Protein 7OC3 (pdb70)

Foldseek 3Di:
DQKAFWDWQADDALFKTWIAHPVCVVVLVVVQVVQQVQQVVLVPDQDDPDDFQFFWFQAADDPRPHTTIADWGFHAWAAADPVGRAIATWIQGQQRGDIDGRGHSSRGGDDDDVVVPHRRIAIAHEPFFDAPDDDNDPVLRVVLCVCVVADTKIWGFDQADPRYTYTFIKGWHWADDDDVDHIDIDIDGSSVVSVCPGPGDPVGD/DKAFWDWQADDALFKTWIARPVCVVVLVVLQVVQQVQFVVLVVDQDDPDDAQFFWFQQQDDPRPHTGIADWTFHAWAAADPVGNDIATWIAGQQRGDIDPGGDSSRGHHDDDVSVPHGRIAIAHEPFFDAPDPHDDPVLRVLLCVCVVADTKIWDFPQDDPRYTYTFIKGKHWADDDPVDHIDIDIDGSSVVSVCPGDGPPD

Nearest PDB structures (foldseek):
  4b9w-assembly1_A  TM=8.235E-01  e=5.968E-11  Mus musculus
  5m9n-assembly1_A  TM=8.073E-01  e=9.274E-11  Homo sapiens
  4b9w-assembly1_B  TM=8.414E-01  e=2.950E-10  Mus musculus
  5ygb-assembly1_A  TM=6.540E-01  e=1.169E-09  Drosophila melanogaster
  5vy1-assembly1_A  TM=6.982E-01  e=1.059E-08  Bombyx mori

B-factor: mean 68.7, std 16.42, range [37.29, 168.8]

InterPro domains:
  IPR000315 B-box-type zinc finger [PS50119] (136-178)
  IPR000315 B-box-type zinc finger [SM00336] (136-183)
  IPR000315 B-box-type zinc finger [SM00336] (204-244)
  IPR001841 Zinc finger, RING-type [PS50089] (29-75)
  IPR001841 Zinc finger, RING-type [SM00184] (29-74)
  IPR002999 Tudor domain [PF00567] (536-648)
  IPR002999 Tudor domain [PF00567] (744-858)
  IPR002999 Tudor domain [PF00567] (977-1107)
  IPR002999 Tudor domain [PF00567] (1284-1403)
  IPR002999 Tudor domain [PF00567] (1690-1781)
  IPR002999 Tudor domain [PS50304] (1333-1393)
  IPR002999 Tudor domain [PS50304] (1706-1770)
  IPR002999 Tudor domain [SM00333] (577-636)
  IPR002999 Tudor domain [SM00333] (793-847)
  IPR002999 Tudor domain [SM00333] (1025-1094)
  IPR002999 Tudor domain [SM00333] (1332-1391)
  IPR002999 Tudor domain [SM00333] (1705-1768)
  IPR013083 Zinc finger, RING/FYVE/PHD-type [G3DSA:3.30.40.10] (19-82)
  IPR017907 Zinc finger, RING-type, conserved site [PS00518] (53-62)
  IPR035437 SNase-like, OB-fold superfamily [G3DSA:2.40.50.90] (536-704)

CATH classification: 2.30.30.140

Sequence (407 aa):
NKRTTVNILYVRKPDEFYVTLPHFQKAINNLQKSVQKAAAAYQNLPRTDWQVGDCYARVQANCDSQALWYRGVVTGVIPPGITCPIVRYQVHLRDLGELIDDVHSSSLANIDEADRISSSAKRCHLHGIRPIGDEWSKDAIDFFDQLKAYNEIHVTGRGRTENSLSVILWGSLSILTGPFSPATIKYVNINKALLAGAEKDHNSDKRTTVNILYVRKPDEFYVTLPHFQKAINNLQKSVQKAAAAYQNLPRTDWQVGDCYARVQANCDSQALWYRGVVTGVIPPGITCPIVRYQVHLRDLGELIDDVHSSSLANIDEADRISSSAKRCHLHGIRPIGDEWSKDAIDFFDQLKAYNEIHVTGRGRTENSLSVILWGSLSILTGPFSPATIKYVNINKALLAGAEKDHN

Radius of gyration: 24.87 Å; Cα contacts (8 Å, |Δi|>4): 800; chains: 2; bounding box: 60×85×60 Å

GO terms:
  GO:0043186 P granule (C, IDA)
  GO:0005634 nucleus (C, IDA)
  GO:0140965 secondary piRNA processing (P, IMP)
  GO:0141009 transposable element silencing by piRNA-mediated mRNA destabilization (P, IMP)

Structure (mmCIF, N/CA/C/O backbone):
data_7OC3
#
_entry.id   7OC3
#
_cell.length_a   74.800
_cell.length_b   74.800
_cell.length_c   165.092
_cell.angle_alpha   90.000
_cell.angle_beta   90.000
_cell.angle_gamma   120.000
#
_symmetry.space_group_name_H-M   'P 31 2 1'
#
loop_
_entity.id
_entity.type
_entity.pdbx_description
1 polymer Qin
2 non-polymer 'PHOSPHATE ION'
3 water water
#
loop_
_atom_site.group_PDB
_atom_site.id
_atom_site.type_symbol
_atom_site.label_atom_id
_atom_site.label_alt_id
_atom_site.label_comp_id
_atom_site.label_asym_id
_atom_site.label_entity_id
_atom_site.label_seq_id
_atom_site.pdbx_PDB_ins_code
_atom_site.Cartn_x
_atom_site.Cartn_y
_atom_site.Cartn_z
_atom_site.occupancy
_atom_site.B_iso_or_equiv
_atom_site.auth_seq_id
_atom_site.auth_comp_id
_atom_site.auth_asym_id
_atom_site.auth_atom_id
_atom_site.pdbx_PDB_model_num
ATOM 1 N N . ASN A 1 1 ? 23.421 52.891 50.884 1.00 90.57 976 ASN A N 1
ATOM 2 C CA . ASN A 1 1 ? 24.049 52.856 49.568 1.00 85.71 976 ASN A CA 1
ATOM 3 C C . ASN A 1 1 ? 25.553 52.621 49.661 1.00 103.29 976 ASN A C 1
ATOM 4 O O . ASN A 1 1 ? 26.041 51.539 49.334 1.00 98.09 976 ASN A O 1
ATOM 6 N N . LYS A 1 2 ? 26.282 53.638 50.111 1.00 96.00 977 LYS A N 1
ATOM 7 C CA . LYS A 1 2 ? 27.735 53.554 50.219 1.00 80.99 977 LYS A CA 1
ATOM 8 C C . LYS A 1 2 ? 28.177 52.604 51.334 1.00 81.61 977 LYS A C 1
ATOM 9 O O . LYS A 1 2 ? 29.230 51.966 51.246 1.00 74.94 977 LYS A O 1
ATOM 11 N N . ARG A 1 3 ? 27.371 52.527 52.388 1.00 69.36 978 ARG A N 1
ATOM 12 C CA . ARG A 1 3 ? 27.683 51.706 53.555 1.00 69.09 978 ARG A CA 1
ATOM 13 C C . ARG A 1 3 ? 26.544 50.762 53.943 1.00 66.83 978 ARG A C 1
ATOM 14 O O . ARG A 1 3 ? 25.378 51.152 53.946 1.00 63.49 978 ARG A O 1
ATOM 22 N N . THR A 1 4 ? 26.893 49.523 54.274 1.00 60.12 979 THR A N 1
ATOM 23 C CA . THR A 1 4 ? 25.917 48.555 54.762 1.00 49.19 979 THR A CA 1
ATOM 24 C C . THR A 1 4 ? 26.260 48.144 56.185 1.00 58.60 979 THR A C 1
ATOM 25 O O . THR A 1 4 ? 27.381 47.713 56.460 1.00 55.30 979 THR A O 1
ATOM 29 N N . THR A 1 5 ? 25.294 48.279 57.087 1.00 49.28 980 THR A N 1
ATOM 30 C CA . THR A 1 5 ? 25.502 47.958 58.495 1.00 51.23 980 THR A CA 1
ATOM 31 C C . THR A 1 5 ? 25.618 46.451 58.701 1.00 50.12 980 THR A C 1
ATOM 32 O O . THR A 1 5 ? 24.937 45.676 58.042 1.00 49.79 980 THR A O 1
ATOM 36 N N . VAL A 1 6 ? 26.505 46.035 59.599 1.00 56.43 981 VAL A N 1
ATOM 37 C CA . VAL A 1 6 ? 26.673 44.614 59.878 1.00 49.77 981 VAL A CA 1
ATOM 38 C C . VAL A 1 6 ? 26.824 44.320 61.360 1.00 45.46 981 VAL A C 1
ATOM 39 O O . VAL A 1 6 ? 27.187 45.184 62.152 1.00 52.55 981 VAL A O 1
ATOM 43 N N . ASN A 1 7 ? 26.543 43.075 61.718 1.00 58.23 982 ASN A N 1
ATOM 44 C CA . ASN A 1 7 ? 26.808 42.578 63.052 1.00 58.60 982 ASN A CA 1
ATOM 45 C C . ASN A 1 7 ? 28.046 41.702 62.994 1.00 50.24 982 ASN A C 1
ATOM 46 O O . ASN A 1 7 ? 28.151 40.840 62.125 1.00 50.46 982 ASN A O 1
ATOM 51 N N . ILE A 1 8 ? 28.984 41.923 63.907 1.00 50.92 983 ILE A N 1
ATOM 52 C CA . ILE A 1 8 ? 30.193 41.107 63.956 1.00 54.86 983 ILE A CA 1
ATOM 53 C C . ILE A 1 8 ? 29.957 39.799 64.710 1.00 51.60 983 ILE A C 1
ATOM 54 O O . ILE A 1 8 ? 29.720 39.799 65.918 1.00 59.12 983 ILE A O 1
ATOM 59 N N . LEU A 1 9 ? 29.986 38.685 63.984 1.00 47.32 984 LEU A N 1
ATOM 60 C CA . LEU A 1 9 ? 29.793 37.376 64.604 1.00 48.16 984 LEU A CA 1
ATOM 61 C C . LEU A 1 9 ? 31.055 36.876 65.304 1.00 53.99 984 LEU A C 1
ATOM 62 O O . LEU A 1 9 ? 31.005 36.436 66.449 1.00 52.62 984 LEU A O 1
ATOM 67 N N . TYR A 1 10 ? 32.188 36.945 64.617 1.00 51.19 985 TYR A N 1
ATOM 68 C CA . TYR A 1 10 ? 33.423 36.421 65.185 1.00 50.37 985 TYR A CA 1
ATOM 69 C C . TYR A 1 10 ? 34.647 37.045 64.527 1.00 46.49 985 TYR A C 1
ATOM 70 O O . TYR A 1 10 ? 34.654 37.307 63.323 1.00 44.52 985 TYR A O 1
ATOM 79 N N . VAL A 1 11 ? 35.672 37.311 65.330 1.00 52.89 986 VAL A N 1
ATOM 80 C CA . VAL A 1 11 ? 36.911 37.884 64.813 1.00 50.43 986 VAL A CA 1
ATOM 81 C C . VAL A 1 11 ? 38.107 36.983 65.095 1.00 46.91 986 VAL A C 1
ATOM 82 O O . VAL A 1 11 ? 38.391 36.637 66.244 1.00 46.13 986 VAL A O 1
ATOM 86 N N . ARG A 1 12 ? 38.814 36.597 64.043 1.00 47.22 987 ARG A N 1
ATOM 87 C CA . ARG A 1 12 ? 40.041 35.844 64.231 1.00 48.55 987 ARG A CA 1
ATOM 88 C C . ARG A 1 12 ? 41.232 36.778 64.071 1.00 56.24 987 ARG A C 1
ATOM 89 O O . ARG A 1 12 ? 42.087 36.869 64.953 1.00 55.58 987 ARG A O 1
ATOM 97 N N . LYS A 1 13 ? 41.259 37.481 62.942 1.00 50.68 988 LYS A N 1
ATOM 98 C CA . LYS A 1 13 ? 42.340 38.395 62.572 1.00 43.43 988 LYS A CA 1
ATOM 99 C C . LYS A 1 13 ? 41.754 39.498 61.694 1.00 53.25 988 LYS A C 1
ATOM 100 O O . LYS A 1 13 ? 40.636 39.357 61.199 1.00 58.39 988 LYS A O 1
ATOM 106 N N . PRO A 1 14 ? 42.493 40.606 61.504 1.00 49.64 989 PRO A N 1
ATOM 107 C CA . PRO A 1 14 ? 42.020 41.630 60.567 1.00 42.73 989 PRO A CA 1
ATOM 108 C C . PRO A 1 14 ? 41.810 41.109 59.145 1.00 49.00 989 PRO A C 1
ATOM 109 O O . PRO A 1 14 ? 41.009 41.686 58.408 1.00 47.98 989 PRO A O 1
ATOM 113 N N . ASP A 1 15 ? 42.516 40.051 58.752 1.00 42.60 990 ASP A N 1
ATOM 114 C CA . ASP A 1 15 ? 42.281 39.476 57.432 1.00 42.85 990 ASP A CA 1
ATOM 115 C C . ASP A 1 15 ? 41.319 38.287 57.466 1.00 49.22 990 ASP A C 1
ATOM 116 O O . ASP A 1 15 ? 41.161 37.603 56.458 1.00 45.49 990 ASP A O 1
ATOM 121 N N . GLU A 1 16 ? 40.720 38.011 58.625 1.00 43.79 991 GLU A N 1
ATOM 122 C CA . GLU A 1 16 ? 39.673 36.992 58.707 1.00 42.73 991 GLU A CA 1
ATOM 123 C C . GLU A 1 16 ? 38.684 37.271 59.842 1.00 40.05 991 GLU A C 1
ATOM 124 O O . GLU A 1 16 ? 38.977 37.044 61.017 1.00 44.36 991 GLU A O 1
ATOM 130 N N . PHE A 1 17 ? 37.502 37.757 59.490 1.00 45.33 992 PHE A N 1
ATOM 131 C CA . PHE A 1 17 ? 36.447 37.926 60.478 1.00 46.11 992 PHE A CA 1
ATOM 132 C C . PHE A 1 17 ? 35.096 37.718 59.808 1.00 46.20 992 PHE A C 1
ATOM 133 O O . PHE A 1 17 ? 34.995 37.734 58.579 1.00 46.27 992 PHE A O 1
ATOM 141 N N . TYR A 1 18 ? 34.064 37.495 60.616 1.00 47.49 993 TYR A N 1
ATOM 142 C CA . TYR A 1 18 ? 32.783 37.041 60.086 1.00 44.48 993 TYR A CA 1
ATOM 143 C C . TYR A 1 18 ? 31.616 37.914 60.537 1.00 49.50 993 TYR A C 1
ATOM 144 O O . TYR A 1 18 ? 31.503 38.277 61.710 1.00 49.47 993 TYR A O 1
ATOM 153 N N . VAL A 1 19 ? 30.739 38.235 59.594 1.00 41.72 994 VAL A N 1
ATOM 154 C CA . VAL A 1 19 ? 29.635 39.149 59.857 1.00 44.79 994 VAL A CA 1
ATOM 155 C C . VAL A 1 19 ? 28.306 38.608 59.352 1.00 53.74 994 VAL A C 1
ATOM 156 O O . VAL A 1 19 ? 28.271 37.638 58.601 1.00 48.39 994 VAL A O 1
ATOM 160 N N . THR A 1 20 ? 27.217 39.250 59.768 1.00 52.30 995 THR A N 1
ATOM 161 C CA . THR A 1 20 ? 25.904 39.006 59.184 1.00 55.23 995 THR A CA 1
ATOM 162 C C . THR A 1 20 ? 25.093 40.298 59.069 1.00 55.07 995 THR A C 1
ATOM 163 O O . THR A 1 20 ? 25.312 41.256 59.811 1.00 50.83 995 THR A O 1
ATOM 167 N N . LEU A 1 21 ? 24.161 40.327 58.124 1.00 64.26 996 LEU A N 1
ATOM 168 C CA . LEU A 1 21 ? 23.229 41.442 58.030 1.00 60.81 996 LEU A CA 1
ATOM 169 C C . LEU A 1 21 ? 22.328 41.440 59.261 1.00 51.08 996 LEU A C 1
ATOM 170 O O . LEU A 1 21 ? 21.859 40.382 59.680 1.00 60.70 996 LEU A O 1
ATOM 175 N N . PRO A 1 22 ? 22.095 42.622 59.852 1.00 54.20 997 PRO A N 1
ATOM 176 C CA . PRO A 1 22 ? 21.357 42.720 61.118 1.00 58.19 997 PRO A CA 1
ATOM 177 C C . PRO A 1 22 ? 19.935 42.165 61.040 1.00 66.86 997 PRO A C 1
ATOM 178 O O . PRO A 1 22 ? 19.475 41.550 62.003 1.00 67.40 997 PRO A O 1
ATOM 182 N N . HIS A 1 23 ? 19.254 42.361 59.914 1.00 66.39 998 HIS A N 1
ATOM 183 C CA . HIS A 1 23 ? 17.879 41.880 59.782 1.00 77.97 998 HIS A CA 1
ATOM 184 C C . HIS A 1 23 ? 17.806 40.354 59.710 1.00 70.73 998 HIS A C 1
ATOM 185 O O . HIS A 1 23 ? 16.756 39.764 59.970 1.00 64.73 998 HIS A O 1
ATOM 192 N N . PHE A 1 24 ? 18.916 39.728 59.333 1.00 68.89 999 PHE A N 1
ATOM 193 C CA . PHE A 1 24 ? 19.003 38.270 59.253 1.00 70.13 999 PHE A CA 1
ATOM 194 C C . PHE A 1 24 ? 19.214 37.606 60.614 1.00 65.67 999 PHE A C 1
ATOM 195 O O . PHE A 1 24 ? 19.210 36.382 60.710 1.00 60.96 999 PHE A O 1
ATOM 203 N N . GLN A 1 25 ? 19.408 38.412 61.656 1.00 64.99 1000 GLN A N 1
ATOM 204 C CA . GLN A 1 25 ? 19.851 37.900 62.955 1.00 63.06 1000 GLN A CA 1
ATOM 205 C C . GLN A 1 25 ? 18.908 36.867 63.563 1.00 72.35 1000 GLN A C 1
ATOM 206 O O . GLN A 1 25 ? 19.357 35.878 64.142 1.00 73.98 1000 GLN A O 1
ATOM 212 N N . LYS A 1 26 ? 17.606 37.085 63.427 1.00 66.61 1001 LYS A N 1
ATOM 213 C CA . LYS A 1 26 ? 16.644 36.185 64.046 1.00 59.19 1001 LYS A CA 1
ATOM 214 C C . LYS A 1 26 ? 16.607 34.832 63.355 1.00 53.64 1001 LYS A C 1
ATOM 215 O O . LYS A 1 26 ? 16.528 33.788 64.006 1.00 70.75 1001 LYS A O 1
ATOM 221 N N . ALA A 1 27 ? 16.686 34.861 62.030 1.00 55.19 1002 ALA A N 1
ATOM 222 C CA . ALA A 1 27 ? 16.696 33.641 61.241 1.00 65.10 1002 ALA A CA 1
ATOM 223 C C . ALA A 1 27 ? 17.932 32.804 61.583 1.00 70.51 1002 ALA A C 1
ATOM 224 O O . ALA A 1 27 ? 17.872 31.573 61.572 1.00 71.26 1002 ALA A O 1
ATOM 226 N N . ILE A 1 28 ? 19.041 33.472 61.898 1.00 62.12 1003 ILE A N 1
ATOM 227 C CA . ILE A 1 28 ? 20.250 32.775 62.336 1.00 72.49 1003 ILE A CA 1
ATOM 228 C C . ILE A 1 28 ? 19.982 32.079 63.659 1.00 58.06 1003 ILE A C 1
ATOM 229 O O . ILE A 1 28 ? 20.417 30.947 63.873 1.00 67.29 1003 ILE A O 1
ATOM 234 N N . ASN A 1 29 ? 19.296 32.781 64.559 1.00 61.34 1004 ASN A N 1
ATOM 235 C CA . ASN A 1 29 ? 18.960 32.216 65.857 1.00 69.22 1004 ASN A CA 1
ATOM 236 C C . ASN A 1 29 ? 18.037 31.013 65.720 1.00 67.28 1004 ASN A C 1
ATOM 237 O O . ASN A 1 29 ? 18.225 29.998 66.392 1.00 63.27 1004 ASN A O 1
ATOM 242 N N . ASN A 1 30 ? 17.061 31.125 64.824 1.00 65.48 1005 ASN A N 1
ATOM 243 C CA . ASN A 1 30 ? 16.125 30.039 64.566 1.00 65.11 1005 ASN A CA 1
ATOM 244 C C . ASN A 1 30 ? 16.847 28.829 64.012 1.00 65.55 1005 ASN A C 1
ATOM 245 O O . ASN A 1 30 ? 16.539 27.687 64.370 1.00 58.46 1005 ASN A O 1
ATOM 250 N N . LEU A 1 31 ? 17.803 29.087 63.128 1.00 64.69 1006 LEU A N 1
ATOM 251 C CA . LEU A 1 31 ? 18.601 28.021 62.537 1.00 70.91 1006 LEU A CA 1
ATOM 252 C C . LEU A 1 31 ? 19.424 27.285 63.592 1.00 61.10 1006 LEU A C 1
ATOM 253 O O . LEU A 1 31 ? 19.543 26.065 63.541 1.00 57.01 1006 LEU A O 1
ATOM 258 N N . GLN A 1 32 ? 19.983 28.031 64.544 1.00 60.11 1007 GLN A N 1
ATOM 259 C CA . GLN A 1 32 ? 20.799 27.445 65.613 1.00 62.53 1007 GLN A CA 1
ATOM 260 C C . GLN A 1 32 ? 20.017 26.513 66.545 1.00 65.20 1007 GLN A C 1
ATOM 261 O O . GLN A 1 32 ? 20.530 25.462 66.939 1.00 66.45 1007 GLN A O 1
ATOM 267 N N . LYS A 1 33 ? 18.782 26.874 66.889 1.00 72.31 1008 LYS A N 1
ATOM 268 C CA . LYS A 1 33 ? 18.001 26.039 67.802 1.00 81.77 1008 LYS A CA 1
ATOM 269 C C . LYS A 1 33 ? 17.314 24.922 67.044 1.00 61.33 1008 LYS A C 1
ATOM 270 O O . LYS A 1 33 ? 17.023 23.874 67.610 1.00 61.37 1008 LYS A O 1
ATOM 276 N N . SER A 1 34 ? 17.135 25.126 65.744 1.00 58.89 1009 SER A N 1
ATOM 277 C CA . SER A 1 34 ? 16.740 24.060 64.834 1.00 53.54 1009 SER A CA 1
ATOM 278 C C . SER A 1 34 ? 17.851 23.029 64.663 1.00 69.72 1009 SER A C 1
ATOM 279 O O . SER A 1 34 ? 17.591 21.838 64.496 1.00 62.77 1009 SER A O 1
ATOM 282 N N . VAL A 1 35 ? 19.091 23.505 64.689 1.00 58.99 1010 VAL A N 1
ATOM 283 C CA . VAL A 1 35 ? 20.254 22.642 64.542 1.00 54.61 1010 VAL A CA 1
ATOM 284 C C . VAL A 1 35 ? 20.420 21.716 65.747 1.00 51.60 1010 VAL A C 1
ATOM 285 O O . VAL A 1 35 ? 20.812 20.558 65.592 1.00 59.59 1010 VAL A O 1
ATOM 289 N N . GLN A 1 36 ? 20.100 22.215 66.939 1.00 56.76 1011 GLN A N 1
ATOM 290 C CA . GLN A 1 36 ? 20.197 21.405 68.155 1.00 57.57 1011 GLN A CA 1
ATOM 291 C C . GLN A 1 36 ? 19.338 20.149 68.084 1.00 74.34 1011 GLN A C 1
ATOM 292 O O . GLN A 1 36 ? 19.792 19.061 68.445 1.00 67.32 1011 GLN A O 1
ATOM 298 N N . LYS A 1 37 ? 18.101 20.303 67.622 1.00 56.05 1012 LYS A N 1
ATOM 299 C CA . LYS A 1 37 ? 17.193 19.170 67.512 1.00 56.20 1012 LYS A CA 1
ATOM 300 C C . LYS A 1 37 ? 17.723 18.139 66.519 1.00 60.18 1012 LYS A C 1
ATOM 301 O O . LYS A 1 37 ? 17.855 16.960 66.850 1.00 69.43 1012 LYS A O 1
ATOM 307 N N . ALA A 1 38 ? 18.045 18.591 65.310 1.00 61.96 1013 ALA A N 1
ATOM 308 C CA . ALA A 1 38 ? 18.490 17.693 64.247 1.00 68.23 1013 ALA A CA 1
ATOM 309 C C . ALA A 1 38 ? 19.779 16.947 64.620 1.00 77.15 1013 ALA A C 1
ATOM 310 O O . ALA A 1 38 ? 19.920 15.753 64.343 1.00 76.74 1013 ALA A O 1
ATOM 312 N N . ALA A 1 39 ? 20.719 17.657 65.237 1.00 64.40 1014 ALA A N 1
ATOM 313 C CA . ALA A 1 39 ? 22.001 17.067 65.618 1.00 67.46 1014 ALA A CA 1
ATOM 314 C C . ALA A 1 39 ? 21.845 16.046 66.740 1.00 65.14 1014 ALA A C 1
ATOM 315 O O . ALA A 1 39 ? 22.475 14.986 66.713 1.00 62.60 1014 ALA A O 1
ATOM 317 N N . ALA A 1 40 ? 21.034 16.380 67.741 1.00 48.13 1015 ALA A N 1
ATOM 318 C CA . ALA A 1 40 ? 20.833 15.485 68.880 1.00 74.95 1015 ALA A CA 1
ATOM 319 C C . ALA A 1 40 ? 20.220 14.150 68.457 1.00 68.41 1015 ALA A C 1
ATOM 320 O O . ALA A 1 40 ? 20.623 13.095 68.951 1.00 67.14 1015 ALA A O 1
ATOM 322 N N . ALA A 1 41 ? 19.250 14.201 67.547 1.00 73.98 1016 ALA A N 1
ATOM 323 C CA . ALA A 1 41 ? 18.642 12.986 67.008 1.00 80.96 1016 ALA A CA 1
ATOM 324 C C . ALA A 1 41 ? 19.685 12.169 66.263 1.00 75.73 1016 ALA A C 1
ATOM 325 O O . ALA A 1 41 ? 19.780 10.956 66.439 1.00 82.40 1016 ALA A O 1
ATOM 335 N N . TYR A 1 43 ? 22.940 12.115 66.635 1.00 68.48 1018 TYR A N 1
ATOM 336 C CA . TYR A 1 43 ? 23.975 11.555 67.495 1.00 75.33 1018 TYR A CA 1
ATOM 337 C C . TYR A 1 43 ? 23.611 10.177 68.051 1.00 86.05 1018 TYR A C 1
ATOM 338 O O . TYR A 1 43 ? 24.375 9.224 67.903 1.00 89.44 1018 TYR A O 1
ATOM 347 N N . GLN A 1 44 ? 22.448 10.070 68.685 1.00 82.05 1019 GLN A N 1
ATOM 348 C CA . GLN A 1 44 ? 22.055 8.813 69.314 1.00 98.94 1019 GLN A CA 1
ATOM 349 C C . GLN A 1 44 ? 21.559 7.761 68.320 1.00 99.47 1019 GLN A C 1
ATOM 350 O O . GLN A 1 44 ? 21.732 6.562 68.548 1.00 110.44 1019 GLN A O 1
ATOM 356 N N . ASN A 1 45 ? 20.954 8.201 67.220 1.00 97.72 1020 ASN A N 1
ATOM 357 C CA . ASN A 1 45 ? 20.497 7.276 66.179 1.00 94.69 1020 ASN A CA 1
ATOM 358 C C . ASN A 1 45 ? 21.599 6.680 65.301 1.00 93.96 1020 ASN A C 1
ATOM 359 O O . ASN A 1 45 ? 21.517 5.518 64.906 1.00 92.60 1020 ASN A O 1
ATOM 372 N N . LEU A 1 47 ? 25.139 5.168 63.691 1.00 75.57 1022 LEU A N 1
ATOM 373 C CA . LEU A 1 47 ? 26.162 4.203 64.065 1.00 99.98 1022 LEU A CA 1
ATOM 374 C C . LEU A 1 47 ? 27.420 4.975 64.435 1.00 105.06 1022 LEU A C 1
ATOM 375 O O . LEU A 1 47 ? 27.673 6.046 63.878 1.00 87.94 1022 LEU A O 1
ATOM 380 N N . PRO A 1 48 ? 28.214 4.441 65.378 1.00 108.74 1023 PRO A N 1
ATOM 381 C CA . PRO A 1 48 ? 29.480 5.092 65.736 1.00 93.80 1023 PRO A CA 1
ATOM 382 C C . PRO A 1 48 ? 30.357 5.292 64.499 1.00 92.99 1023 PRO A C 1
ATOM 383 O O . PRO A 1 48 ? 30.359 4.445 63.609 1.00 82.47 1023 PRO A O 1
ATOM 387 N N . ARG A 1 49 ? 31.074 6.407 64.429 1.00 98.47 1024 ARG A N 1
ATOM 388 C CA . ARG A 1 49 ? 31.921 6.667 63.272 1.00 86.13 1024 ARG A CA 1
ATOM 389 C C . ARG A 1 49 ? 33.268 7.249 63.684 1.00 79.25 1024 ARG A C 1
ATOM 390 O O . ARG A 1 49 ? 33.337 8.095 64.574 1.00 95.54 1024 ARG A O 1
ATOM 398 N N . THR A 1 50 ? 34.336 6.777 63.042 1.00 84.87 1025 THR A N 1
ATOM 399 C CA . THR A 1 50 ? 35.697 7.193 63.382 1.00 80.26 1025 THR A CA 1
ATOM 400 C C . THR A 1 50 ? 36.543 7.586 62.166 1.00 72.45 1025 THR A C 1
ATOM 401 O O . THR A 1 50 ? 37.721 7.920 62.303 1.00 79.88 1025 THR A O 1
ATOM 405 N N . ASP A 1 51 ? 35.940 7.561 60.983 1.00 72.30 1026 ASP A N 1
ATOM 406 C CA . ASP A 1 51 ? 36.689 7.712 59.737 1.00 76.30 1026 ASP A CA 1
ATOM 407 C C . ASP A 1 51 ? 36.810 9.153 59.249 1.00 85.42 1026 ASP A C 1
ATOM 408 O O . ASP A 1 51 ? 37.152 9.380 58.094 1.00 88.43 1026 ASP A O 1
ATOM 413 N N . TRP A 1 52 ? 36.485 10.113 60.109 1.00 71.20 1027 TRP A N 1
ATOM 414 C CA . TRP A 1 52 ? 36.435 11.528 59.731 1.00 67.95 1027 TRP A CA 1
ATOM 415 C C . TRP A 1 52 ? 37.721 12.050 59.071 1.00 82.77 1027 TRP A C 1
ATOM 416 O O . TRP A 1 52 ? 38.825 11.801 59.559 1.00 69.62 1027 TRP A O 1
ATOM 427 N N . GLN A 1 53 ? 37.570 12.763 57.955 1.00 72.52 1028 GLN A N 1
ATOM 428 C CA . GLN A 1 53 ? 38.713 13.305 57.211 1.00 68.40 1028 GLN A CA 1
ATOM 429 C C . GLN A 1 53 ? 38.473 14.769 56.840 1.00 61.63 1028 GLN A C 1
ATOM 430 O O . GLN A 1 53 ? 37.347 15.252 56.912 1.00 68.09 1028 GLN A O 1
ATOM 436 N N . VAL A 1 54 ? 39.538 15.470 56.457 1.00 65.39 1029 VAL A N 1
ATOM 437 C CA . VAL A 1 54 ? 39.436 16.866 56.038 1.00 62.83 1029 VAL A CA 1
ATOM 438 C C . VAL A 1 54 ? 38.419 17.033 54.910 1.00 70.35 1029 VAL A C 1
ATOM 439 O O . VAL A 1 54 ? 38.341 16.203 54.004 1.00 66.31 1029 VAL A O 1
ATOM 443 N N . GLY A 1 55 ? 37.635 18.107 54.993 1.00 66.50 1030 GLY A N 1
ATOM 444 C CA . GLY A 1 55 ? 36.595 18.415 54.025 1.00 54.41 1030 GLY A CA 1
ATOM 445 C C . GLY A 1 55 ? 35.256 17.745 54.287 1.00 70.02 1030 GLY A C 1
ATOM 446 O O . GLY A 1 55 ? 34.321 17.900 53.503 1.00 68.65 1030 GLY A O 1
ATOM 447 N N . ASP A 1 56 ? 35.155 17.022 55.401 1.00 63.43 1031 ASP A N 1
ATOM 448 C CA . ASP A 1 56 ? 33.924 16.324 55.766 1.00 66.76 1031 ASP A CA 1
ATOM 449 C C . ASP A 1 56 ? 32.969 17.271 56.482 1.00 67.11 1031 ASP A C 1
ATOM 450 O O . ASP A 1 56 ? 33.363 17.966 57.417 1.00 60.13 1031 ASP A O 1
ATOM 463 N N . CYS A 1 58 ? 29.616 18.035 58.903 1.00 45.95 1033 CYS A N 1
ATOM 464 C CA . CYS A 1 58 ? 29.283 17.407 60.176 1.00 51.79 1033 CYS A CA 1
ATOM 465 C C . CYS A 1 58 ? 28.549 18.321 61.145 1.00 45.80 1033 CYS A C 1
ATOM 466 O O . CYS A 1 58 ? 28.354 19.507 60.885 1.00 51.01 1033 CYS A O 1
ATOM 469 N N . TYR A 1 59 ? 28.153 17.740 62.271 1.00 52.90 1034 TYR A N 1
ATOM 470 C CA . TYR A 1 59 ? 27.704 18.497 63.430 1.00 53.59 1034 TYR A CA 1
ATOM 471 C C . TYR A 1 59 ? 28.793 18.317 64.477 1.00 57.44 1034 TYR A C 1
ATOM 472 O O . TYR A 1 59 ? 29.355 17.230 64.601 1.00 53.56 1034 TYR A O 1
ATOM 481 N N . ALA A 1 60 ? 29.112 19.368 65.220 1.00 50.90 1035 ALA A N 1
ATOM 482 C CA . ALA A 1 60 ? 30.066 19.230 66.310 1.00 52.89 1035 ALA A CA 1
ATOM 483 C C . ALA A 1 60 ? 29.486 19.759 67.619 1.00 54.87 1035 ALA A C 1
ATOM 484 O O . ALA A 1 60 ? 28.919 20.847 67.656 1.00 57.65 1035 ALA A O 1
ATOM 486 N N . ARG A 1 61 ? 29.614 18.977 68.687 1.00 64.28 1036 ARG A N 1
ATOM 487 C CA . ARG A 1 61 ? 29.220 19.434 70.014 1.00 62.05 1036 ARG A CA 1
ATOM 488 C C . ARG A 1 61 ? 30.423 20.063 70.691 1.00 68.99 1036 ARG A C 1
ATOM 489 O O . ARG A 1 61 ? 31.255 19.367 71.267 1.00 65.45 1036 ARG A O 1
ATOM 497 N N . VAL A 1 62 ? 30.504 21.389 70.626 1.00 72.21 1037 VAL A N 1
ATOM 498 C CA . VAL A 1 62 ? 31.677 22.117 71.102 1.00 66.11 1037 VAL A CA 1
ATOM 499 C C . VAL A 1 62 ? 31.287 23.397 71.832 1.00 70.44 1037 VAL A C 1
ATOM 500 O O . VAL A 1 62 ? 30.179 23.913 71.668 1.00 70.02 1037 VAL A O 1
ATOM 504 N N . GLN A 1 63 ? 32.205 23.891 72.653 1.00 57.99 1038 GLN A N 1
ATOM 505 C CA . GLN A 1 63 ? 32.030 25.160 73.337 1.00 61.45 1038 GLN A CA 1
ATOM 506 C C . GLN A 1 63 ? 32.677 26.298 72.548 1.00 66.05 1038 GLN A C 1
ATOM 507 O O . GLN A 1 63 ? 33.899 26.426 72.514 1.00 61.03 1038 GLN A O 1
ATOM 513 N N . ALA A 1 64 ? 31.853 27.132 71.922 1.00 66.12 1039 ALA A N 1
ATOM 514 C CA . ALA A 1 64 ? 32.369 28.235 71.123 1.00 64.10 1039 ALA A CA 1
ATOM 515 C C . ALA A 1 64 ? 32.756 29.404 72.005 1.00 58.89 1039 ALA A C 1
ATOM 516 O O . ALA A 1 64 ? 32.595 29.357 73.226 1.00 63.31 1039 ALA A O 1
ATOM 518 N N . ASN A 1 65 ? 33.250 30.454 71.360 1.00 61.40 1040 ASN A N 1
ATOM 519 C CA . ASN A 1 65 ? 33.847 31.605 72.027 1.00 79.79 1040 ASN A CA 1
ATOM 520 C C . ASN A 1 65 ? 33.009 32.152 73.190 1.00 72.32 1040 ASN A C 1
ATOM 521 O O . ASN A 1 65 ? 33.505 32.271 74.314 1.00 71.36 1040 ASN A O 1
ATOM 526 N N . CYS A 1 66 ? 31.738 32.453 72.938 1.00 65.97 1041 CYS A N 1
ATOM 527 C CA . CYS A 1 66 ? 30.905 33.062 73.972 1.00 62.55 1041 CYS A CA 1
ATOM 528 C C . CYS A 1 66 ? 29.902 32.077 74.587 1.00 70.05 1041 CYS A C 1
ATOM 529 O O . CYS A 1 66 ? 28.888 32.492 75.143 1.00 80.79 1041 CYS A O 1
ATOM 532 N N . ASP A 1 67 ? 30.192 30.780 74.487 1.00 66.70 1042 ASP A N 1
ATOM 533 C CA . ASP A 1 67 ? 29.344 29.727 75.069 1.00 76.78 1042 ASP A CA 1
ATOM 534 C C . ASP A 1 67 ? 29.812 29.313 76.475 1.00 75.57 1042 ASP A C 1
ATOM 535 O O . ASP A 1 67 ? 30.991 29.045 76.675 1.00 84.63 1042 ASP A O 1
ATOM 540 N N . SER A 1 68 ? 28.896 29.299 77.444 1.00 70.13 1043 SER A N 1
ATOM 541 C CA . SER A 1 68 ? 29.150 28.789 78.798 1.00 86.42 1043 SER A CA 1
ATOM 542 C C . SER A 1 68 ? 29.125 27.256 78.861 1.00 83.47 1043 SER A C 1
ATOM 543 O O . SER A 1 68 ? 29.895 26.639 79.633 1.00 95.17 1043 SER A O 1
ATOM 546 N N . GLN A 1 69 ? 28.236 26.684 78.030 1.00 75.10 1044 GLN A N 1
ATOM 547 C CA . GLN A 1 69 ? 27.976 25.241 77.875 1.00 92.00 1044 GLN A CA 1
ATOM 548 C C . GLN A 1 69 ? 28.350 24.805 76.463 1.00 93.76 1044 GLN A C 1
ATOM 549 O O . GLN A 1 69 ? 28.357 25.623 75.563 1.00 83.15 1044 GLN A O 1
ATOM 555 N N . ALA A 1 70 ? 28.695 23.535 76.261 1.00 84.09 1045 ALA A N 1
ATOM 556 C CA . ALA A 1 70 ? 28.885 23.015 74.894 1.00 64.94 1045 ALA A CA 1
ATOM 557 C C . ALA A 1 70 ? 27.541 22.885 74.128 1.00 74.04 1045 ALA A C 1
ATOM 558 O O . ALA A 1 70 ? 26.527 22.460 74.694 1.00 80.36 1045 ALA A O 1
ATOM 560 N N . LEU A 1 71 ? 27.540 23.224 72.838 1.00 68.47 1046 LEU A N 1
ATOM 561 C CA . LEU A 1 71 ? 26.326 23.165 72.011 1.00 55.55 1046 LEU A CA 1
ATOM 562 C C . LEU A 1 71 ? 26.625 22.599 70.6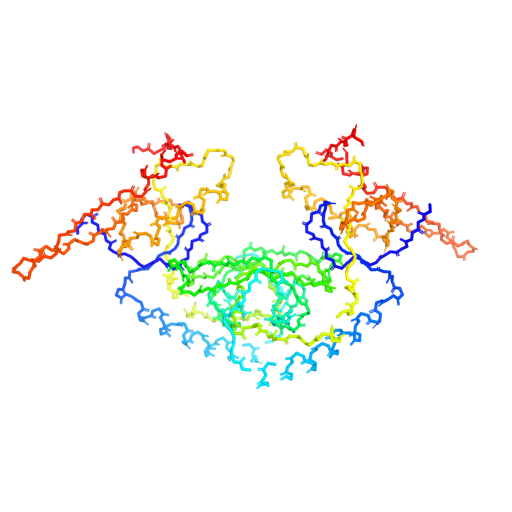24 1.00 60.48 1046 LEU A C 1
ATOM 563 O O . LEU A 1 71 ? 27.784 22.545 70.215 1.00 62.59 1046 LEU A O 1
ATOM 568 N N . TRP A 1 72 ? 25.591 22.184 69.896 1.00 56.31 1047 TRP A N 1
ATOM 569 C CA . TRP A 1 72 ? 25.797 21.650 68.549 1.00 54.25 1047 TRP A CA 1
ATOM 570 C C . TRP A 1 72 ? 25.940 22.761 67.511 1.00 60.70 1047 TRP A C 1
ATOM 571 O O . TRP A 1 72 ? 25.237 23.768 67.562 1.00 51.79 1047 TRP A O 1
ATOM 582 N N . TYR A 1 73 ? 26.847 22.554 66.561 1.00 61.28 1048 TYR A N 1
ATOM 583 C CA . TYR A 1 73 ? 27.098 23.508 65.485 1.00 49.89 1048 TYR A CA 1
ATOM 584 C C . TYR A 1 73 ? 27.291 22.780 64.162 1.00 54.11 1048 TYR A C 1
ATOM 585 O O . TYR A 1 73 ? 27.838 21.676 64.129 1.00 56.27 1048 TYR A O 1
ATOM 594 N N . ARG A 1 74 ? 26.862 23.399 63.070 1.00 45.27 1049 ARG A N 1
ATOM 595 C CA . ARG A 1 74 ? 27.191 22.873 61.754 1.00 48.91 1049 ARG A CA 1
ATOM 596 C C . ARG A 1 74 ? 28.679 23.110 61.515 1.00 59.80 1049 ARG A C 1
ATOM 597 O O . ARG A 1 74 ? 29.178 24.206 61.755 1.00 48.73 1049 ARG A O 1
ATOM 605 N N . GLY A 1 75 ? 29.393 22.096 61.043 1.00 52.67 1050 GLY A N 1
ATOM 606 C CA . GLY A 1 75 ? 30.828 22.238 60.896 1.00 52.12 1050 GLY A CA 1
ATOM 607 C C . GLY A 1 75 ? 31.440 21.552 59.693 1.00 54.24 1050 GLY A C 1
ATOM 608 O O . GLY A 1 75 ? 30.813 20.720 59.039 1.00 60.73 1050 GLY A O 1
ATOM 609 N N . VAL A 1 76 ? 32.678 21.931 59.394 1.00 57.55 1051 VAL A N 1
ATOM 610 C CA . VAL A 1 76 ? 33.476 21.244 58.390 1.00 55.33 1051 VAL A CA 1
ATOM 611 C C . VAL A 1 76 ? 34.818 20.878 58.997 1.00 64.23 1051 VAL A C 1
ATOM 612 O O . VAL A 1 76 ? 35.490 21.720 59.600 1.00 59.78 1051 VAL A O 1
ATOM 616 N N . VAL A 1 77 ? 35.212 19.622 58.821 1.00 56.63 1052 VAL A N 1
ATOM 617 C CA . VAL A 1 77 ? 36.481 19.134 59.341 1.00 60.39 1052 VAL A CA 1
ATOM 618 C C . VAL A 1 77 ? 37.641 19.751 58.570 1.00 50.86 1052 VAL A C 1
ATOM 619 O O . VAL A 1 77 ? 37.818 19.486 57.381 1.00 62.74 1052 VAL A O 1
ATOM 623 N N . THR A 1 78 ? 38.424 20.586 59.244 1.00 61.17 1053 THR A N 1
ATOM 624 C CA . THR A 1 78 ? 39.537 21.266 58.589 1.00 61.07 1053 THR A CA 1
ATOM 625 C C . THR A 1 78 ? 40.891 20.597 58.834 1.00 71.19 1053 THR A C 1
ATOM 626 O O . THR A 1 78 ? 41.807 20.729 58.021 1.00 70.35 1053 THR A O 1
ATOM 630 N N . GLY A 1 79 ? 41.021 19.883 59.949 1.00 55.55 1054 GLY A N 1
ATOM 631 C CA . GLY A 1 79 ? 42.271 19.207 60.249 1.00 67.84 1054 GLY A CA 1
ATOM 632 C C . GLY A 1 79 ? 42.132 17.933 61.057 1.00 53.05 1054 GLY A C 1
ATOM 633 O O . GLY A 1 79 ? 41.161 17.744 61.790 1.00 56.34 1054 GLY A O 1
ATOM 634 N N . VAL A 1 80 ? 43.120 17.058 60.921 1.00 74.08 1055 VAL A N 1
ATOM 635 C CA . VAL A 1 80 ? 43.163 15.817 61.682 1.00 57.63 1055 VAL A CA 1
ATOM 636 C C . VAL A 1 80 ? 44.375 15.839 62.601 1.00 57.51 1055 VAL A C 1
ATOM 637 O O . VAL A 1 80 ? 45.502 15.990 62.144 1.00 58.00 1055 VAL A O 1
ATOM 641 N N . ILE A 1 81 ? 44.145 15.686 63.898 1.00 62.18 1056 ILE A N 1
ATOM 642 C CA . ILE A 1 81 ? 45.230 15.767 64.865 1.00 54.70 1056 ILE A CA 1
ATOM 643 C C . ILE A 1 81 ? 45.585 14.374 65.378 1.00 73.43 1056 ILE A C 1
ATOM 644 O O . ILE A 1 81 ? 44.832 13.782 66.159 1.00 46.23 1056 ILE A O 1
ATOM 649 N N . PRO A 1 82 ? 46.758 13.861 64.968 1.00 57.88 1057 PRO A N 1
ATOM 650 C CA . PRO A 1 82 ? 47.154 12.488 65.297 1.00 48.35 1057 PRO A CA 1
ATOM 651 C C . PRO A 1 82 ? 47.351 12.317 66.791 1.00 52.59 1057 PRO A C 1
ATOM 652 O O . PRO A 1 82 ? 47.581 13.307 67.482 1.00 52.34 1057 PRO A O 1
ATOM 656 N N . PRO A 1 83 ? 47.244 11.077 67.290 1.00 54.50 1058 PRO A N 1
ATOM 657 C CA . PRO A 1 83 ? 47.456 10.835 68.718 1.00 60.94 1058 PRO A CA 1
ATOM 658 C C . PRO A 1 83 ? 48.825 11.336 69.159 1.00 67.08 1058 PRO A C 1
ATOM 659 O O . PRO A 1 83 ? 49.759 11.352 68.359 1.00 56.27 1058 PRO A O 1
ATOM 663 N N . GLY A 1 84 ? 48.921 11.778 70.407 1.00 57.75 1059 GLY A N 1
ATOM 664 C CA . GLY A 1 84 ? 50.166 12.286 70.943 1.00 59.08 1059 GLY A CA 1
ATOM 665 C C . GLY A 1 84 ? 50.424 11.707 72.315 1.00 61.79 1059 GLY A C 1
ATOM 666 O O . GLY A 1 84 ? 49.595 10.973 72.851 1.00 56.32 1059 GLY A O 1
ATOM 667 N N . ILE A 1 85 ? 51.566 12.059 72.892 1.00 48.44 1060 ILE A N 1
ATOM 668 C CA . ILE A 1 85 ? 51.970 11.530 74.189 1.00 62.59 1060 ILE A CA 1
ATOM 669 C C . ILE A 1 85 ? 51.004 11.936 75.302 1.00 69.19 1060 ILE A C 1
ATOM 670 O O . ILE A 1 85 ? 50.705 11.143 76.196 1.00 72.76 1060 ILE A O 1
ATOM 675 N N . THR A 1 86 ? 50.519 13.171 75.236 1.00 60.99 1061 THR A N 1
ATOM 676 C CA . THR A 1 86 ? 49.544 13.680 76.193 1.00 67.53 1061 THR A CA 1
ATOM 677 C C . THR A 1 86 ? 48.134 13.141 75.938 1.00 68.38 1061 THR A C 1
ATOM 678 O O . THR A 1 86 ? 47.362 12.943 76.875 1.00 72.02 1061 THR A O 1
ATOM 682 N N . CYS A 1 87 ? 47.783 12.950 74.669 1.00 60.93 1062 CYS A N 1
ATOM 683 C CA . CYS A 1 87 ? 46.446 12.480 74.310 1.00 58.21 1062 CYS A CA 1
ATOM 684 C C . CYS A 1 87 ? 46.489 11.397 73.234 1.00 55.94 1062 CYS A C 1
ATOM 685 O O . CYS A 1 87 ? 46.741 11.688 72.064 1.00 54.98 1062 CYS A O 1
ATOM 688 N N . PRO A 1 88 ? 46.210 10.144 73.625 1.00 54.30 1063 PRO A N 1
ATOM 689 C CA . PRO A 1 88 ? 46.407 8.971 72.766 1.00 68.37 1063 PRO A CA 1
ATOM 690 C C . PRO A 1 88 ? 45.255 8.686 71.797 1.00 74.49 1063 PRO A C 1
ATOM 691 O O . PRO A 1 88 ? 45.154 7.561 71.307 1.00 78.51 1063 PRO A O 1
ATOM 695 N N . ILE A 1 89 ? 44.410 9.679 71.531 1.00 71.29 1064 ILE A N 1
ATOM 696 C CA . ILE A 1 89 ? 43.299 9.518 70.594 1.00 70.71 1064 ILE A CA 1
ATOM 697 C C . ILE A 1 89 ? 43.451 10.483 69.422 1.00 74.61 1064 ILE A C 1
ATOM 698 O O . ILE A 1 89 ? 43.973 11.586 69.585 1.00 70.11 1064 ILE A O 1
ATOM 703 N N . VAL A 1 90 ? 42.980 10.080 68.246 1.00 67.63 1065 VAL A N 1
ATOM 704 C CA . VAL A 1 90 ? 42.876 11.010 67.131 1.00 67.53 1065 VAL A CA 1
ATOM 705 C C . VAL A 1 90 ? 41.843 12.075 67.478 1.00 64.47 1065 VAL A C 1
ATOM 706 O O . VAL A 1 90 ? 40.826 11.783 68.104 1.00 60.30 1065 VAL A O 1
ATOM 710 N N . ARG A 1 91 ? 42.124 13.315 67.097 1.00 54.80 1066 ARG A N 1
ATOM 711 C CA . ARG A 1 91 ? 41.202 14.419 67.328 1.00 46.03 1066 ARG A CA 1
ATOM 712 C C . ARG A 1 91 ? 41.081 15.228 66.051 1.00 52.44 1066 ARG A C 1
ATOM 713 O O . ARG A 1 91 ? 41.806 14.975 65.087 1.00 54.83 1066 ARG A O 1
ATOM 721 N N . TYR A 1 92 ? 40.148 16.174 66.023 1.00 57.64 1067 TYR A N 1
ATOM 722 C CA . TYR A 1 92 ? 39.935 16.964 64.816 1.00 52.00 1067 TYR A CA 1
ATOM 723 C C . TYR A 1 92 ? 39.792 18.461 65.081 1.00 50.09 1067 TYR A C 1
ATOM 724 O O . TYR A 1 92 ? 39.466 18.889 66.190 1.00 49.23 1067 TYR A O 1
ATOM 733 N N . GLN A 1 93 ? 40.060 19.251 64.048 1.00 49.23 1068 GLN A N 1
ATOM 734 C CA . GLN A 1 93 ? 39.825 20.687 64.091 1.00 57.58 1068 GLN A CA 1
ATOM 735 C C . GLN A 1 93 ? 38.601 21.002 63.240 1.00 51.31 1068 GLN A C 1
ATOM 736 O O . GLN A 1 93 ? 38.528 20.600 62.079 1.00 51.56 1068 GLN A O 1
ATOM 742 N N . VAL A 1 94 ? 37.640 21.722 63.807 1.00 63.68 1069 VAL A N 1
ATOM 743 C CA . VAL A 1 94 ? 36.391 21.965 63.093 1.00 57.50 1069 VAL A CA 1
ATOM 744 C C . VAL A 1 94 ? 36.117 23.444 62.881 1.00 51.40 1069 VAL A C 1
ATOM 745 O O . VAL A 1 94 ? 36.226 24.250 63.806 1.00 50.19 1069 VAL A O 1
ATOM 749 N N . HIS A 1 95 ? 35.720 23.784 61.661 1.00 53.61 1070 HIS A N 1
ATOM 750 C CA . HIS A 1 95 ? 35.308 25.138 61.343 1.00 59.51 1070 HIS A CA 1
ATOM 751 C C . HIS A 1 95 ? 33.789 25.243 61.495 1.00 56.46 1070 HIS A C 1
ATOM 752 O O . HIS A 1 95 ? 33.046 24.481 60.877 1.00 59.20 1070 HIS A O 1
ATOM 759 N N . LEU A 1 96 ? 33.328 26.173 62.326 1.00 47.90 1071 LEU A N 1
ATOM 760 C CA . LEU A 1 96 ? 31.895 26.343 62.552 1.00 55.32 1071 LEU A CA 1
ATOM 761 C C . LEU A 1 96 ? 31.289 27.285 61.524 1.00 52.91 1071 LEU A C 1
ATOM 762 O O . LEU A 1 96 ? 31.530 28.485 61.560 1.00 57.56 1071 LEU A O 1
ATOM 767 N N . ARG A 1 97 ? 30.498 26.724 60.612 1.00 56.97 1072 ARG A N 1
ATOM 768 C CA . ARG A 1 97 ? 29.960 27.458 59.468 1.00 56.39 1072 ARG A CA 1
ATOM 769 C C . ARG A 1 97 ? 29.049 28.635 59.825 1.00 49.42 1072 ARG A C 1
ATOM 770 O O . ARG A 1 97 ? 28.963 29.596 59.069 1.00 42.69 1072 ARG A O 1
ATOM 778 N N . ASP A 1 98 ? 28.334 28.534 60.940 1.00 47.65 1073 ASP A N 1
ATOM 779 C CA . ASP A 1 98 ? 27.415 29.592 61.362 1.00 57.55 1073 ASP A CA 1
ATOM 780 C C . ASP A 1 98 ? 28.046 30.660 62.260 1.00 56.75 1073 ASP A C 1
ATOM 781 O O . ASP A 1 98 ? 27.419 31.685 62.540 1.00 49.46 1073 ASP A O 1
ATOM 786 N N . LEU A 1 99 ? 29.258 30.403 62.744 1.00 50.63 1074 LEU A N 1
ATOM 787 C CA . LEU A 1 99 ? 29.965 31.356 63.599 1.00 44.47 1074 LEU A CA 1
ATOM 788 C C . LEU A 1 99 ? 31.257 31.850 62.945 1.00 56.93 1074 LEU A C 1
ATOM 789 O O . LEU A 1 99 ? 31.580 33.035 62.989 1.00 58.91 1074 LEU A O 1
ATOM 794 N N . GLY A 1 100 ? 31.994 30.922 62.348 1.00 54.50 1075 GLY A N 1
ATOM 795 C CA . GLY A 1 100 ? 33.243 31.227 61.682 1.00 46.38 1075 GLY A CA 1
ATOM 796 C C . GLY A 1 100 ? 34.496 30.891 62.475 1.00 58.22 1075 GLY A C 1
ATOM 797 O O . GLY A 1 100 ? 35.605 31.069 61.983 1.00 51.04 1075 GLY A O 1
ATOM 798 N N . GLU A 1 101 ? 34.329 30.357 63.678 1.00 57.80 1076 GLU A N 1
ATOM 799 C CA . GLU A 1 101 ? 35.469 30.101 64.549 1.00 50.68 1076 GLU A CA 1
ATOM 800 C C . GLU A 1 101 ? 36.009 28.682 64.347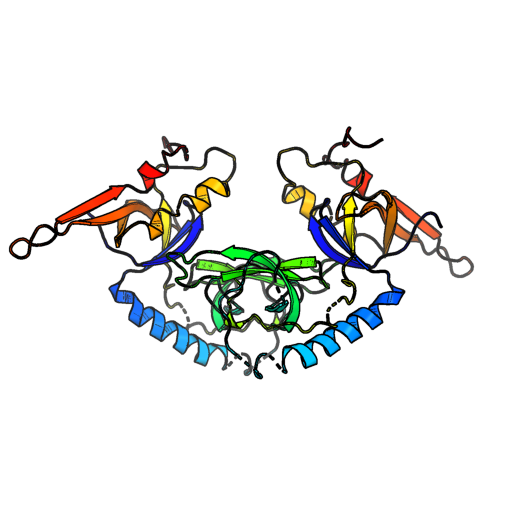 1.00 67.64 1076 GLU A C 1
ATOM 801 O O . GLU A 1 101 ? 35.245 27.739 64.112 1.00 53.88 1076 GLU A O 1
ATOM 807 N N . LEU A 1 102 ? 37.334 28.550 64.383 1.00 53.65 1077 LEU A N 1
ATOM 808 C CA . LEU A 1 102 ? 37.993 27.244 64.362 1.00 51.89 1077 LEU A CA 1
ATOM 809 C C . LEU A 1 102 ? 38.100 26.666 65.763 1.00 63.94 1077 LEU A C 1
ATOM 810 O O . LEU A 1 102 ? 38.549 27.345 66.688 1.00 54.56 1077 LEU A O 1
ATOM 815 N N . ILE A 1 103 ? 37.709 25.404 65.911 1.00 57.71 1078 ILE A N 1
ATOM 816 C CA . ILE A 1 103 ? 37.820 24.724 67.196 1.00 57.53 1078 ILE A CA 1
ATOM 817 C C . ILE A 1 103 ? 38.787 23.553 67.091 1.00 63.09 1078 ILE A C 1
ATOM 818 O O . ILE A 1 103 ? 38.689 22.748 66.166 1.00 58.45 1078 ILE A O 1
ATOM 823 N N . ASP A 1 104 ? 39.701 23.451 68.053 1.00 60.28 1079 ASP A N 1
ATOM 824 C CA . ASP A 1 104 ? 40.726 22.409 68.051 1.00 57.67 1079 ASP A CA 1
ATOM 825 C C . ASP A 1 104 ? 40.396 21.334 69.080 1.00 55.98 1079 ASP A C 1
ATOM 826 O O . ASP A 1 104 ? 39.558 21.543 69.956 1.00 54.73 1079 ASP A O 1
ATOM 831 N N . ASP A 1 105 ? 41.053 20.183 68.957 1.00 63.79 1080 ASP A N 1
ATOM 832 C CA . ASP A 1 105 ? 40.941 19.097 69.933 1.00 56.95 1080 ASP A CA 1
ATOM 833 C C . ASP A 1 105 ? 39.512 18.586 70.098 1.00 63.18 1080 ASP A C 1
ATOM 834 O O . ASP A 1 105 ? 39.037 18.365 71.216 1.00 58.11 1080 ASP A O 1
ATOM 839 N N . VAL A 1 106 ? 38.826 18.394 68.981 1.00 48.89 1081 VAL A N 1
ATOM 840 C CA . VAL A 1 106 ? 37.476 17.870 69.034 1.00 63.21 1081 VAL A CA 1
ATOM 841 C C . VAL A 1 106 ? 37.509 16.350 68.901 1.00 45.56 1081 VAL A C 1
ATOM 842 O O . VAL A 1 106 ? 37.996 15.824 67.901 1.00 60.53 1081 VAL A O 1
ATOM 846 N N . HIS A 1 107 ? 37.005 15.653 69.917 1.00 56.33 1082 HIS A N 1
ATOM 847 C CA . HIS A 1 107 ? 36.936 14.189 69.898 1.00 57.45 1082 HIS A CA 1
ATOM 848 C C . HIS A 1 107 ? 35.905 13.697 68.893 1.00 58.28 1082 HIS A C 1
ATOM 849 O O . HIS A 1 107 ? 34.948 14.402 68.560 1.00 61.56 1082 HIS A O 1
ATOM 856 N N . SER A 1 108 ? 36.095 12.470 68.430 1.00 56.16 1083 SER A N 1
ATOM 857 C CA . SER A 1 108 ? 35.162 11.845 67.508 1.00 47.15 1083 SER A CA 1
ATOM 858 C C . SER A 1 108 ? 33.785 11.683 68.151 1.00 50.25 1083 SER A C 1
ATOM 859 O O . SER A 1 108 ? 32.765 11.663 67.461 1.00 63.55 1083 SER A O 1
ATOM 862 N N . SER A 1 109 ? 33.769 11.556 69.474 1.00 56.00 1084 SER A N 1
ATOM 863 C CA . SER A 1 109 ? 32.525 11.410 70.226 1.00 56.21 1084 SER A CA 1
ATOM 864 C C . SER A 1 109 ? 31.657 12.667 70.151 1.00 62.78 1084 SER A C 1
ATOM 865 O O . SER A 1 109 ? 30.442 12.596 70.294 1.00 66.32 1084 SER A O 1
ATOM 868 N N . SER A 1 110 ? 32.288 13.821 69.963 1.00 60.14 1085 SER A N 1
ATOM 869 C CA . SER A 1 110 ? 31.557 15.080 69.809 1.00 56.71 1085 SER A CA 1
ATOM 870 C C . SER A 1 110 ? 31.052 15.330 68.386 1.00 55.83 1085 SER A C 1
ATOM 871 O O . SER A 1 110 ? 30.365 16.318 68.135 1.00 63.02 1085 SER A O 1
ATOM 874 N N . LEU A 1 111 ? 31.422 14.462 67.450 1.00 60.57 1086 LEU A N 1
ATOM 875 C CA . LEU A 1 111 ? 30.990 14.618 66.061 1.00 48.24 1086 LEU A CA 1
ATOM 876 C C . LEU A 1 111 ? 29.757 13.791 65.708 1.00 67.25 1086 LEU A C 1
ATOM 877 O O . LEU A 1 111 ? 29.567 12.680 66.210 1.00 63.66 1086 LEU A O 1
ATOM 882 N N . ALA A 1 112 ? 28.924 14.337 64.828 1.00 60.99 1087 ALA A N 1
ATOM 883 C CA . ALA A 1 112 ? 27.730 13.633 64.377 1.00 60.81 1087 ALA A CA 1
ATOM 884 C C . ALA A 1 112 ? 27.558 13.764 62.872 1.00 57.70 1087 ALA A C 1
ATOM 885 O O . ALA A 1 112 ? 28.011 14.736 62.262 1.00 54.02 1087 ALA A O 1
ATOM 887 N N . ASN A 1 113 ? 26.880 12.786 62.286 1.00 50.60 1088 ASN A N 1
ATOM 888 C CA . ASN A 1 113 ? 26.586 12.799 60.862 1.00 61.98 1088 ASN A CA 1
ATOM 889 C C . ASN A 1 113 ? 25.651 13.953 60.541 1.00 71.82 1088 ASN A C 1
ATOM 890 O O . ASN A 1 113 ? 24.845 14.357 61.376 1.00 48.36 1088 ASN A O 1
ATOM 895 N N . ILE A 1 114 ? 25.756 14.494 59.336 1.00 51.66 1089 ILE A N 1
ATOM 896 C CA . ILE A 1 114 ? 24.861 15.568 58.947 1.00 64.74 1089 ILE A CA 1
ATOM 897 C C . ILE A 1 114 ? 24.063 15.157 57.732 1.00 72.69 1089 ILE A C 1
ATOM 898 O O . ILE A 1 114 ? 24.592 14.593 56.772 1.00 65.47 1089 ILE A O 1
ATOM 903 N N . ASP A 1 115 ? 22.769 15.427 57.791 1.00 75.29 1090 ASP A N 1
ATOM 904 C CA . ASP A 1 115 ? 21.913 15.091 56.681 1.00 68.51 1090 ASP A CA 1
ATOM 905 C C . ASP A 1 115 ? 22.010 16.169 55.633 1.00 61.41 1090 ASP A C 1
ATOM 906 O O . ASP A 1 115 ? 22.669 17.207 55.811 1.00 71.84 1090 ASP A O 1
ATOM 911 N N . GLU A 1 116 ? 21.316 15.913 54.539 1.00 66.74 1091 GLU A N 1
ATOM 912 C CA . GLU A 1 116 ? 21.614 16.568 53.292 1.00 60.10 1091 GLU A CA 1
ATOM 913 C C . GLU A 1 116 ? 20.995 17.979 53.154 1.00 87.48 1091 GLU A C 1
ATOM 914 O O . GLU A 1 116 ? 21.486 18.803 52.373 1.00 77.43 1091 GLU A O 1
ATOM 920 N N . ALA A 1 117 ? 19.922 18.265 53.892 1.00 65.55 1092 ALA A N 1
ATOM 921 C CA . ALA A 1 117 ? 19.373 19.620 53.916 1.00 69.77 1092 ALA A CA 1
ATOM 922 C C . ALA A 1 117 ? 20.300 20.605 54.625 1.00 70.55 1092 ALA A C 1
ATOM 923 O O . ALA A 1 117 ? 20.570 21.688 54.108 1.00 63.36 1092 ALA A O 1
ATOM 925 N N . ASP A 1 118 ? 20.760 20.240 55.822 1.00 66.56 1093 ASP A N 1
ATOM 926 C CA . ASP A 1 118 ? 21.633 21.119 56.605 1.00 59.84 1093 ASP A CA 1
ATOM 927 C C . ASP A 1 118 ? 23.021 21.244 56.014 1.00 66.24 1093 ASP A C 1
ATOM 928 O O . ASP A 1 118 ? 23.821 22.060 56.470 1.00 73.46 1093 ASP A O 1
ATOM 941 N N . ARG A 1 120 ? 23.248 21.842 52.500 1.00 65.92 1095 ARG A N 1
ATOM 942 C CA . ARG A 1 120 ? 23.112 22.916 51.510 1.00 76.64 1095 ARG A CA 1
ATOM 943 C C . ARG A 1 120 ? 22.518 24.225 51.997 1.00 57.20 1095 ARG A C 1
ATOM 944 O O . ARG A 1 120 ? 22.488 25.191 51.237 1.00 63.25 1095 ARG A O 1
ATOM 952 N N . ILE A 1 121 ? 22.039 24.283 53.233 1.00 59.72 1096 ILE A N 1
ATOM 953 C CA . ILE A 1 121 ? 21.646 25.581 53.778 1.00 61.62 1096 ILE A CA 1
ATOM 954 C C . ILE A 1 121 ? 22.874 26.468 53.897 1.00 63.08 1096 ILE A C 1
ATOM 955 O O . ILE A 1 121 ? 23.872 26.059 54.484 1.00 58.80 1096 ILE A O 1
ATOM 960 N N . SER A 1 122 ? 22.793 27.680 53.349 1.00 60.07 1097 SER A N 1
ATOM 961 C CA . SER A 1 122 ? 23.932 28.595 53.304 1.00 61.41 1097 SER A CA 1
ATOM 962 C C . SER A 1 122 ? 24.459 28.941 54.688 1.00 63.82 1097 SER A C 1
ATOM 963 O O . SER A 1 122 ? 23.689 29.081 55.638 1.00 52.62 1097 SER A O 1
ATOM 966 N N . SER A 1 123 ? 25.779 29.047 54.803 1.00 57.63 1098 SER A N 1
ATOM 967 C CA . SER A 1 123 ? 26.396 29.376 56.079 1.00 56.21 1098 SER A CA 1
ATOM 968 C C . SER A 1 123 ? 25.973 30.776 56.520 1.00 50.07 1098 SER A C 1
ATOM 969 O O . SER A 1 123 ? 25.959 31.715 55.721 1.00 59.26 1098 SER A O 1
ATOM 972 N N . SER A 1 124 ? 25.604 30.899 57.790 1.00 50.94 1099 SER A N 1
ATOM 973 C CA . SER A 1 124 ? 25.210 32.179 58.371 1.00 49.03 1099 SER A CA 1
ATOM 974 C C . SER A 1 124 ? 26.370 33.182 58.434 1.00 47.55 1099 SER A C 1
ATOM 975 O O . SER A 1 124 ? 26.178 34.374 58.208 1.00 53.49 1099 SER A O 1
ATOM 978 N N . ALA A 1 125 ? 27.564 32.700 58.773 1.00 51.41 1100 ALA A N 1
ATOM 979 C CA . ALA A 1 125 ? 28.727 33.577 58.922 1.00 56.67 1100 ALA A CA 1
ATOM 980 C C . ALA A 1 125 ? 29.326 33.961 57.572 1.00 51.60 1100 ALA A C 1
ATOM 981 O O . ALA A 1 125 ? 29.688 33.099 56.776 1.00 53.22 1100 ALA A O 1
ATOM 983 N N . LYS A 1 126 ? 29.447 35.262 57.329 1.00 48.18 1101 LYS A N 1
ATOM 984 C CA . LYS A 1 126 ? 29.976 35.746 56.062 1.00 48.31 1101 LYS A CA 1
ATOM 985 C C . LYS A 1 126 ? 31.410 36.256 56.257 1.00 50.15 1101 LYS A C 1
ATOM 986 O O . LYS A 1 126 ? 31.650 37.189 57.026 1.00 51.41 1101 LYS A O 1
ATOM 992 N N . ARG A 1 127 ? 32.359 35.641 55.556 1.00 43.66 1102 ARG A N 1
ATOM 993 C CA . ARG A 1 127 ? 33.777 35.940 55.752 1.00 50.55 1102 ARG A CA 1
ATOM 994 C C . ARG A 1 127 ? 34.246 37.249 55.117 1.00 43.31 1102 ARG A C 1
ATOM 995 O O . ARG A 1 127 ? 33.946 37.528 53.957 1.00 49.89 1102 ARG A O 1
ATOM 1003 N N . CYS A 1 128 ? 35.018 38.027 55.878 1.00 42.00 1103 CYS A N 1
ATOM 1004 C CA . CYS A 1 128 ? 35.568 39.294 55.390 1.00 46.89 1103 CYS A CA 1
ATOM 1005 C C . CYS A 1 128 ? 37.041 39.458 55.754 1.00 57.77 1103 CYS A C 1
ATOM 1006 O O . CYS A 1 128 ? 37.536 38.829 56.687 1.00 47.84 1103 CYS A O 1
ATOM 1009 N N . HIS A 1 129 ? 37.740 40.306 55.008 1.00 51.28 1104 HIS A N 1
ATOM 1010 C CA . HIS A 1 129 ? 39.073 40.735 55.399 1.00 55.61 1104 HIS A CA 1
ATOM 1011 C C . HIS A 1 129 ? 39.214 42.221 55.099 1.00 51.32 1104 HIS A C 1
ATOM 1012 O O . HIS A 1 129 ? 38.588 42.729 54.165 1.00 48.77 1104 HIS A O 1
ATOM 1019 N N . LEU A 1 130 ? 40.002 42.922 55.908 1.00 48.55 1105 LEU A N 1
ATOM 1020 C CA . LEU A 1 130 ? 40.188 44.359 55.724 1.00 49.70 1105 LEU A CA 1
ATOM 1021 C C . LEU A 1 130 ? 40.946 44.660 54.441 1.00 44.49 1105 LEU A C 1
ATOM 1022 O O . LEU A 1 130 ? 42.064 44.187 54.240 1.00 53.98 1105 LEU A O 1
ATOM 1027 N N . HIS A 1 131 ? 40.359 45.496 53.593 1.00 48.36 1106 HIS A N 1
ATOM 1028 C CA . HIS A 1 131 ? 40.923 45.727 52.268 1.00 55.41 1106 HIS A CA 1
ATOM 1029 C C . HIS A 1 131 ? 42.134 46.661 52.291 1.00 48.75 1106 HIS A C 1
ATOM 1030 O O . HIS A 1 131 ? 42.177 47.628 53.052 1.00 56.07 1106 HIS A O 1
ATOM 1037 N N . GLY A 1 132 ? 43.125 46.339 51.464 1.00 53.50 1107 GLY A N 1
ATOM 1038 C CA . GLY A 1 132 ? 44.236 47.229 51.196 1.00 62.24 1107 GLY A CA 1
ATOM 1039 C C . GLY A 1 132 ? 45.342 47.271 52.232 1.00 61.19 1107 GLY A C 1
ATOM 1040 O O . GLY A 1 132 ? 46.251 48.093 52.132 1.00 66.37 1107 GLY A O 1
ATOM 1041 N N . ILE A 1 133 ? 45.283 46.391 53.224 1.00 51.71 1108 ILE A N 1
ATOM 1042 C CA . ILE A 1 133 ? 46.311 46.379 54.256 1.00 49.78 1108 ILE A CA 1
ATOM 1043 C C . ILE A 1 133 ? 46.853 44.973 54.495 1.00 57.11 1108 ILE A C 1
ATOM 1044 O O . ILE A 1 133 ? 46.228 43.975 54.127 1.00 56.74 1108 ILE A O 1
ATOM 1049 N N . ARG A 1 134 ? 48.027 44.910 55.113 1.00 52.64 1109 ARG A N 1
ATOM 1050 C CA . ARG A 1 134 ? 48.680 43.640 55.420 1.00 51.28 1109 ARG A CA 1
ATOM 1051 C C . ARG A 1 134 ? 49.477 43.757 56.719 1.00 45.92 1109 ARG A C 1
ATOM 1052 O O . ARG A 1 134 ? 49.774 44.867 57.167 1.00 53.77 1109 ARG A O 1
ATOM 1060 N N . PRO A 1 135 ? 49.790 42.619 57.356 1.00 43.85 1110 PRO A N 1
ATOM 1061 C CA . PRO A 1 135 ? 50.568 42.721 58.595 1.00 62.74 1110 PRO A CA 1
ATOM 1062 C C . PRO A 1 135 ? 51.999 43.206 58.355 1.00 59.96 1110 PRO A C 1
ATOM 1063 O O . PRO A 1 135 ? 52.529 43.050 57.255 1.00 58.67 1110 PRO A O 1
ATOM 1067 N N . ILE A 1 136 ? 52.600 43.826 59.364 1.00 61.54 1111 ILE A N 1
ATOM 1068 C CA . ILE A 1 136 ? 54.006 44.208 59.280 1.00 54.72 1111 ILE A CA 1
ATOM 1069 C C . ILE A 1 136 ? 54.838 43.003 59.727 1.00 56.96 1111 ILE A C 1
ATOM 1070 O O . ILE A 1 136 ? 55.311 42.940 60.862 1.00 67.24 1111 ILE A O 1
ATOM 1075 N N . GLY A 1 137 ? 54.978 42.029 58.833 1.00 55.84 1112 GLY A N 1
ATOM 1076 C CA . GLY A 1 137 ? 55.722 40.815 59.120 1.00 67.88 1112 GLY A CA 1
ATOM 1077 C C . GLY A 1 137 ? 55.050 39.582 58.533 1.00 61.02 1112 GLY A C 1
ATOM 1078 O O . GLY A 1 137 ? 54.194 39.691 57.660 1.00 59.92 1112 GLY A O 1
ATOM 1079 N N . ASP A 1 138 ? 55.445 38.404 59.003 1.00 69.42 1113 ASP A N 1
ATOM 1080 C CA . ASP A 1 138 ? 54.878 37.148 58.511 1.00 63.98 1113 ASP A CA 1
ATOM 1081 C C . ASP A 1 138 ? 53.407 36.975 58.879 1.00 60.76 1113 ASP A C 1
ATOM 1082 O O . ASP A 1 138 ? 52.612 36.494 58.068 1.00 61.98 1113 ASP A O 1
ATOM 1087 N N . GLU A 1 139 ? 53.057 37.352 60.106 1.00 54.73 1114 GLU A N 1
ATOM 1088 C CA . GLU A 1 139 ? 51.710 37.128 60.623 1.00 63.52 1114 GLU A CA 1
ATOM 1089 C C . GLU A 1 139 ? 51.166 38.343 61.366 1.00 58.59 1114 GLU A C 1
ATOM 1090 O O . GLU A 1 139 ? 51.924 39.205 61.810 1.00 57.22 1114 GLU A O 1
ATOM 1096 N N . TRP A 1 140 ? 49.846 38.398 61.509 1.00 55.42 1115 TRP A N 1
ATOM 1097 C CA . TRP A 1 140 ? 49.222 39.417 62.334 1.00 60.43 1115 TRP A CA 1
ATOM 1098 C C . TRP A 1 140 ? 49.669 39.205 63.773 1.00 52.42 1115 TRP A C 1
ATOM 1099 O O . TRP A 1 140 ? 49.509 38.117 64.319 1.00 50.94 1115 TRP A O 1
ATOM 1110 N N . SER A 1 141 ? 50.255 40.237 64.368 1.00 55.41 1116 SER A N 1
ATOM 1111 C CA . SER A 1 141 ? 50.703 40.172 65.751 1.00 56.78 1116 SER A CA 1
ATOM 1112 C C . SER A 1 141 ? 49.526 40.277 66.709 1.00 68.22 1116 SER A C 1
ATOM 1113 O O . SER A 1 141 ? 48.447 40.736 66.329 1.00 61.53 1116 SER A O 1
ATOM 1116 N N . LYS A 1 142 ? 49.744 39.862 67.953 1.00 61.82 1117 LYS A N 1
ATOM 1117 C CA . LYS A 1 142 ? 48.720 39.966 68.984 1.0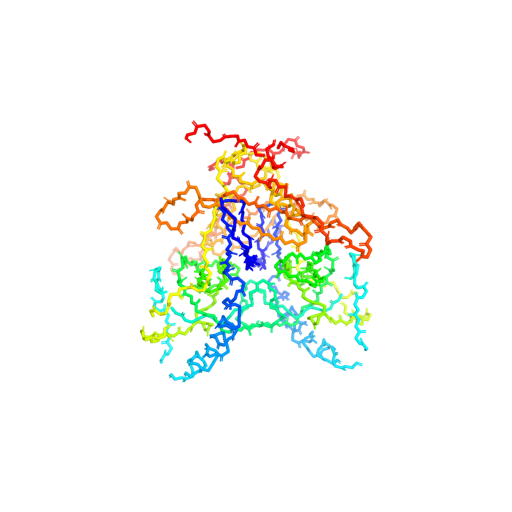0 69.18 1117 LYS A CA 1
ATOM 1118 C C . LYS A 1 142 ? 48.322 41.421 69.238 1.00 72.98 1117 LYS A C 1
ATOM 1119 O O . LYS A 1 142 ? 47.159 41.707 69.519 1.00 63.85 1117 LYS A O 1
ATOM 1125 N N . ASP A 1 143 ? 49.287 42.334 69.152 1.00 69.41 1118 ASP A N 1
ATOM 1126 C CA . ASP A 1 143 ? 49.008 43.759 69.345 1.00 60.49 1118 ASP A CA 1
ATOM 1127 C C . ASP A 1 143 ? 47.999 44.272 68.323 1.00 67.37 1118 ASP A C 1
ATOM 1128 O O . ASP A 1 143 ? 47.031 44.952 68.670 1.00 63.34 1118 ASP A O 1
ATOM 1133 N N . ALA A 1 144 ? 48.243 43.940 67.059 1.00 51.66 1119 ALA A N 1
ATOM 1134 C CA . ALA A 1 144 ? 47.408 44.390 65.959 1.00 59.09 1119 ALA A CA 1
ATOM 1135 C C . ALA A 1 144 ? 45.996 43.800 66.059 1.00 54.86 1119 ALA A C 1
ATOM 1136 O O . ALA A 1 144 ? 45.007 44.495 65.817 1.00 47.50 1119 ALA A O 1
ATOM 1138 N N . ILE A 1 145 ? 45.910 42.522 66.412 1.00 52.26 1120 ILE A N 1
ATOM 1139 C CA . ILE A 1 145 ? 44.616 41.870 66.581 1.00 53.08 1120 ILE A CA 1
ATOM 1140 C C . ILE A 1 145 ? 43.852 42.530 67.725 1.00 59.97 1120 ILE A C 1
ATOM 1141 O O . ILE A 1 145 ? 42.654 42.795 67.613 1.00 57.30 1120 ILE A O 1
ATOM 1146 N N . ASP A 1 146 ? 44.559 42.812 68.814 1.00 53.42 1121 ASP A N 1
ATOM 1147 C CA . ASP A 1 146 ? 43.962 43.474 69.969 1.00 54.89 1121 ASP A CA 1
ATOM 1148 C C . ASP A 1 146 ? 43.523 44.889 69.608 1.00 61.90 1121 ASP A C 1
ATOM 1149 O O . ASP A 1 146 ? 42.481 45.359 70.065 1.00 73.76 1121 ASP A O 1
ATOM 1154 N N . PHE A 1 147 ? 44.331 45.568 68.797 1.00 54.52 1122 PHE A N 1
ATOM 1155 C CA . PHE A 1 147 ? 44.006 46.917 68.349 1.00 58.49 1122 PHE A CA 1
ATOM 1156 C C . PHE A 1 147 ? 42.725 46.917 67.518 1.00 60.43 1122 PHE A C 1
ATOM 1157 O O . PHE A 1 147 ? 41.862 47.781 67.688 1.00 57.32 1122 PHE A O 1
ATOM 1165 N N . PHE A 1 148 ? 42.629 45.946 66.613 1.00 57.70 1123 PHE A N 1
ATOM 1166 C CA . PHE A 1 148 ? 41.454 45.757 65.773 1.00 51.93 1123 PHE A CA 1
ATOM 1167 C C . PHE A 1 148 ? 40.213 45.540 66.637 1.00 59.08 1123 PHE A C 1
ATOM 1168 O O . PHE A 1 148 ? 39.192 46.190 66.425 1.00 56.83 1123 PHE A O 1
ATOM 1184 N N . ASP A 1 150 ? 39.787 46.367 69.780 1.00 62.25 1125 ASP A N 1
ATOM 1185 C CA . ASP A 1 150 ? 39.533 47.590 70.534 1.00 57.72 1125 ASP A CA 1
ATOM 1186 C C . ASP A 1 150 ? 38.773 48.614 69.702 1.00 59.51 1125 ASP A C 1
ATOM 1187 O O . ASP A 1 150 ? 37.899 49.314 70.211 1.00 64.98 1125 ASP A O 1
ATOM 1192 N N . GLN A 1 151 ? 39.122 48.705 68.423 1.00 58.93 1126 GLN A N 1
ATOM 1193 C CA . GLN A 1 151 ? 38.435 49.606 67.508 1.00 60.42 1126 GLN A CA 1
ATOM 1194 C C . GLN A 1 151 ? 36.966 49.204 67.362 1.00 54.85 1126 GLN A C 1
ATOM 1195 O O . GLN A 1 151 ? 36.086 50.055 67.374 1.00 62.27 1126 GLN A O 1
ATOM 1201 N N . LEU A 1 152 ? 36.712 47.903 67.238 1.00 49.26 1127 LEU A N 1
ATOM 1202 C CA . LEU A 1 152 ? 35.363 47.391 67.006 1.00 53.76 1127 LEU A CA 1
ATOM 1203 C C . LEU A 1 152 ? 34.390 47.684 68.147 1.00 50.14 1127 LEU A C 1
ATOM 1204 O O . LEU A 1 152 ? 33.196 47.876 67.917 1.00 56.30 1127 LEU A O 1
ATOM 1209 N N . LYS A 1 153 ? 34.895 47.706 69.376 1.00 58.66 1128 LYS A N 1
ATOM 1210 C CA . LYS A 1 153 ? 34.041 47.948 70.533 1.00 59.91 1128 LYS A CA 1
ATOM 1211 C C . LYS A 1 153 ? 34.014 49.436 70.884 1.00 57.06 1128 LYS A C 1
ATOM 1212 O O . LYS A 1 153 ? 33.363 49.852 71.842 1.00 67.90 1128 LYS A O 1
ATOM 1218 N N . ALA A 1 154 ? 34.729 50.234 70.099 1.00 60.73 1129 ALA A N 1
ATOM 1219 C CA . ALA A 1 154 ? 34.831 51.663 70.356 1.00 53.30 1129 ALA A CA 1
ATOM 1220 C C . ALA A 1 154 ? 33.770 52.462 69.600 1.00 72.47 1129 ALA A C 1
ATOM 1221 O O . ALA A 1 154 ? 33.735 53.686 69.689 1.00 65.85 1129 ALA A O 1
ATOM 1223 N N . TYR A 1 155 ? 32.902 51.777 68.862 1.00 77.65 1130 TYR A N 1
ATOM 1224 C CA . TYR A 1 155 ? 31.902 52.478 68.060 1.00 61.53 1130 TYR A CA 1
ATOM 1225 C C . TYR A 1 155 ? 30.469 52.020 68.292 1.00 65.63 1130 TYR A C 1
ATOM 1226 O O . TYR A 1 155 ? 30.215 50.927 68.789 1.00 65.73 1130 TYR A O 1
ATOM 1235 N N . ASN A 1 156 ? 29.540 52.898 67.931 1.00 78.15 1131 ASN A N 1
ATOM 1236 C CA . ASN A 1 156 ? 28.117 52.643 68.056 1.00 61.57 1131 ASN A CA 1
ATOM 1237 C C . ASN A 1 156 ? 27.658 51.506 67.149 1.00 57.85 1131 ASN A C 1
ATOM 1238 O O . ASN A 1 156 ? 27.011 50.556 67.593 1.00 66.20 1131 ASN A O 1
ATOM 1243 N N . GLU A 1 157 ? 28.009 51.609 65.872 1.00 54.59 1132 GLU A N 1
ATOM 1244 C CA . GLU A 1 157 ? 27.657 50.589 64.889 1.00 59.13 1132 GLU A CA 1
ATOM 1245 C C . GLU A 1 157 ? 28.827 50.328 63.948 1.00 51.73 1132 GLU A C 1
ATOM 1246 O O . GLU A 1 157 ? 29.777 51.111 63.883 1.00 57.92 1132 GLU A O 1
ATOM 1252 N N . ILE A 1 158 ? 28.750 49.219 63.225 1.00 51.97 1133 ILE A N 1
ATOM 1253 C CA . ILE A 1 158 ? 29.790 48.837 62.281 1.00 57.69 1133 ILE A CA 1
ATOM 1254 C C . ILE A 1 158 ? 29.202 48.715 60.878 1.00 46.09 1133 ILE A C 1
ATOM 1255 O O . ILE A 1 158 ? 28.095 48.206 60.708 1.00 54.12 1133 ILE A O 1
ATOM 1260 N N . HIS A 1 159 ? 29.938 49.198 59.881 1.00 45.90 1134 HIS A N 1
ATOM 1261 C CA . HIS A 1 159 ? 29.481 49.170 58.497 1.00 47.77 1134 HIS A CA 1
ATOM 1262 C C . HIS A 1 159 ? 30.617 48.742 57.565 1.00 47.74 1134 HIS A C 1
ATOM 1263 O O . HIS A 1 159 ? 31.782 48.983 57.859 1.00 53.75 1134 HIS A O 1
ATOM 1270 N N . VAL A 1 160 ? 30.273 48.114 56.442 1.00 45.40 1135 VAL A N 1
ATOM 1271 C CA . VAL A 1 160 ? 31.267 47.699 55.462 1.00 55.60 1135 VAL A CA 1
ATOM 1272 C C . VAL A 1 160 ? 30.995 48.300 54.088 1.00 52.24 1135 VAL A C 1
ATOM 1273 O O . VAL A 1 160 ? 29.851 48.583 53.727 1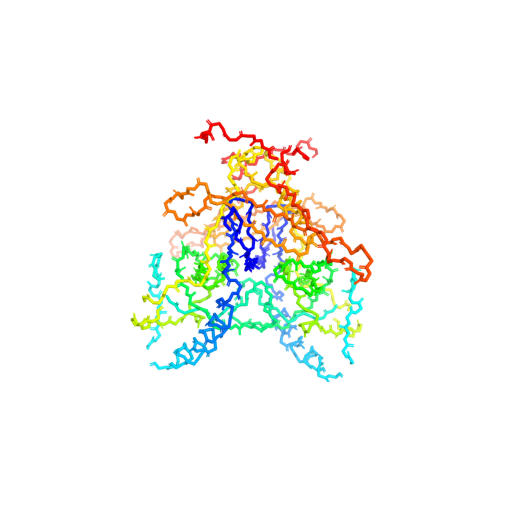.00 51.35 1135 VAL A O 1
ATOM 1277 N N . THR A 1 161 ? 32.073 48.508 53.340 1.00 53.18 1136 THR A N 1
ATOM 1278 C CA . THR A 1 161 ? 32.013 48.891 51.936 1.00 47.08 1136 THR A CA 1
ATOM 1279 C C . THR A 1 161 ? 32.807 47.862 51.143 1.00 61.47 1136 THR A C 1
ATOM 1280 O O . THR A 1 161 ? 33.989 47.649 51.398 1.00 54.62 1136 THR A O 1
ATOM 1284 N N . GLY A 1 162 ? 32.161 47.235 50.172 1.00 51.97 1137 GLY A N 1
ATOM 1285 C CA . GLY A 1 162 ? 32.774 46.149 49.434 1.00 52.81 1137 GLY A CA 1
ATOM 1286 C C . GLY A 1 162 ? 33.859 46.564 48.466 1.00 53.70 1137 GLY A C 1
ATOM 1287 O O . GLY A 1 162 ? 33.723 47.537 47.727 1.00 54.31 1137 GLY A O 1
ATOM 1288 N N . ARG A 1 163 ? 34.968 45.833 48.509 1.00 52.16 1138 ARG A N 1
ATOM 1289 C CA . ARG A 1 163 ? 36.082 46.076 47.595 1.00 66.04 1138 ARG A CA 1
ATOM 1290 C C . ARG A 1 163 ? 36.448 44.828 46.801 1.00 64.16 1138 ARG A C 1
ATOM 1291 O O . ARG A 1 163 ? 37.595 44.655 46.389 1.00 59.43 1138 ARG A O 1
ATOM 1299 N N . GLY A 1 164 ? 35.475 43.952 46.589 1.00 49.83 1139 GLY A N 1
ATOM 1300 C CA . GLY A 1 164 ? 35.702 42.808 45.731 1.00 49.89 1139 GLY A CA 1
ATOM 1301 C C . GLY A 1 164 ? 35.856 41.582 46.601 1.00 61.13 1139 GLY A C 1
ATOM 1302 O O . GLY A 1 164 ? 35.985 41.701 47.819 1.00 57.43 1139 GLY A O 1
ATOM 1303 N N . ARG A 1 165 ? 35.894 40.403 46.000 1.00 61.02 1140 ARG A N 1
ATOM 1304 C CA . ARG A 1 165 ? 36.070 39.220 46.815 1.00 63.36 1140 ARG A CA 1
ATOM 1305 C C . ARG A 1 165 ? 37.204 38.356 46.286 1.00 68.99 1140 ARG A C 1
ATOM 1306 O O . ARG A 1 165 ? 37.472 38.300 45.085 1.00 66.45 1140 ARG A O 1
ATOM 1314 N N . THR A 1 166 ? 37.888 37.714 47.223 1.00 66.18 1141 THR A N 1
ATOM 1315 C CA . THR A 1 166 ? 38.858 36.681 46.920 1.00 68.84 1141 THR A CA 1
ATOM 1316 C C . THR A 1 166 ? 38.091 35.379 46.743 1.00 77.34 1141 THR A C 1
ATOM 1317 O O . THR A 1 166 ? 36.894 35.399 46.460 1.00 76.43 1141 THR A O 1
ATOM 1321 N N . GLU A 1 167 ? 38.758 34.244 46.896 1.00 73.27 1142 GLU A N 1
ATOM 1322 C CA . GLU A 1 167 ? 38.102 32.982 46.585 1.00 96.46 1142 GLU A CA 1
ATOM 1323 C C . GLU A 1 167 ? 37.132 32.535 47.684 1.00 89.68 1142 GLU A C 1
ATOM 1324 O O . GLU A 1 167 ? 36.179 31.795 47.406 1.00 91.36 1142 GLU A O 1
ATOM 1330 N N . ASN A 1 168 ? 37.383 32.948 48.928 1.00 75.85 1143 ASN A N 1
ATOM 1331 C CA . ASN A 1 168 ? 36.458 32.637 50.023 1.00 79.82 1143 ASN A CA 1
ATOM 1332 C C . ASN A 1 168 ? 36.047 33.826 50.908 1.00 62.38 1143 ASN A C 1
ATOM 1333 O O . ASN A 1 168 ? 35.324 33.645 51.888 1.00 70.88 1143 ASN A O 1
ATOM 1338 N N . SER A 1 169 ? 36.519 35.028 50.589 1.00 60.38 1144 SER A N 1
ATOM 1339 C CA . SER A 1 169 ? 36.293 36.178 51.468 1.00 57.72 1144 SER A CA 1
ATOM 1340 C C . SER A 1 169 ? 35.958 37.474 50.736 1.00 54.09 1144 SER A C 1
ATOM 1341 O O . SER A 1 169 ? 36.399 37.697 49.608 1.00 59.98 1144 SER A O 1
ATOM 1344 N N . LEU A 1 170 ? 35.199 38.345 51.394 1.00 56.16 1145 LEU A N 1
ATOM 1345 C CA . LEU A 1 170 ? 34.875 39.632 50.794 1.00 52.44 1145 LEU A CA 1
ATOM 1346 C C . LEU A 1 170 ? 35.799 40.708 51.370 1.00 50.29 1145 LEU A C 1
ATOM 1347 O O . LEU A 1 170 ? 35.955 40.836 52.586 1.00 46.50 1145 LEU A O 1
ATOM 1352 N N . SER A 1 171 ? 36.446 41.447 50.477 1.00 43.27 1146 SER A N 1
ATOM 1353 C CA . SER A 1 171 ? 37.338 42.526 50.865 1.00 48.56 1146 SER A CA 1
ATOM 1354 C C . SER A 1 171 ? 36.522 43.770 51.206 1.00 56.31 1146 SER A C 1
ATOM 1355 O O . SER A 1 171 ? 35.682 44.193 50.412 1.00 52.65 1146 SER A O 1
ATOM 1358 N N . VAL A 1 172 ? 36.747 44.351 52.384 1.00 42.81 1147 VAL A N 1
ATOM 1359 C CA . VAL A 1 172 ? 35.945 45.499 52.797 1.00 40.62 1147 VAL A CA 1
ATOM 1360 C C . VAL A 1 172 ? 36.733 46.651 53.414 1.00 49.85 1147 VAL A C 1
ATOM 1361 O O . VAL A 1 172 ? 37.834 46.481 53.935 1.00 46.40 1147 VAL A O 1
ATOM 1365 N N . ILE A 1 173 ? 36.133 47.833 53.337 1.00 49.57 1148 ILE A N 1
ATOM 1366 C CA . ILE A 1 173 ? 36.533 48.958 54.154 1.00 41.19 1148 ILE A CA 1
ATOM 1367 C C . ILE A 1 173 ? 35.563 48.985 55.324 1.00 45.64 1148 ILE A C 1
ATOM 1368 O O . ILE A 1 173 ? 34.359 49.172 55.135 1.00 54.09 1148 ILE A O 1
ATOM 1373 N N . LEU A 1 174 ? 36.078 48.735 56.523 1.00 48.52 1149 LEU A N 1
ATOM 1374 C CA . LEU A 1 174 ? 35.257 48.734 57.731 1.00 53.43 1149 LEU A CA 1
ATOM 1375 C C . LEU A 1 174 ? 35.091 50.139 58.292 1.00 57.51 1149 LEU A C 1
ATOM 1376 O O . LEU A 1 174 ? 36.080 50.837 58.516 1.00 46.60 1149 LEU A O 1
ATOM 1381 N N . TRP A 1 175 ? 33.844 50.524 58.562 1.00 51.00 1150 TRP A N 1
ATOM 1382 C CA . TRP A 1 175 ? 33.537 51.851 59.076 1.00 53.48 1150 TRP A CA 1
ATOM 1383 C C . TRP A 1 175 ? 32.994 51.760 60.492 1.00 46.14 1150 TRP A C 1
ATOM 1384 O O . TRP A 1 175 ? 32.172 50.901 60.801 1.00 51.99 1150 TRP A O 1
ATOM 1395 N N . GLY A 1 176 ? 33.473 52.647 61.353 1.00 55.31 1151 GLY A N 1
ATOM 1396 C CA . GLY A 1 176 ? 32.899 52.812 62.671 1.00 61.43 1151 GLY A CA 1
ATOM 1397 C C . GLY A 1 176 ? 32.084 54.092 62.660 1.00 58.21 1151 GLY A C 1
ATOM 1398 O O . GLY A 1 176 ? 32.507 55.105 62.100 1.00 60.10 1151 GLY A O 1
ATOM 1399 N N . SER A 1 177 ? 30.902 54.051 63.254 1.00 58.55 1152 SER A N 1
ATOM 1400 C CA . SER A 1 177 ? 30.058 55.236 63.289 1.00 54.24 1152 SER A CA 1
ATOM 1401 C C . SER A 1 177 ? 29.875 55.737 64.710 1.00 62.64 1152 SER A C 1
ATOM 1402 O O . SER A 1 177 ? 29.664 54.955 65.635 1.00 61.22 1152 SER A O 1
ATOM 1405 N N . LEU A 1 178 ? 29.967 57.052 64.871 1.00 59.73 1153 LEU A N 1
ATOM 1406 C CA . LEU A 1 178 ? 29.683 57.689 66.144 1.00 62.01 1153 LEU A CA 1
ATOM 1407 C C . LEU A 1 178 ? 28.380 58.445 65.975 1.00 65.44 1153 LEU A C 1
ATOM 1408 O O . LEU A 1 178 ? 28.130 59.022 64.917 1.00 66.38 1153 LEU A O 1
ATOM 1413 N N . SER A 1 179 ? 27.558 58.460 67.016 1.00 63.83 1154 SER A N 1
ATOM 1414 C CA . SER A 1 179 ? 26.336 59.245 66.972 1.00 73.38 1154 SER A CA 1
ATOM 1415 C C . SER A 1 179 ? 26.452 60.424 67.931 1.00 67.54 1154 SER A C 1
ATOM 1416 O O . SER A 1 179 ? 26.795 60.261 69.102 1.00 67.12 1154 SER A O 1
ATOM 1419 N N . ILE A 1 180 ? 26.166 61.615 67.420 1.00 68.15 1155 ILE A N 1
ATOM 1420 C CA . ILE A 1 180 ? 26.304 62.833 68.206 1.00 77.52 1155 ILE A CA 1
ATOM 1421 C C . ILE A 1 180 ? 24.939 63.452 68.469 1.00 72.61 1155 ILE A C 1
ATOM 1422 O O . ILE A 1 180 ? 24.245 63.852 67.535 1.00 77.63 1155 ILE A O 1
ATOM 1427 N N . LEU A 1 181 ? 24.560 63.537 69.741 1.00 75.00 1156 LEU A N 1
ATOM 1428 C CA . LEU A 1 181 ? 23.254 64.074 70.107 1.00 81.02 1156 LEU A CA 1
ATOM 1429 C C . LEU A 1 181 ? 23.370 65.578 70.289 1.00 77.20 1156 LEU A C 1
ATOM 1430 O O . LEU A 1 181 ? 24.133 66.053 71.131 1.00 74.36 1156 LEU A O 1
ATOM 1435 N N . THR A 1 182 ? 22.607 66.319 69.491 1.00 84.43 1157 THR A N 1
ATOM 1436 C CA . THR A 1 182 ? 22.744 67.769 69.409 1.00 84.82 1157 THR A CA 1
ATOM 1437 C C . THR A 1 182 ? 21.436 68.506 69.673 1.00 80.67 1157 THR A C 1
ATOM 1438 O O . THR A 1 182 ? 20.927 69.209 68.799 1.00 84.20 1157 THR A O 1
ATOM 1442 N N . GLY A 1 183 ? 20.890 68.352 70.872 1.00 77.55 1158 GLY A N 1
ATOM 1443 C CA . GLY A 1 183 ? 19.657 69.040 71.210 1.00 92.69 1158 GLY A CA 1
ATOM 1444 C C . GLY A 1 183 ? 18.421 68.245 70.838 1.00 85.30 1158 GLY A C 1
ATOM 1445 O O . GLY A 1 183 ? 18.483 67.359 69.986 1.00 88.82 1158 GLY A O 1
ATOM 1446 N N . PRO A 1 184 ? 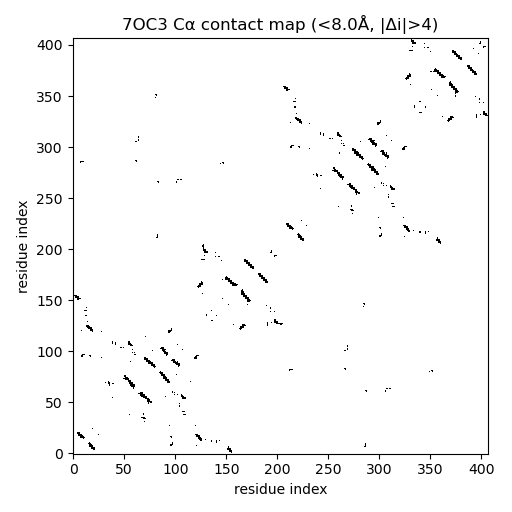17.289 68.554 71.487 1.00 87.63 1159 PRO A N 1
ATOM 1447 C CA . PRO A 1 184 ? 16.009 67.855 71.309 1.00 83.45 1159 PRO A CA 1
ATOM 1448 C C . PRO A 1 184 ? 15.318 68.138 69.972 1.00 82.44 1159 PRO A C 1
ATOM 1449 O O . PRO A 1 184 ? 14.593 67.285 69.464 1.00 91.21 1159 PRO A O 1
ATOM 1453 N N . PHE A 1 185 ? 15.530 69.329 69.423 1.00 68.83 1160 PHE A N 1
ATOM 1454 C CA . PHE A 1 185 ? 14.866 69.745 68.191 1.00 86.14 1160 PHE A CA 1
ATOM 1455 C C . PHE A 1 185 ? 15.512 69.166 66.940 1.00 93.03 1160 PHE A C 1
ATOM 1456 O O . PHE A 1 185 ? 14.851 68.982 65.918 1.00 99.59 1160 PHE A O 1
ATOM 1464 N N . SER A 1 186 ? 16.809 68.894 67.026 1.00 91.24 1161 SER A N 1
ATOM 1465 C CA . SER A 1 186 ? 17.556 68.331 65.908 1.00 86.09 1161 SER A CA 1
ATOM 1466 C C . SER A 1 186 ? 17.843 66.839 66.111 1.00 90.35 1161 SER A C 1
ATOM 1467 O O . SER A 1 186 ? 18.055 66.387 67.237 1.00 89.85 1161 SER A O 1
ATOM 1470 N N . PRO A 1 187 ? 17.817 66.064 65.016 1.00 76.25 1162 PRO A N 1
ATOM 1471 C CA . PRO A 1 187 ? 18.201 64.649 65.036 1.00 79.90 1162 PRO A CA 1
ATOM 1472 C C . PRO A 1 187 ? 19.707 64.460 65.241 1.00 72.59 1162 PRO A C 1
ATOM 1473 O O . PRO A 1 187 ? 20.490 65.369 64.964 1.00 80.68 1162 PRO A O 1
ATOM 1477 N N . ALA A 1 188 ? 20.102 63.288 65.725 1.00 76.07 1163 ALA A N 1
ATOM 1478 C CA . ALA A 1 188 ? 21.509 62.990 65.956 1.00 73.28 1163 ALA A CA 1
ATOM 1479 C C . ALA A 1 188 ? 22.309 63.080 64.660 1.00 70.92 1163 ALA A C 1
ATOM 1480 O O . ALA A 1 188 ? 21.785 62.836 63.574 1.00 65.58 1163 ALA A O 1
ATOM 1482 N N . THR A 1 189 ? 23.575 63.461 64.782 1.00 61.03 1164 THR A N 1
ATOM 1483 C CA . THR A 1 189 ? 24.472 63.509 63.636 1.00 78.73 1164 THR A CA 1
ATOM 1484 C C . THR A 1 189 ? 25.371 62.274 63.636 1.00 69.72 1164 THR A C 1
ATOM 1485 O O . THR A 1 189 ? 25.859 61.859 64.686 1.00 68.75 1164 THR A O 1
ATOM 1489 N N . ILE A 1 190 ? 25.585 61.688 62.462 1.00 75.98 1165 ILE A N 1
ATOM 1490 C CA . ILE A 1 190 ? 26.419 60.496 62.351 1.00 69.83 1165 ILE A CA 1
ATOM 1491 C C . ILE A 1 190 ? 27.738 60.831 61.668 1.00 79.73 1165 ILE A C 1
ATOM 1492 O O . ILE A 1 190 ? 27.751 61.449 60.604 1.00 78.73 1165 ILE A O 1
ATOM 1497 N N . LYS A 1 191 ? 28.841 60.408 62.279 1.00 76.75 1166 LYS A N 1
ATOM 1498 C CA . LYS A 1 191 ? 30.156 60.525 61.658 1.00 74.42 1166 LYS A CA 1
ATOM 1499 C C . LYS A 1 191 ? 30.764 59.140 61.487 1.00 69.48 1166 LYS A C 1
ATOM 1500 O O . LYS A 1 191 ? 30.610 58.278 62.352 1.00 56.16 1166 LYS A O 1
ATOM 1506 N N . TYR A 1 192 ? 31.418 58.918 60.352 1.00 65.42 1167 TYR A N 1
ATOM 1507 C CA . TYR A 1 192 ? 32.014 57.620 60.055 1.00 67.28 1167 TYR A CA 1
ATOM 1508 C C . TYR A 1 192 ? 33.538 57.667 60.143 1.00 65.05 1167 TYR A C 1
ATOM 1509 O O . TYR A 1 192 ? 34.163 58.602 59.649 1.00 63.67 1167 TYR A O 1
ATOM 1518 N N . VAL A 1 193 ? 34.122 56.658 60.787 1.00 55.33 1168 VAL A N 1
ATOM 1519 C CA . VAL A 1 193 ? 35.574 56.527 60.896 1.00 47.31 1168 VAL A CA 1
ATOM 1520 C C . VAL A 1 193 ? 36.089 55.284 60.165 1.00 50.74 1168 VAL A C 1
ATOM 1521 O O . VAL A 1 193 ? 35.545 54.184 60.315 1.00 49.46 1168 VAL A O 1
ATOM 1525 N N . ASN A 1 194 ? 37.140 55.467 59.375 1.00 46.21 1169 ASN A N 1
ATOM 1526 C CA . ASN A 1 194 ? 37.712 54.388 58.577 1.00 57.22 1169 ASN A CA 1
ATOM 1527 C C . ASN A 1 194 ? 38.640 53.522 59.425 1.00 53.80 1169 ASN A C 1
ATOM 1528 O O . ASN A 1 194 ? 39.770 53.914 59.716 1.00 53.49 1169 ASN A O 1
ATOM 1533 N N . ILE A 1 195 ? 38.169 52.337 59.807 1.00 54.12 1170 ILE A N 1
ATOM 1534 C CA . ILE A 1 195 ? 38.957 51.457 60.665 1.00 49.10 1170 ILE A CA 1
ATOM 1535 C C . ILE A 1 195 ? 40.221 50.937 59.971 1.00 51.89 1170 ILE A C 1
ATOM 1536 O O . ILE A 1 195 ? 41.271 50.823 60.614 1.00 57.45 1170 ILE A O 1
ATOM 1541 N N . ASN A 1 196 ? 40.144 50.651 58.669 1.00 45.80 1171 ASN A N 1
ATOM 1542 C CA . ASN A 1 196 ? 41.331 50.197 57.933 1.00 52.09 1171 ASN A CA 1
ATOM 1543 C C . ASN A 1 196 ? 42.484 51.187 58.089 1.00 56.55 1171 ASN A C 1
ATOM 1544 O O . ASN A 1 196 ? 43.629 50.804 58.351 1.00 50.27 1171 ASN A O 1
ATOM 1549 N N . LYS A 1 197 ? 42.159 52.467 57.936 1.00 56.97 1172 LYS A N 1
ATOM 1550 C CA . LYS A 1 197 ? 43.152 53.541 57.976 1.00 63.68 1172 LYS A CA 1
ATOM 1551 C C . LYS A 1 197 ? 43.651 53.731 59.405 1.00 56.54 1172 LYS A C 1
ATOM 1552 O O . LYS A 1 197 ? 44.811 54.074 59.630 1.00 55.09 1172 LYS A O 1
ATOM 1558 N N . ALA A 1 198 ? 42.760 53.512 60.367 1.00 56.58 1173 ALA A N 1
ATOM 1559 C CA . ALA A 1 198 ? 43.124 53.562 61.777 1.00 56.43 1173 ALA A CA 1
ATOM 1560 C C . ALA A 1 198 ? 44.243 52.564 62.092 1.00 56.27 1173 ALA A C 1
ATOM 1561 O O . ALA A 1 198 ? 45.151 52.864 62.865 1.00 59.77 1173 ALA A O 1
ATOM 1563 N N . LEU A 1 199 ? 44.165 51.373 61.506 1.00 59.24 1174 LEU A N 1
ATOM 1564 C CA . LEU A 1 199 ? 45.212 50.367 61.675 1.00 58.63 1174 LEU A CA 1
ATOM 1565 C C . LEU A 1 199 ? 46.517 50.832 61.043 1.00 52.81 1174 LEU A C 1
ATOM 1566 O O . LEU A 1 199 ? 47.590 50.622 61.598 1.00 54.24 1174 LEU A O 1
ATOM 1571 N N . LEU A 1 200 ? 46.414 51.452 59.872 1.00 55.36 1175 LEU A N 1
ATOM 1572 C CA . LEU A 1 200 ? 47.579 51.973 59.170 1.00 63.07 1175 LEU A CA 1
ATOM 1573 C C . LEU A 1 200 ? 48.280 53.063 59.971 1.00 62.76 1175 LEU A C 1
ATOM 1574 O O . LEU A 1 200 ? 49.501 53.035 60.129 1.00 63.00 1175 LEU A O 1
ATOM 1587 N N . ALA A 1 202 ? 48.128 53.721 63.139 1.00 56.36 1177 ALA A N 1
ATOM 1588 C CA . ALA A 1 202 ? 48.619 53.243 64.427 1.00 68.41 1177 ALA A CA 1
ATOM 1589 C C . ALA A 1 202 ? 49.882 52.397 64.270 1.00 61.22 1177 ALA A C 1
ATOM 1590 O O . ALA A 1 202 ? 50.473 51.956 65.258 1.00 62.66 1177 ALA A O 1
ATOM 1592 N N . GLY A 1 203 ? 50.265 52.129 63.028 1.00 56.31 1178 GLY A N 1
ATOM 1593 C CA . GLY A 1 203 ? 51.469 51.366 62.766 1.00 49.78 1178 GLY A CA 1
ATOM 15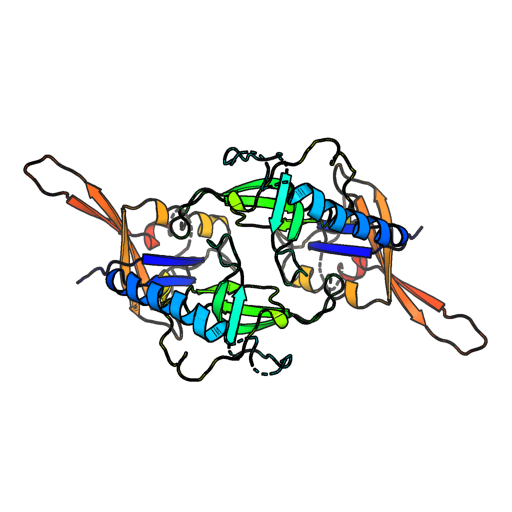94 C C . GLY A 1 203 ? 51.212 49.889 62.983 1.00 58.43 1178 GLY A C 1
ATOM 1595 O O . GLY A 1 203 ? 52.131 49.121 63.268 1.00 59.47 1178 GLY A O 1
ATOM 1604 N N . ALA A 1 205 ? 49.520 48.031 60.654 1.00 53.88 1180 ALA A N 1
ATOM 1605 C CA . ALA A 1 205 ? 49.463 47.409 59.336 1.00 49.90 1180 ALA A CA 1
ATOM 1606 C C . ALA A 1 205 ? 50.122 48.325 58.313 1.00 45.47 1180 ALA A C 1
ATOM 1607 O O . ALA A 1 205 ? 50.376 49.487 58.609 1.00 55.80 1180 ALA A O 1
ATOM 1609 N N . GLU A 1 206 ? 50.412 47.804 57.123 1.00 59.21 1181 GLU A N 1
ATOM 1610 C CA . GLU A 1 206 ? 50.926 48.632 56.027 1.00 54.37 1181 GLU A CA 1
ATOM 1611 C C . GLU A 1 206 ? 50.115 48.422 54.764 1.00 54.80 1181 GLU A C 1
ATOM 1612 O O . GLU A 1 206 ? 49.451 47.396 54.607 1.00 57.92 1181 GLU A O 1
ATOM 1618 N N . LYS A 1 207 ? 50.188 49.390 53.858 1.00 49.58 1182 LYS A N 1
ATOM 1619 C CA . LYS A 1 207 ? 49.435 49.309 52.620 1.00 63.83 1182 LYS A CA 1
ATOM 1620 C C . LYS A 1 207 ? 49.812 48.083 51.802 1.00 72.54 1182 LYS A C 1
ATOM 1621 O O . LYS A 1 207 ? 50.988 47.750 51.645 1.00 75.11 1182 LYS A O 1
ATOM 1627 N N . ASP A 1 208 ? 48.786 47.401 51.306 1.00 62.55 1183 ASP A N 1
ATOM 1628 C CA . ASP A 1 208 ? 48.969 46.226 50.469 1.00 63.03 1183 ASP A CA 1
ATOM 1629 C C . ASP A 1 208 ? 49.088 46.696 49.030 1.00 75.73 1183 ASP A C 1
ATOM 1630 O O . ASP A 1 208 ? 48.129 47.216 48.463 1.00 68.58 1183 ASP A O 1
ATOM 1635 N N . HIS A 1 209 ? 50.257 46.509 48.434 1.00 78.12 1184 HIS A N 1
ATOM 1636 C CA . HIS A 1 209 ? 50.500 47.015 47.089 1.00 79.67 1184 HIS A CA 1
ATOM 1637 C C . HIS A 1 209 ? 50.009 46.058 46.002 1.00 82.81 1184 HIS A C 1
ATOM 1638 O O . HIS A 1 209 ? 50.263 46.270 44.817 1.00 95.59 1184 HIS A O 1
ATOM 1645 N N . ASN A 1 210 ? 49.255 45.042 46.405 1.00 83.00 1185 ASN A N 1
ATOM 1646 C CA . ASN A 1 210 ? 48.656 44.119 45.450 1.00 86.98 1185 ASN A CA 1
ATOM 1647 C C . ASN A 1 210 ? 47.244 44.581 45.117 1.00 90.83 1185 ASN A C 1
ATOM 1648 O O . ASN A 1 210 ? 46.655 44.156 44.123 1.00 87.79 1185 ASN A O 1
ATOM 1653 N N . SER A 1 211 ? 46.718 45.477 45.946 1.00 83.37 1186 SER A N 1
ATOM 1654 C CA . SER A 1 211 ? 45.412 46.078 45.709 1.00 96.07 1186 SER A CA 1
ATOM 1655 C C . SER A 1 211 ? 45.547 47.352 44.881 1.00 85.64 1186 SER A C 1
ATOM 1656 O O . SER A 1 211 ? 46.605 47.983 44.867 1.00 102.35 1186 SER A O 1
ATOM 1659 N N . ASP A 1 212 ? 44.473 47.723 44.191 1.00 103.94 1187 ASP A N 1
ATOM 1660 C CA . ASP A 1 212 ? 44.460 48.943 43.391 1.00 107.43 1187 ASP A CA 1
ATOM 1661 C C . ASP A 1 212 ? 43.929 50.119 44.204 1.00 106.97 1187 ASP A C 1
ATOM 1662 O O . ASP A 1 212 ? 43.192 49.931 45.173 1.00 105.42 1187 ASP A O 1
ATOM 1664 N N . LYS B 1 2 ? 72.155 11.254 86.556 1.00 59.82 977 LYS B N 1
ATOM 1665 C CA . LYS B 1 2 ? 71.040 10.474 87.080 1.00 73.21 977 LYS B CA 1
ATOM 1666 C C . LYS B 1 2 ? 69.767 10.730 86.283 1.00 79.86 977 LYS B C 1
ATOM 1667 O O . LYS B 1 2 ? 69.489 11.862 85.890 1.00 79.20 977 LYS B O 1
ATOM 1669 N N . ARG B 1 3 ? 68.989 9.676 86.061 1.00 84.41 978 ARG B N 1
ATOM 1670 C CA . ARG B 1 3 ? 67.763 9.787 85.285 1.00 62.41 978 ARG B CA 1
ATOM 1671 C C . ARG B 1 3 ? 66.570 9.264 86.068 1.00 83.58 978 ARG B C 1
ATOM 1672 O O . ARG B 1 3 ? 66.633 8.189 86.666 1.00 84.70 978 ARG B O 1
ATOM 1680 N N . THR B 1 4 ? 65.483 10.032 86.057 1.00 65.72 979 THR B N 1
ATOM 1681 C CA . THR B 1 4 ? 64.231 9.605 86.668 1.00 59.22 979 THR B CA 1
ATOM 1682 C C . THR B 1 4 ? 63.113 9.568 85.623 1.00 69.62 979 THR B C 1
ATOM 1683 O O . THR B 1 4 ? 62.894 10.544 84.906 1.00 65.71 979 THR B O 1
ATOM 1687 N N . THR B 1 5 ? 62.415 8.441 85.528 1.00 60.52 980 THR B N 1
ATOM 1688 C CA . THR B 1 5 ? 61.339 8.300 84.554 1.00 55.10 980 THR B CA 1
ATOM 1689 C C . THR B 1 5 ? 60.170 9.198 84.957 1.00 59.85 980 THR B C 1
ATOM 1690 O O . THR B 1 5 ? 59.915 9.384 86.146 1.00 57.35 980 THR B O 1
ATOM 1694 N N . VAL B 1 6 ? 59.497 9.799 83.978 1.00 61.60 981 VAL B N 1
ATOM 1695 C CA . VAL B 1 6 ? 58.343 10.655 84.270 1.00 57.58 981 VAL B CA 1
ATOM 1696 C C . VAL B 1 6 ? 57.198 10.425 83.300 1.00 54.74 981 VAL B C 1
ATOM 1697 O O . VAL B 1 6 ? 57.376 9.869 82.215 1.00 64.61 981 VAL B O 1
ATOM 1701 N N . ASN B 1 7 ? 56.015 10.863 83.708 1.00 58.87 982 ASN B N 1
ATOM 1702 C CA . ASN B 1 7 ? 54.867 10.900 82.821 1.00 55.32 982 ASN B CA 1
ATOM 1703 C C . ASN B 1 7 ? 54.668 12.340 82.357 1.00 56.26 982 ASN B C 1
ATOM 1704 O O . ASN B 1 7 ? 54.682 13.262 83.172 1.00 51.63 982 ASN B O 1
ATOM 1709 N N . ILE B 1 8 ? 54.513 12.541 81.054 1.00 53.46 983 ILE B N 1
ATOM 1710 C CA . ILE B 1 8 ? 54.237 13.874 80.528 1.00 56.61 983 ILE B CA 1
ATOM 1711 C C . ILE B 1 8 ? 52.739 14.185 80.590 1.00 62.31 983 ILE B C 1
ATOM 1712 O O . ILE B 1 8 ? 51.946 13.587 79.864 1.00 56.65 983 ILE B O 1
ATOM 1717 N N . LEU B 1 9 ? 52.360 15.114 81.465 1.00 56.87 984 LEU B N 1
ATOM 1718 C CA . LEU B 1 9 ? 50.958 15.502 81.629 1.00 60.94 984 LEU B CA 1
ATOM 1719 C C . LEU B 1 9 ? 50.435 16.444 80.544 1.00 61.26 984 LEU B C 1
ATOM 1720 O O . LEU B 1 9 ? 49.358 16.225 79.988 1.00 54.99 984 LEU B O 1
ATOM 1725 N N . TYR B 1 10 ? 51.186 17.504 80.265 1.00 57.75 985 TYR B N 1
ATOM 1726 C CA . TYR B 1 10 ? 50.762 18.503 79.290 1.00 51.20 985 TYR B CA 1
ATOM 1727 C C . TYR B 1 10 ? 51.955 19.307 78.772 1.00 53.53 985 TYR B C 1
ATOM 1728 O O . TYR B 1 10 ? 52.839 19.681 79.541 1.00 48.35 985 TYR B O 1
ATOM 1737 N N . VAL B 1 11 ? 51.956 19.601 77.475 1.00 50.14 986 VAL B N 1
ATOM 1738 C CA . VAL B 1 11 ? 53.032 20.378 76.869 1.00 52.86 986 VAL B CA 1
ATOM 1739 C C . VAL B 1 11 ? 52.520 21.675 76.229 1.00 59.23 986 VAL B C 1
ATOM 1740 O O . VAL B 1 11 ? 51.625 21.655 75.385 1.00 55.96 986 VAL B O 1
ATOM 1744 N N . ARG B 1 12 ? 53.084 22.805 76.638 1.00 57.25 987 ARG B N 1
ATOM 1745 C CA . ARG B 1 12 ? 52.753 24.066 75.990 1.00 56.89 987 ARG B CA 1
ATOM 1746 C C . ARG B 1 12 ? 53.854 24.425 75.002 1.00 53.31 987 ARG B C 1
ATOM 1747 O O . ARG B 1 12 ? 53.595 24.608 73.815 1.00 65.04 987 ARG B O 1
ATOM 1755 N N . LYS B 1 13 ? 55.090 24.472 75.495 1.00 59.41 988 LYS B N 1
ATOM 1756 C CA . LYS B 1 13 ? 56.257 24.841 74.695 1.00 47.47 988 LYS B CA 1
ATOM 1757 C C . LYS B 1 13 ? 57.480 24.101 75.250 1.00 48.74 988 LYS B C 1
ATOM 1758 O O . LYS B 1 13 ? 57.428 23.587 76.363 1.00 48.59 988 LYS B O 1
ATOM 1764 N N . PRO B 1 14 ? 58.590 24.058 74.491 1.00 52.85 989 PRO B N 1
ATOM 1765 C CA . PRO B 1 14 ? 59.804 23.447 75.050 1.00 52.75 989 PRO B CA 1
ATOM 1766 C C . PRO B 1 14 ? 60.264 24.096 76.352 1.00 52.69 989 PRO B C 1
ATOM 1767 O O . PRO B 1 14 ? 60.923 23.427 77.140 1.00 52.43 989 PRO B O 1
ATOM 1771 N N . ASP B 1 15 ? 59.928 25.366 76.578 1.00 49.01 990 ASP B N 1
ATOM 1772 C CA . ASP B 1 15 ? 60.258 26.013 77.848 1.00 44.51 990 ASP B CA 1
ATOM 1773 C C . ASP B 1 15 ? 59.100 25.989 78.856 1.00 59.76 990 ASP B C 1
ATOM 1774 O O . ASP B 1 15 ? 59.187 26.609 79.920 1.00 57.40 990 ASP B O 1
ATOM 1779 N N . GLU B 1 16 ? 58.017 25.291 78.521 1.00 48.70 991 GLU B N 1
ATOM 1780 C CA . GLU B 1 16 ? 56.946 25.070 79.490 1.00 49.06 991 GLU B CA 1
ATOM 1781 C C . GLU B 1 16 ? 56.178 23.777 79.219 1.00 53.40 991 GLU B C 1
ATOM 1782 O O . GLU B 1 16 ? 55.385 23.694 78.281 1.00 49.00 991 GLU B O 1
ATOM 1788 N N . PHE B 1 17 ? 56.432 22.766 80.045 1.00 55.33 992 PHE B N 1
ATOM 1789 C CA . PHE B 1 17 ? 55.686 21.517 79.985 1.00 40.45 992 PHE B CA 1
ATOM 1790 C C . PHE B 1 17 ? 55.598 20.922 81.387 1.00 57.71 992 PHE B C 1
ATOM 1791 O O . PHE B 1 17 ? 56.302 21.361 82.293 1.00 58.53 992 PHE B O 1
ATOM 1799 N N . TYR B 1 18 ? 54.698 19.962 81.578 1.00 54.12 993 TYR B N 1
ATOM 1800 C CA . TYR B 1 18 ? 54.396 19.484 82.921 1.00 58.10 993 TYR B CA 1
ATOM 1801 C C . TYR B 1 18 ? 54.480 17.970 83.050 1.00 50.52 993 TYR B C 1
ATOM 1802 O O . TYR B 1 18 ? 54.004 17.226 82.193 1.00 51.88 993 TYR B O 1
ATOM 1811 N N . VAL B 1 19 ? 55.091 17.523 84.139 1.00 58.55 994 VAL B N 1
ATOM 1812 C CA . VAL B 1 19 ? 55.331 16.105 84.346 1.00 57.55 994 VAL B CA 1
ATOM 1813 C C . VAL B 1 19 ? 54.921 15.661 85.742 1.00 65.35 994 VAL B C 1
ATOM 1814 O O . VAL B 1 19 ? 54.652 16.486 86.616 1.00 65.73 994 VAL B O 1
ATOM 1818 N N . THR B 1 20 ? 54.858 14.347 85.936 1.00 64.39 995 THR B N 1
ATOM 1819 C CA . THR B 1 20 ? 54.709 13.779 87.267 1.00 70.30 995 THR B CA 1
ATOM 1820 C C . THR B 1 20 ? 55.519 12.490 87.370 1.00 66.10 995 THR B C 1
ATOM 1821 O O . THR B 1 20 ? 55.811 11.844 86.359 1.00 70.03 995 THR B O 1
ATOM 1825 N N . LEU B 1 21 ? 55.893 12.125 88.590 1.00 73.70 996 LEU B N 1
ATOM 1826 C CA . LEU B 1 21 ? 56.531 10.838 88.832 1.00 66.12 996 LEU B CA 1
ATOM 1827 C C . LEU B 1 21 ? 55.515 9.741 88.526 1.00 64.61 996 LEU B C 1
ATOM 1828 O O . LEU B 1 21 ? 54.351 9.849 88.911 1.00 70.91 996 LEU B O 1
ATOM 1833 N N . PRO B 1 22 ? 55.947 8.683 87.823 1.00 65.98 997 PRO B N 1
ATOM 1834 C CA . PRO B 1 22 ? 55.036 7.643 87.330 1.00 70.72 997 PRO B CA 1
ATOM 1835 C C . PRO B 1 22 ? 54.263 6.935 88.439 1.00 78.74 997 PRO B C 1
ATOM 1836 O O . PRO B 1 22 ? 53.105 6.573 88.228 1.00 82.01 997 PRO B O 1
ATOM 1840 N N . HIS B 1 23 ? 54.888 6.728 89.594 1.00 81.96 998 HIS B N 1
ATOM 1841 C CA . HIS B 1 23 ? 54.210 6.049 90.696 1.00 90.05 998 HIS B CA 1
ATOM 1842 C C . HIS B 1 23 ? 53.097 6.911 91.296 1.00 83.83 998 HIS B C 1
ATOM 1843 O O . HIS B 1 23 ? 52.193 6.392 91.948 1.00 91.36 998 HIS B O 1
ATOM 1850 N N . PHE B 1 24 ? 53.166 8.223 91.082 1.00 82.18 999 PHE B N 1
ATOM 1851 C CA . PHE B 1 24 ? 52.144 9.135 91.595 1.00 67.68 999 PHE B CA 1
ATOM 1852 C C . PHE B 1 24 ? 50.849 9.143 90.786 1.00 77.17 999 PHE B C 1
ATOM 1853 O O . PHE B 1 24 ? 49.867 9.757 91.204 1.00 77.36 999 PHE B O 1
ATOM 1861 N N . GLN B 1 25 ? 50.843 8.459 89.647 1.00 68.02 1000 GLN B N 1
ATOM 1862 C CA . GLN B 1 25 ? 49.737 8.558 88.695 1.00 77.57 1000 GLN B CA 1
ATOM 1863 C C . GLN B 1 25 ? 48.393 8.149 89.296 1.00 90.23 1000 GLN B C 1
ATOM 1864 O O . GLN B 1 25 ? 47.370 8.764 89.000 1.00 91.96 1000 GLN B O 1
ATOM 1870 N N . LYS B 1 26 ? 48.388 7.117 90.134 1.00 89.63 1001 LYS B N 1
ATOM 1871 C CA . LYS B 1 26 ? 47.136 6.631 90.705 1.00 87.67 1001 LYS B CA 1
ATOM 1872 C C . LYS B 1 26 ? 46.617 7.669 91.701 1.00 86.00 1001 LYS B C 1
ATOM 1873 O O . LYS B 1 26 ? 45.414 7.928 91.775 1.00 76.96 1001 LYS B O 1
ATOM 1879 N N . ALA B 1 27 ? 47.538 8.275 92.447 1.00 76.51 1002 ALA B N 1
ATOM 1880 C CA . ALA B 1 27 ? 47.202 9.313 93.418 1.00 67.11 1002 ALA B CA 1
ATOM 1881 C C . ALA B 1 27 ? 46.607 10.548 92.742 1.00 82.41 1002 ALA B C 1
ATOM 1882 O O . ALA B 1 27 ? 45.738 11.219 93.305 1.00 74.21 1002 ALA B O 1
ATOM 1884 N N . ILE B 1 28 ? 47.086 10.851 91.538 1.00 77.55 1003 ILE B N 1
ATOM 1885 C CA . ILE B 1 28 ? 46.545 11.966 90.768 1.00 82.68 1003 ILE B CA 1
ATOM 1886 C C . ILE B 1 28 ? 45.103 11.678 90.373 1.00 82.58 1003 ILE B C 1
ATOM 1887 O O . ILE B 1 28 ? 44.238 12.550 90.462 1.00 81.04 1003 ILE B O 1
ATOM 1892 N N . ASN B 1 29 ? 44.855 10.444 89.943 1.00 80.24 1004 ASN B N 1
ATOM 1893 C CA . ASN B 1 29 ? 43.526 10.013 89.526 1.00 79.74 1004 ASN B CA 1
ATOM 1894 C C . ASN B 1 29 ? 42.501 10.099 90.649 1.00 80.01 1004 ASN B C 1
ATOM 1895 O O . ASN B 1 29 ? 41.357 10.498 90.427 1.00 86.35 1004 ASN B O 1
ATOM 1900 N N . ASN B 1 30 ? 42.916 9.723 91.853 1.00 71.71 1005 ASN B N 1
ATOM 1901 C CA . ASN B 1 30 ? 42.039 9.801 93.011 1.00 77.74 1005 ASN B CA 1
ATOM 1902 C C . ASN B 1 30 ? 41.675 11.247 93.294 1.00 75.12 1005 ASN B C 1
ATOM 1903 O O . ASN B 1 30 ? 40.524 11.565 93.597 1.00 75.98 1005 ASN B O 1
ATOM 1908 N N . LEU B 1 31 ? 42.667 12.122 93.169 1.00 78.72 1006 LEU B N 1
ATOM 1909 C CA . LEU B 1 31 ? 42.474 13.548 93.392 1.00 73.58 1006 LEU B CA 1
ATOM 1910 C C . LEU B 1 31 ? 41.496 14.176 92.397 1.00 68.60 1006 LEU B C 1
ATOM 1911 O O . LEU B 1 31 ? 40.675 15.009 92.779 1.00 77.49 1006 LEU B O 1
ATOM 1916 N N . GLN B 1 32 ? 41.574 13.783 91.129 1.00 65.61 1007 GLN B N 1
ATOM 1917 C CA . GLN B 1 32 ? 40.695 14.364 90.117 1.00 74.63 1007 GLN B CA 1
ATOM 1918 C C . GLN B 1 32 ? 39.220 14.071 90.346 1.00 76.29 1007 GLN B C 1
ATOM 1919 O O . GLN B 1 32 ? 38.375 14.945 90.145 1.00 85.38 1007 GLN B O 1
ATOM 1925 N N . LYS B 1 33 ? 38.899 12.849 90.760 1.00 76.42 1008 LYS B N 1
ATOM 1926 C CA . LYS B 1 33 ? 37.491 12.506 90.957 1.00 89.78 1008 LYS B CA 1
ATOM 1927 C C . LYS B 1 33 ? 37.042 12.900 92.368 1.00 83.45 1008 LYS B C 1
ATOM 1928 O O . LYS B 1 33 ? 35.841 13.012 92.649 1.00 93.36 1008 LYS B O 1
ATOM 1934 N N . SER B 1 34 ? 38.012 13.088 93.254 1.00 71.00 1009 SER B N 1
ATOM 1935 C CA . SER B 1 34 ? 37.739 13.746 94.515 1.00 66.17 1009 SER B CA 1
ATOM 1936 C C . SER B 1 34 ? 37.377 15.214 94.296 1.00 88.36 1009 SER B C 1
ATOM 1937 O O . SER B 1 34 ? 36.560 15.784 95.027 1.00 74.02 1009 SER B O 1
ATOM 1940 N N . VAL B 1 35 ? 38.007 15.826 93.296 1.00 87.96 1010 VAL B N 1
ATOM 1941 C CA . VAL B 1 35 ? 37.761 17.222 92.969 1.00 78.11 1010 VAL B CA 1
ATOM 1942 C C . VAL B 1 35 ? 36.337 17.402 92.439 1.00 82.90 1010 VAL B C 1
ATOM 1943 O O . VAL B 1 35 ? 35.674 18.397 92.747 1.00 81.46 1010 VAL B O 1
ATOM 1947 N N . GLN B 1 36 ? 35.854 16.420 91.684 1.00 70.34 1011 GLN B N 1
ATOM 1948 C CA . GLN B 1 36 ? 34.506 16.472 91.136 1.00 73.46 1011 GLN B CA 1
ATOM 1949 C C . GLN B 1 36 ? 33.461 16.593 92.239 1.00 79.16 1011 GLN B C 1
ATOM 1950 O O . GLN B 1 36 ? 32.519 17.375 92.125 1.00 88.28 1011 GLN B O 1
ATOM 1956 N N . LYS B 1 37 ? 33.627 15.811 93.299 1.00 86.32 1012 LYS B N 1
ATOM 1957 C CA . LYS B 1 37 ? 32.697 15.842 94.421 1.00 89.05 1012 LYS B CA 1
ATOM 1958 C C . LYS B 1 37 ? 32.699 17.204 95.097 1.00 83.99 1012 LYS B C 1
ATOM 1959 O O . LYS B 1 37 ? 31.653 17.833 95.256 1.00 88.52 1012 LYS B O 1
ATOM 1965 N N . ALA B 1 38 ? 33.888 17.655 95.481 1.00 79.47 1013 ALA B N 1
ATOM 1966 C CA . ALA B 1 38 ? 34.034 18.899 96.221 1.00 82.72 1013 ALA B CA 1
ATOM 1967 C C 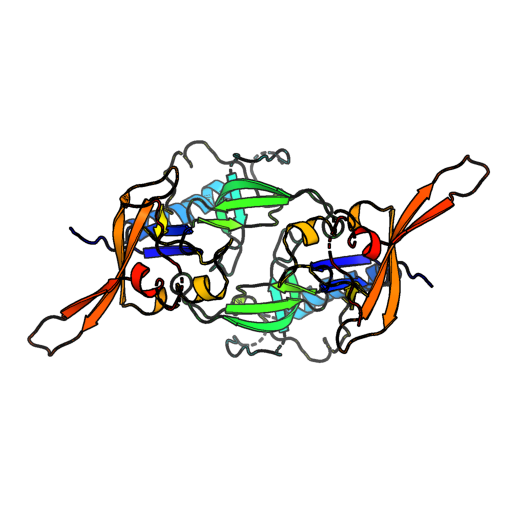. ALA B 1 38 ? 33.559 20.110 95.424 1.00 78.98 1013 ALA B C 1
ATOM 1968 O O . ALA B 1 38 ? 32.849 20.964 95.953 1.00 84.71 1013 ALA B O 1
ATOM 1970 N N . ALA B 1 39 ? 33.917 20.160 94.145 1.00 78.67 1014 ALA B N 1
ATOM 1971 C CA . ALA B 1 39 ? 33.588 21.309 93.303 1.00 86.59 1014 ALA B CA 1
ATOM 1972 C C . ALA B 1 39 ? 32.089 21.433 93.042 1.00 77.40 1014 ALA B C 1
ATOM 1973 O O . ALA B 1 39 ? 31.532 22.527 93.124 1.00 77.75 1014 ALA B O 1
ATOM 1975 N N . ALA B 1 40 ? 31.443 20.313 92.733 1.00 81.66 1015 ALA B N 1
ATOM 1976 C CA . ALA B 1 40 ? 30.011 20.301 92.463 1.00 72.40 1015 ALA B CA 1
ATOM 1977 C C . ALA B 1 40 ? 29.258 20.775 93.694 1.00 77.61 1015 ALA B C 1
ATOM 1978 O O . ALA B 1 40 ? 28.265 21.494 93.589 1.00 77.59 1015 ALA B O 1
ATOM 1980 N N . ALA B 1 41 ? 29.747 20.370 94.863 1.00 85.33 1016 ALA B N 1
ATOM 1981 C CA . ALA B 1 41 ? 29.156 20.804 96.118 1.00 80.54 1016 ALA B CA 1
ATOM 1982 C C . ALA B 1 41 ? 29.229 22.316 96.194 1.00 80.78 1016 ALA B C 1
ATOM 1983 O O . ALA B 1 41 ? 28.198 22.973 96.270 1.00 89.06 1016 ALA B O 1
ATOM 1993 N N . TYR B 1 43 ? 29.701 24.577 93.953 1.00 75.42 1018 TYR B N 1
ATOM 1994 C CA . TYR B 1 43 ? 28.957 25.256 92.890 1.00 86.51 1018 TYR B CA 1
ATOM 1995 C C . TYR B 1 43 ? 27.479 25.485 93.215 1.00 97.68 1018 TYR B C 1
ATOM 1996 O O . TYR B 1 43 ? 26.994 26.612 93.138 1.00 96.98 1018 TYR B O 1
ATOM 2005 N N . GLN B 1 44 ? 26.760 24.423 93.570 1.00 86.46 1019 GLN B N 1
ATOM 2006 C CA . GLN B 1 44 ? 25.332 24.558 93.852 1.00 102.42 1019 GLN B CA 1
ATOM 2007 C C . GLN B 1 44 ? 25.165 25.198 95.225 1.00 97.24 1019 GLN B C 1
ATOM 2008 O O . GLN B 1 44 ? 24.159 25.855 95.504 1.00 105.13 1019 GLN B O 1
ATOM 2014 N N . ASN B 1 45 ? 26.174 25.014 96.069 1.00 86.40 1020 ASN B N 1
ATOM 2015 C CA . ASN B 1 45 ? 26.212 25.640 97.380 1.00 70.71 1020 ASN B CA 1
ATOM 2016 C C . ASN B 1 45 ? 26.412 27.147 97.199 1.00 103.47 1020 ASN B C 1
ATOM 2017 O O . ASN B 1 45 ? 25.459 27.912 97.359 1.00 103.25 1020 ASN B O 1
ATOM 2030 N N . LEU B 1 47 ? 27.138 31.175 96.844 1.00 87.17 1022 LEU B N 1
ATOM 2031 C CA . LEU B 1 47 ? 26.475 32.354 96.317 1.00 89.14 1022 LEU B CA 1
ATOM 2032 C C . LEU B 1 47 ? 27.116 32.670 94.968 1.00 97.54 1022 LEU B C 1
ATOM 2033 O O . LEU B 1 47 ? 28.312 32.430 94.787 1.00 90.25 1022 LEU B O 1
ATOM 2038 N N . PRO B 1 48 ? 26.329 33.194 94.013 1.00 97.71 1023 PRO B N 1
ATOM 2039 C CA . PRO B 1 48 ? 26.898 33.583 92.716 1.00 87.09 1023 PRO B CA 1
ATOM 2040 C C . PRO B 1 48 ? 28.036 34.588 92.887 1.00 92.04 1023 PRO B C 1
ATOM 2041 O O . PRO B 1 48 ? 27.943 35.466 93.748 1.00 88.12 1023 PRO B O 1
ATOM 2045 N N . ARG B 1 49 ? 29.088 34.469 92.082 1.00 82.82 1024 ARG B N 1
ATOM 2046 C CA . ARG B 1 49 ? 30.200 35.403 92.193 1.00 91.35 1024 ARG B CA 1
ATOM 2047 C C . ARG B 1 49 ? 30.742 35.867 90.848 1.00 89.21 1024 ARG B C 1
ATOM 2048 O O . ARG B 1 49 ? 30.894 35.079 89.911 1.00 88.31 1024 ARG B O 1
ATOM 2056 N N . THR B 1 50 ? 31.046 37.159 90.781 1.00 88.43 1025 THR B N 1
ATOM 2057 C CA . THR B 1 50 ? 31.539 37.801 89.569 1.00 90.27 1025 THR B CA 1
ATOM 2058 C C . THR B 1 50 ? 32.782 38.623 89.900 1.00 87.43 1025 THR B C 1
ATOM 2059 O O . THR B 1 50 ? 33.288 39.372 89.069 1.00 82.44 1025 THR B O 1
ATOM 2063 N N . ASP B 1 51 ? 33.278 38.446 91.120 1.00 92.68 1026 ASP B N 1
ATOM 2064 C CA . ASP B 1 51 ? 34.317 39.292 91.699 1.00 86.75 1026 ASP B CA 1
ATOM 2065 C C . ASP B 1 51 ? 35.716 38.780 91.308 1.00 95.29 1026 ASP B C 1
ATOM 2066 O O . ASP B 1 51 ? 36.732 39.351 91.685 1.00 105.56 1026 ASP B O 1
ATOM 2071 N N . TRP B 1 52 ? 35.756 37.785 90.427 1.00 85.98 1027 TRP B N 1
ATOM 2072 C CA . TRP B 1 52 ? 37.002 37.082 90.111 1.00 83.70 1027 TRP B CA 1
ATOM 2073 C C . TRP B 1 52 ? 38.160 37.993 89.687 1.00 80.55 1027 TRP B C 1
ATOM 2074 O O . TRP B 1 52 ? 38.005 38.873 88.841 1.00 80.43 1027 TRP B O 1
ATOM 2085 N N . GLN B 1 53 ? 39.320 37.747 90.295 1.00 82.94 1028 GLN B N 1
ATOM 2086 C CA . GLN B 1 53 ? 40.523 38.557 90.108 1.00 91.62 1028 GLN B CA 1
ATOM 2087 C C . GLN B 1 53 ? 41.744 37.685 89.832 1.00 75.66 1028 GLN B C 1
ATOM 2088 O O . GLN B 1 53 ? 41.730 36.490 90.118 1.00 79.17 1028 GLN B O 1
ATOM 2094 N N . VAL B 1 54 ? 42.795 38.274 89.269 1.00 75.44 1029 VAL B N 1
ATOM 2095 C CA . VAL B 1 54 ? 44.047 37.547 89.060 1.00 71.29 1029 VAL B CA 1
ATOM 2096 C C . VAL B 1 54 ? 44.617 37.023 90.384 1.00 83.13 1029 VAL B C 1
ATOM 2097 O O . VAL B 1 54 ? 44.585 37.715 91.403 1.00 73.20 1029 VAL B O 1
ATOM 2101 N N . GLY B 1 55 ? 45.126 35.794 90.360 1.00 67.56 1030 GLY B N 1
ATOM 2102 C CA . GLY B 1 55 ? 45.704 35.168 91.537 1.00 78.65 1030 GLY B CA 1
ATOM 2103 C C . GLY B 1 55 ? 44.703 34.497 92.460 1.00 89.05 1030 GLY B C 1
ATOM 2104 O O . GLY B 1 55 ? 45.079 33.958 93.504 1.00 81.31 1030 GLY B O 1
ATOM 2105 N N . ASP B 1 56 ? 43.435 34.485 92.060 1.00 72.51 1031 ASP B N 1
ATOM 2106 C CA . ASP B 1 56 ? 42.388 33.895 92.887 1.00 72.83 1031 ASP B CA 1
ATOM 2107 C C . ASP B 1 56 ? 42.333 32.390 92.700 1.00 74.37 1031 ASP B C 1
ATOM 2108 O O . ASP B 1 56 ? 42.277 31.896 91.575 1.00 76.91 1031 ASP B O 1
ATOM 2121 N N . CYS B 1 58 ? 40.515 28.749 92.819 1.00 80.42 1033 CYS B N 1
ATOM 2122 C CA . CYS B 1 58 ? 39.165 28.398 92.387 1.00 67.16 1033 CYS B CA 1
ATOM 2123 C C . CYS B 1 58 ? 39.022 26.973 91.862 1.00 69.11 1033 CYS B C 1
ATOM 2124 O O . CYS B 1 58 ? 39.997 26.237 91.736 1.00 81.92 1033 CYS B O 1
ATOM 2127 N N . TYR B 1 59 ? 37.780 26.608 91.556 1.00 71.14 1034 TYR B N 1
ATOM 2128 C CA . TYR B 1 59 ? 37.471 25.422 90.770 1.00 62.90 1034 TYR B CA 1
ATOM 2129 C C . TYR B 1 59 ? 36.994 25.938 89.421 1.00 70.31 1034 TYR B C 1
ATOM 2130 O O . TYR B 1 59 ? 36.270 26.931 89.361 1.00 70.00 1034 TYR B O 1
ATOM 2139 N N . ALA B 1 60 ? 37.404 25.292 88.337 1.00 62.53 1035 ALA B N 1
ATOM 2140 C CA . ALA B 1 60 ? 36.909 25.685 87.024 1.00 66.43 1035 ALA B CA 1
ATOM 2141 C C . ALA B 1 60 ? 36.343 24.483 86.296 1.00 57.89 1035 ALA B C 1
ATOM 2142 O O . ALA B 1 60 ? 37.005 23.454 86.187 1.00 64.99 1035 ALA B O 1
ATOM 2144 N N . ARG B 1 61 ? 35.122 24.622 85.788 1.00 58.70 1036 ARG B N 1
ATOM 2145 C CA . ARG B 1 61 ? 34.508 23.564 85.002 1.00 69.67 1036 ARG B CA 1
ATOM 2146 C C . ARG B 1 61 ? 34.772 23.859 83.534 1.00 75.68 1036 ARG B C 1
ATOM 2147 O O . ARG B 1 61 ? 34.097 24.688 82.922 1.00 73.66 1036 ARG B O 1
ATOM 2155 N N . VAL B 1 62 ? 35.781 23.195 82.981 1.00 66.79 1037 VAL B N 1
ATOM 2156 C CA . VAL B 1 62 ? 36.253 23.482 81.631 1.00 63.77 1037 VAL B CA 1
ATOM 2157 C C . VAL B 1 62 ? 36.589 22.205 80.886 1.00 69.18 1037 VAL B C 1
ATOM 2158 O O . VAL B 1 62 ? 36.817 21.160 81.494 1.00 73.22 1037 VAL B O 1
ATOM 2162 N N . GLN B 1 63 ? 36.611 22.288 79.562 1.00 69.54 1038 GLN B N 1
ATOM 2163 C CA . GLN B 1 63 ? 37.040 21.156 78.761 1.00 62.87 1038 GLN B CA 1
ATOM 2164 C C . GLN B 1 63 ? 38.533 21.292 78.496 1.00 74.45 1038 GLN B C 1
ATOM 2165 O O . GLN B 1 63 ? 38.962 22.120 77.691 1.00 80.38 1038 GLN B O 1
ATOM 2171 N N . ALA B 1 64 ? 39.323 20.474 79.181 1.00 75.41 1039 ALA B N 1
ATOM 2172 C CA . ALA B 1 64 ? 40.767 20.531 79.025 1.00 80.89 1039 ALA B CA 1
ATOM 2173 C C . ALA B 1 64 ? 41.180 19.778 77.773 1.00 76.15 1039 ALA B C 1
ATOM 2174 O O . ALA B 1 64 ? 40.339 19.222 77.057 1.00 65.96 1039 ALA B O 1
ATOM 2176 N N . ASN B 1 65 ? 42.484 19.760 77.536 1.00 69.71 1040 ASN B N 1
ATOM 2177 C CA . ASN B 1 65 ? 43.065 19.270 76.295 1.00 79.27 1040 ASN B CA 1
ATOM 2178 C C . ASN B 1 65 ? 42.527 17.920 75.807 1.00 87.19 1040 ASN B C 1
ATOM 2179 O O . ASN B 1 65 ? 42.028 17.820 74.684 1.00 81.67 1040 ASN B O 1
ATOM 2184 N N . CYS B 1 66 ? 42.585 16.893 76.648 1.00 78.02 1041 CYS B N 1
ATOM 2185 C CA . CYS B 1 66 ? 42.178 15.562 76.202 1.00 74.44 1041 CYS B CA 1
ATOM 2186 C C . CYS B 1 66 ? 40.812 15.164 76.753 1.00 70.76 1041 CYS B C 1
ATOM 2187 O O . CYS B 1 66 ? 40.489 13.978 76.848 1.00 72.62 1041 CYS B O 1
ATOM 2190 N N . ASP B 1 67 ? 40.012 16.162 77.109 1.00 74.52 1042 ASP B N 1
ATOM 2191 C CA . ASP B 1 67 ? 38.670 15.925 77.626 1.00 74.13 1042 ASP B CA 1
ATOM 2192 C C . ASP B 1 67 ? 37.638 15.978 76.502 1.00 63.97 1042 ASP B C 1
ATOM 2193 O O . ASP B 1 67 ? 37.630 16.920 75.708 1.00 84.59 1042 ASP B O 1
ATOM 2198 N N . SER B 1 68 ? 36.788 14.959 76.418 1.00 69.13 1043 SER B N 1
ATOM 2199 C CA . SER B 1 68 ? 35.657 14.991 75.494 1.00 81.47 1043 SER B CA 1
ATOM 2200 C C . SER B 1 68 ? 34.557 15.890 76.054 1.00 85.01 1043 SER B C 1
ATOM 2201 O O . SER B 1 68 ? 33.837 16.547 75.305 1.00 99.75 1043 SER B O 1
ATOM 2204 N N . GLN B 1 69 ? 34.438 15.904 77.379 1.00 83.49 1044 GLN B N 1
ATOM 2205 C CA . GLN B 1 69 ? 33.426 16.694 78.079 1.00 82.66 1044 GLN B CA 1
ATOM 2206 C C . GLN B 1 69 ? 34.069 17.651 79.078 1.00 84.35 1044 GLN B C 1
ATOM 2207 O O . GLN B 1 69 ? 35.208 17.448 79.491 1.00 69.48 1044 GLN B O 1
ATOM 2213 N N . ALA B 1 70 ? 33.348 18.703 79.450 1.00 75.12 1045 ALA B N 1
ATOM 2214 C CA . ALA B 1 70 ? 33.815 19.615 80.492 1.00 71.97 1045 ALA B CA 1
ATOM 2215 C C . ALA B 1 70 ? 33.844 18.928 81.860 1.00 73.78 1045 ALA B C 1
ATOM 2216 O O . ALA B 1 70 ? 32.935 18.170 82.205 1.00 67.24 1045 ALA B O 1
ATOM 2218 N N . LEU B 1 71 ? 34.896 19.192 82.631 1.00 69.81 1046 LEU B N 1
ATOM 2219 C CA . LEU B 1 71 ? 35.067 18.596 83.955 1.00 61.18 1046 LEU B CA 1
ATOM 2220 C C . LEU B 1 71 ? 35.608 19.633 84.926 1.00 60.75 1046 LEU B C 1
ATOM 2221 O O . LEU B 1 71 ? 36.116 20.674 84.508 1.00 59.34 1046 LEU B O 1
ATOM 2226 N N . TRP B 1 72 ? 35.509 19.355 86.222 1.00 50.82 1047 TRP B N 1
ATOM 2227 C CA . TRP B 1 72 ? 36.026 20.288 87.218 1.00 64.29 1047 TRP B CA 1
ATOM 2228 C C . TRP B 1 72 ? 37.535 20.141 87.403 1.00 71.76 1047 TRP B C 1
ATOM 2229 O O . TRP B 1 72 ? 38.068 19.030 87.397 1.00 69.99 1047 TRP B O 1
ATOM 2240 N N . TYR B 1 73 ? 38.213 21.273 87.565 1.00 57.48 1048 TYR B N 1
ATOM 2241 C CA . TYR B 1 73 ? 39.655 21.301 87.784 1.00 60.45 1048 TYR B CA 1
ATOM 2242 C C . TYR B 1 73 ? 40.014 22.328 88.845 1.00 62.88 1048 TYR B C 1
ATOM 2243 O O . TYR B 1 73 ? 39.384 23.379 88.940 1.00 70.52 1048 TYR B O 1
ATOM 2252 N N . ARG B 1 74 ? 41.036 22.022 89.632 1.00 63.75 1049 ARG B N 1
ATOM 2253 C CA . ARG B 1 74 ? 41.610 22.989 90.553 1.00 69.18 1049 ARG B CA 1
ATOM 2254 C C . ARG B 1 74 ? 42.342 24.030 89.717 1.00 65.16 1049 ARG B C 1
ATOM 2255 O O . ARG B 1 74 ? 43.109 23.681 88.825 1.00 66.37 1049 ARG B O 1
ATOM 2263 N N . GLY B 1 75 ? 42.095 25.307 89.987 1.00 55.15 1050 GLY B N 1
ATOM 2264 C CA . GLY B 1 75 ? 42.664 26.351 89.156 1.00 71.00 1050 GLY B CA 1
ATOM 2265 C C . GLY B 1 75 ? 43.032 27.655 89.833 1.00 61.81 1050 GLY B C 1
ATOM 2266 O O . GLY B 1 75 ? 42.659 27.913 90.977 1.00 73.92 1050 GLY B O 1
ATOM 2267 N N . VAL B 1 76 ? 43.799 28.470 89.116 1.00 67.38 1051 VAL B N 1
ATOM 2268 C CA . VAL B 1 76 ? 44.075 29.840 89.521 1.00 63.26 1051 VAL B CA 1
ATOM 2269 C C . VAL B 1 76 ? 43.786 30.782 88.349 1.00 70.35 1051 VAL B C 1
ATOM 2270 O O . VAL B 1 76 ? 44.164 30.505 87.210 1.00 68.51 1051 VAL B O 1
ATOM 2274 N N . VAL B 1 77 ? 43.075 31.871 88.622 1.00 63.16 1052 VAL B N 1
ATOM 2275 C CA . VAL B 1 77 ? 42.770 32.868 87.599 1.00 71.38 1052 VAL B CA 1
ATOM 2276 C C . VAL B 1 77 ? 44.023 33.647 87.203 1.00 59.08 1052 VAL B C 1
ATOM 2277 O O . VAL B 1 77 ? 44.585 34.376 88.019 1.00 68.57 1052 VAL B O 1
ATOM 2281 N N . THR B 1 78 ? 44.462 33.489 85.957 1.00 60.37 1053 THR B N 1
ATOM 2282 C CA . THR B 1 78 ? 45.681 34.152 85.490 1.00 69.81 1053 THR B CA 1
ATOM 2283 C C . THR B 1 78 ? 45.390 35.433 84.724 1.00 70.47 1053 THR B C 1
ATOM 2284 O O . THR B 1 78 ? 46.241 36.316 84.645 1.00 73.64 1053 THR B O 1
ATOM 2288 N N . GLY B 1 79 ? 44.198 35.534 84.148 1.00 66.04 1054 GLY B N 1
ATOM 2289 C CA . GLY B 1 79 ? 43.843 36.726 83.403 1.00 63.14 1054 GLY B CA 1
ATOM 2290 C C . GLY B 1 79 ? 42.372 37.089 83.421 1.00 72.35 1054 GLY B C 1
ATOM 2291 O O . GLY B 1 79 ? 41.508 36.235 83.625 1.00 61.67 1054 GLY B O 1
ATOM 2292 N N . VAL B 1 80 ? 42.103 38.374 83.209 1.00 69.89 1055 VAL B N 1
ATOM 2293 C CA . VAL B 1 80 ? 40.746 38.897 83.121 1.00 68.17 1055 VAL B CA 1
ATOM 2294 C C . VAL B 1 80 ? 40.496 39.460 81.723 1.00 70.08 1055 VAL B C 1
ATOM 2295 O O . VAL B 1 80 ? 41.212 40.349 81.266 1.00 82.35 1055 VAL B O 1
ATOM 2299 N N . ILE B 1 81 ? 39.479 38.936 81.048 1.00 67.65 1056 ILE B N 1
ATOM 2300 C CA . ILE B 1 81 ? 39.182 39.327 79.675 1.00 60.60 1056 ILE B CA 1
ATOM 2301 C C . ILE B 1 81 ? 37.935 40.205 79.586 1.00 59.77 1056 ILE B C 1
ATOM 2302 O O . ILE B 1 81 ? 36.821 39.723 79.789 1.00 62.83 1056 ILE B O 1
ATOM 2307 N N . PRO B 1 82 ? 38.124 41.499 79.273 1.00 63.04 1057 PRO B N 1
ATOM 2308 C CA . PRO B 1 82 ? 37.010 42.449 79.225 1.00 60.73 1057 PRO B CA 1
ATOM 2309 C C . PRO B 1 82 ? 36.056 42.104 78.093 1.00 60.18 1057 PRO B C 1
ATOM 2310 O O . PRO B 1 82 ? 36.467 41.449 77.135 1.00 71.91 1057 PRO B O 1
ATOM 2314 N N . PRO B 1 83 ? 34.795 42.535 78.201 1.00 65.63 1058 PRO B N 1
ATOM 2315 C CA . PRO B 1 83 ? 33.817 42.290 77.140 1.00 68.87 1058 PRO B CA 1
ATOM 2316 C C . PRO B 1 83 ? 34.285 42.840 75.798 1.00 77.75 1058 PRO B C 1
ATOM 2317 O O . PRO B 1 83 ? 35.010 43.835 75.751 1.00 58.62 1058 PRO B O 1
ATOM 2321 N N . GLY B 1 84 ? 33.871 42.183 74.722 1.00 68.09 1059 GLY B N 1
ATOM 2322 C CA . GLY B 1 84 ? 34.246 42.586 73.384 1.00 62.19 1059 GLY B CA 1
ATOM 2323 C C . GLY B 1 84 ? 33.012 42.634 72.515 1.00 60.23 1059 GLY B C 1
ATOM 2324 O O . GLY B 1 84 ? 31.914 42.319 72.973 1.00 65.67 1059 GLY B O 1
ATOM 2325 N N . ILE B 1 85 ? 33.188 43.034 71.262 1.00 58.92 1060 ILE B N 1
ATOM 2326 C CA . ILE B 1 85 ? 32.070 43.187 70.341 1.00 69.39 1060 ILE B CA 1
ATOM 2327 C C . ILE B 1 85 ? 31.381 41.838 70.082 1.00 74.10 1060 ILE B C 1
ATOM 2328 O O . ILE B 1 85 ? 30.159 41.773 69.949 1.00 66.06 1060 ILE B O 1
ATOM 2333 N N . THR B 1 86 ? 32.177 40.773 70.004 1.00 58.37 1061 THR B N 1
ATOM 2334 C CA . THR B 1 86 ? 31.671 39.417 69.810 1.00 63.45 1061 THR B CA 1
ATOM 2335 C C . THR B 1 86 ? 31.058 38.814 71.069 1.00 79.78 1061 THR B C 1
ATOM 2336 O O . THR B 1 86 ? 30.076 38.077 70.996 1.00 78.64 1061 THR B O 1
ATOM 2340 N N . CYS B 1 87 ? 31.646 39.114 72.223 1.00 67.45 1062 CYS B N 1
ATOM 2341 C CA . CYS B 1 87 ? 31.172 38.539 73.477 1.00 64.73 1062 CYS B CA 1
ATOM 2342 C C . CYS B 1 87 ? 31.083 39.613 74.555 1.00 59.25 1062 CYS B C 1
ATOM 2343 O O . CYS B 1 87 ? 32.102 40.069 75.067 1.00 59.61 1062 CYS B O 1
ATOM 2346 N N . PRO B 1 88 ? 29.851 39.998 74.920 1.00 66.90 1063 PRO B N 1
ATOM 2347 C CA . PRO B 1 88 ? 29.570 41.166 75.764 1.00 69.48 1063 PRO B CA 1
ATOM 2348 C C . PRO B 1 88 ? 29.688 40.888 77.260 1.00 70.28 1063 PRO B C 1
ATOM 2349 O O . PRO B 1 88 ? 29.147 41.647 78.062 1.00 72.10 1063 PRO B O 1
ATOM 2353 N N . ILE B 1 89 ? 30.375 39.812 77.622 1.00 72.66 1064 ILE B N 1
ATOM 2354 C CA . ILE B 1 89 ? 30.550 39.438 79.021 1.00 61.89 1064 ILE B CA 1
ATOM 2355 C C . ILE B 1 89 ? 32.021 39.412 79.417 1.00 65.08 1064 ILE B C 1
ATOM 2356 O O . ILE B 1 89 ? 32.885 39.160 78.582 1.00 64.17 1064 ILE B O 1
ATOM 2361 N N . VAL B 1 90 ? 32.304 39.690 80.686 1.00 63.64 1065 VAL B N 1
ATOM 2362 C CA . VAL B 1 90 ? 33.636 39.462 81.225 1.00 66.47 1065 VAL B CA 1
ATOM 2363 C C . VAL B 1 90 ? 33.936 37.966 81.225 1.00 65.08 1065 VAL B C 1
ATOM 2364 O O . VAL B 1 90 ? 33.072 37.151 81.534 1.00 67.10 1065 VAL B O 1
ATOM 2368 N N . ARG B 1 91 ? 35.163 37.608 80.875 1.00 72.06 1066 ARG B N 1
ATOM 2369 C CA . ARG B 1 91 ? 35.573 36.213 80.885 1.00 60.69 1066 ARG B CA 1
ATOM 2370 C C . ARG B 1 91 ? 36.930 36.122 81.555 1.00 65.58 1066 ARG B C 1
ATOM 2371 O O . ARG B 1 91 ? 37.553 37.149 81.821 1.00 68.49 1066 ARG B O 1
ATOM 2379 N N . TYR B 1 92 ? 37.390 34.910 81.849 1.00 66.94 1067 TYR B N 1
ATOM 2380 C CA . TYR B 1 92 ? 38.670 34.765 82.533 1.00 54.04 1067 TYR B CA 1
ATOM 2381 C C . TYR B 1 92 ? 39.544 33.671 81.930 1.00 67.85 1067 TYR B C 1
ATOM 2382 O O . TYR B 1 92 ? 39.052 32.747 81.279 1.00 62.97 1067 TYR B O 1
ATOM 2391 N N . GLN B 1 93 ? 40.847 33.788 82.159 1.00 56.50 1068 GLN B N 1
ATOM 2392 C CA . GLN B 1 93 ? 41.796 32.753 81.780 1.00 59.07 1068 GLN B CA 1
ATOM 2393 C C . GLN B 1 93 ? 42.264 32.035 83.037 1.00 50.29 1068 GLN B C 1
ATOM 2394 O O . GLN B 1 93 ? 42.675 32.671 84.009 1.00 58.50 1068 GLN B O 1
ATOM 2400 N N . VAL B 1 94 ? 42.183 30.709 83.018 1.00 65.66 1069 VAL B N 1
ATOM 2401 C CA . VAL B 1 94 ? 42.496 29.897 84.188 1.00 64.62 1069 VAL B CA 1
ATOM 2402 C C . VAL B 1 94 ? 43.615 28.895 83.933 1.00 62.85 1069 VAL B C 1
ATOM 2403 O O . VAL B 1 94 ? 43.654 28.241 82.891 1.00 63.70 1069 VAL B O 1
ATOM 2407 N N . HIS B 1 95 ? 44.535 28.800 84.888 1.00 55.18 1070 HIS B N 1
ATOM 2408 C CA . HIS B 1 95 ? 45.590 27.798 84.860 1.00 71.00 1070 HIS B CA 1
ATOM 2409 C C . HIS B 1 95 ? 45.184 26.582 85.699 1.00 65.28 1070 HIS B C 1
ATOM 2410 O O . HIS B 1 95 ? 44.846 26.715 86.873 1.00 62.10 1070 HIS B O 1
ATOM 2417 N N . LEU B 1 96 ? 45.209 25.400 85.094 1.00 63.86 1071 LEU B N 1
ATOM 2418 C CA . LEU B 1 96 ? 44.824 24.177 85.792 1.00 56.65 1071 LEU B CA 1
ATOM 2419 C C . LEU B 1 96 ? 46.027 23.586 86.524 1.00 64.12 1071 LEU B C 1
ATOM 2420 O O . LEU B 1 96 ? 46.928 23.043 85.888 1.00 70.90 1071 LEU B O 1
ATOM 2425 N N . ARG B 1 97 ? 46.044 23.681 87.852 1.00 60.58 1072 ARG B N 1
ATOM 2426 C CA . ARG B 1 97 ? 47.232 23.296 88.624 1.00 69.17 1072 ARG B CA 1
ATOM 2427 C C . ARG B 1 97 ? 47.623 21.823 88.505 1.00 75.35 1072 ARG B C 1
ATOM 2428 O O . ARG B 1 97 ? 48.804 21.485 88.584 1.00 73.49 1072 ARG B O 1
ATOM 2436 N N . ASP B 1 98 ? 46.639 20.949 88.326 1.00 66.67 1073 ASP B N 1
ATOM 2437 C CA . ASP B 1 98 ? 46.909 19.515 88.238 1.00 62.17 1073 ASP B CA 1
ATOM 2438 C C . ASP B 1 98 ? 47.231 19.053 86.817 1.00 70.01 1073 ASP B C 1
ATOM 2439 O O . ASP B 1 98 ? 47.638 17.910 86.612 1.00 60.40 1073 ASP B O 1
ATOM 2444 N N . LEU B 1 99 ? 47.023 19.929 85.838 1.00 62.48 1074 LEU B N 1
ATOM 2445 C CA . LEU B 1 99 ? 47.331 19.606 84.445 1.00 63.44 1074 LEU B CA 1
ATOM 2446 C C . LEU B 1 99 ? 48.457 20.483 83.900 1.00 64.38 1074 LEU B C 1
ATOM 2447 O O . LEU B 1 99 ? 49.372 19.994 83.238 1.00 65.55 1074 LEU B O 1
ATOM 2452 N N . GLY B 1 100 ? 48.381 21.779 84.190 1.00 68.51 1075 GLY B N 1
ATOM 2453 C CA . GLY B 1 100 ? 49.363 22.750 83.734 1.00 73.37 1075 GLY B CA 1
ATOM 2454 C C . GLY B 1 100 ? 48.942 23.577 82.528 1.00 69.36 1075 GLY B C 1
ATOM 2455 O O . GLY B 1 100 ? 49.680 24.450 82.080 1.00 67.96 1075 GLY B O 1
ATOM 2456 N N . GLU B 1 101 ? 47.738 23.338 82.022 1.00 72.64 1076 GLU B N 1
ATOM 2457 C CA . GLU B 1 101 ? 47.290 23.990 80.797 1.00 61.01 1076 GLU B CA 1
ATOM 2458 C C . GLU B 1 101 ? 46.542 25.286 81.091 1.00 68.93 1076 GLU B C 1
ATOM 2459 O O . GLU B 1 101 ? 45.819 25.379 82.081 1.00 62.65 1076 GLU B O 1
ATOM 2465 N N . LEU B 1 102 ? 46.764 26.298 80.255 1.00 55.82 1077 LEU B N 1
ATOM 2466 C CA . LEU B 1 102 ? 45.982 27.529 80.318 1.00 58.54 1077 LEU B CA 1
ATOM 2467 C C . LEU B 1 102 ? 44.703 27.382 79.508 1.00 56.19 1077 LEU B C 1
ATOM 2468 O O . LEU B 1 102 ? 44.728 26.925 78.364 1.00 71.75 1077 LEU B O 1
ATOM 2473 N N . ILE B 1 103 ? 43.585 27.782 80.101 1.00 59.60 1078 ILE B N 1
ATOM 2474 C CA . ILE B 1 103 ? 42.304 27.759 79.410 1.00 63.72 1078 ILE B CA 1
ATOM 2475 C C . ILE B 1 103 ? 41.817 29.186 79.228 1.00 59.76 1078 ILE B C 1
ATOM 2476 O O . ILE B 1 103 ? 41.863 29.984 80.160 1.00 57.57 1078 ILE B O 1
ATOM 2481 N N . ASP B 1 104 ? 41.356 29.508 78.024 1.00 68.34 1079 ASP B N 1
ATOM 2482 C CA . ASP B 1 104 ? 40.924 30.867 77.721 1.00 75.30 1079 ASP B CA 1
ATOM 2483 C C . ASP B 1 104 ? 39.406 30.950 77.667 1.00 59.79 1079 ASP B C 1
ATOM 2484 O O . ASP B 1 104 ? 38.728 29.932 77.521 1.00 61.37 1079 ASP B O 1
ATOM 2489 N N . ASP B 1 105 ? 38.891 32.170 77.789 1.00 68.14 1080 ASP B N 1
ATOM 2490 C CA . ASP B 1 105 ? 37.467 32.460 77.625 1.00 68.73 1080 ASP B CA 1
ATOM 2491 C C . ASP B 1 105 ? 36.546 31.684 78.564 1.00 70.00 1080 ASP B C 1
ATOM 2492 O O . ASP B 1 105 ? 35.516 31.160 78.136 1.00 68.20 1080 ASP B O 1
ATOM 2497 N N . VAL B 1 106 ? 36.902 31.621 79.844 1.00 58.82 1081 VAL B N 1
ATOM 2498 C CA . VAL B 1 106 ? 36.062 30.925 80.814 1.00 70.54 1081 VAL B CA 1
ATOM 2499 C C . VAL B 1 106 ? 35.065 31.875 81.471 1.00 65.22 1081 VAL B C 1
ATOM 2500 O O . VAL B 1 106 ? 35.460 32.866 82.086 1.00 56.60 1081 VAL B O 1
ATOM 2504 N N . HIS B 1 107 ? 33.777 31.562 81.334 1.00 59.96 1082 HIS B N 1
ATOM 2505 C CA . HIS B 1 107 ? 32.705 32.348 81.942 1.00 71.48 1082 HIS B CA 1
ATOM 2506 C C . HIS B 1 107 ? 32.715 32.217 83.460 1.00 74.07 1082 HIS B C 1
ATOM 2507 O O . HIS B 1 107 ? 33.179 31.214 84.002 1.00 70.97 1082 HIS B O 1
ATOM 2514 N N . SER B 1 108 ? 32.183 33.227 84.141 1.00 71.98 1083 SER B N 1
ATOM 2515 C CA . SER B 1 108 ? 32.080 33.200 85.596 1.00 73.15 1083 SER B CA 1
ATOM 2516 C C . SER B 1 108 ? 31.153 32.088 86.078 1.00 72.84 1083 SER B C 1
ATOM 2517 O O . SER B 1 108 ? 31.319 31.563 87.179 1.00 79.39 1083 SER B O 1
ATOM 2520 N N . SER B 1 109 ? 30.176 31.734 85.249 1.00 66.43 1084 SER B N 1
ATOM 2521 C CA . SER B 1 109 ? 29.228 30.680 85.589 1.00 74.05 1084 SER B CA 1
ATOM 2522 C C . SER B 1 109 ? 29.921 29.325 85.700 1.00 78.29 1084 SER B C 1
ATOM 2523 O O . SER B 1 109 ? 29.453 28.439 86.414 1.00 74.09 1084 SER B O 1
ATOM 2526 N N . SER B 1 110 ? 31.018 29.162 84.968 1.00 73.99 1085 SER B N 1
ATOM 2527 C CA . SER B 1 110 ? 31.820 27.943 85.035 1.00 67.87 1085 SER B CA 1
ATOM 2528 C C . SER B 1 110 ? 32.828 27.942 86.188 1.00 65.60 1085 SER B C 1
ATOM 2529 O O . SER B 1 110 ? 33.516 26.949 86.415 1.00 80.27 1085 SER B O 1
ATOM 2532 N N . LEU B 1 111 ? 32.942 29.064 86.891 1.00 70.73 1086 LEU B N 1
ATOM 2533 C CA . LEU B 1 111 ? 33.858 29.159 88.025 1.00 60.79 1086 LEU B CA 1
ATOM 2534 C C . LEU B 1 111 ? 33.161 28.909 89.358 1.00 72.29 1086 LEU B C 1
ATOM 2535 O O . LEU B 1 111 ? 32.005 29.288 89.544 1.00 81.88 1086 LEU B O 1
ATOM 2540 N N . ALA B 1 112 ? 33.873 28.275 90.285 1.00 71.68 1087 ALA B N 1
ATOM 2541 C CA . ALA B 1 112 ? 33.341 28.010 91.619 1.00 76.60 1087 ALA B CA 1
ATOM 2542 C C . ALA B 1 112 ? 34.380 28.269 92.706 1.00 67.79 1087 ALA B C 1
ATOM 2543 O O . ALA B 1 112 ? 35.584 28.203 92.454 1.00 76.42 1087 ALA B O 1
ATOM 2545 N N . ASN B 1 113 ? 33.912 28.583 93.910 1.00 62.39 1088 ASN B N 1
ATOM 2546 C CA . ASN B 1 113 ? 34.805 28.773 95.047 1.00 68.11 1088 ASN B CA 1
ATOM 2547 C C . ASN B 1 113 ? 35.439 27.464 95.505 1.00 82.50 1088 ASN B C 1
ATOM 2548 O O . ASN B 1 113 ? 34.829 26.399 95.403 1.00 83.85 1088 ASN B O 1
ATOM 2553 N N . ILE B 1 114 ? 36.666 27.554 96.010 1.00 69.77 1089 ILE B N 1
ATOM 2554 C CA . ILE B 1 114 ? 37.380 26.399 96.543 1.00 90.56 1089 ILE B CA 1
ATOM 2555 C C . ILE B 1 114 ? 37.742 26.661 97.997 1.00 90.14 1089 ILE B C 1
ATOM 2556 O O . ILE B 1 114 ? 38.162 27.763 98.348 1.00 83.34 1089 ILE B O 1
ATOM 2561 N N . ASP B 1 115 ? 37.558 25.669 98.861 1.00 100.47 1090 ASP B N 1
ATOM 2562 C CA . ASP B 1 115 ? 37.914 25.883 100.252 1.00 105.41 1090 ASP B CA 1
ATOM 2563 C C . ASP B 1 115 ? 39.410 25.658 100.411 1.00 111.85 1090 ASP B C 1
ATOM 2564 O O . ASP B 1 115 ? 40.063 25.139 99.508 1.00 114.89 1090 ASP B O 1
ATOM 2569 N N . GLU B 1 116 ? 39.949 26.025 101.566 1.00 107.66 1091 GLU B N 1
ATOM 2570 C CA . GLU B 1 116 ? 41.392 26.189 101.695 1.00 105.04 1091 GLU B CA 1
ATOM 2571 C C . GLU B 1 116 ? 42.134 24.884 102.011 1.00 108.12 1091 GLU B C 1
ATOM 2572 O O . GLU B 1 116 ? 43.310 24.731 101.668 1.00 106.20 1091 GLU B O 1
ATOM 2578 N N . ALA B 1 117 ? 41.437 23.928 102.616 1.00 106.71 1092 ALA B N 1
ATOM 2579 C CA . ALA B 1 117 ? 42.012 22.608 102.846 1.00 111.07 1092 ALA B CA 1
ATOM 2580 C C . ALA B 1 117 ? 42.268 21.956 101.500 1.00 109.11 1092 ALA B C 1
ATOM 2581 O O . ALA B 1 117 ? 43.337 21.401 101.245 1.00 98.07 1092 ALA B O 1
ATOM 2583 N N . ASP B 1 118 ? 41.263 22.038 100.638 1.00 107.81 1093 ASP B N 1
ATOM 2584 C CA . ASP B 1 118 ? 41.334 21.468 99.306 1.00 104.02 1093 ASP B CA 1
ATOM 2585 C C . ASP B 1 118 ? 42.325 22.265 98.457 1.00 98.78 1093 ASP B C 1
ATOM 2586 O O . ASP B 1 118 ? 42.836 21.775 97.442 1.00 96.82 1093 ASP B O 1
ATOM 2599 N N . ARG B 1 120 ? 45.293 23.899 99.502 1.00 104.30 1095 ARG B N 1
ATOM 2600 C CA . ARG B 1 120 ? 46.720 23.868 99.792 1.00 88.87 1095 ARG B CA 1
ATOM 2601 C C . ARG B 1 120 ? 47.391 22.553 99.438 1.00 90.49 1095 ARG B C 1
ATOM 2602 O O . ARG B 1 120 ? 48.587 22.410 99.660 1.00 100.52 1095 ARG B O 1
ATOM 2610 N N . ILE B 1 121 ? 46.637 21.585 98.921 1.00 89.49 1096 ILE B N 1
ATOM 2611 C CA . ILE B 1 121 ? 47.267 20.385 98.371 1.00 88.82 1096 ILE B CA 1
ATOM 2612 C C . ILE B 1 121 ? 48.184 20.793 97.224 1.00 93.67 1096 ILE B C 1
ATOM 2613 O O . ILE B 1 121 ? 47.760 21.508 96.318 1.00 94.81 1096 ILE B O 1
ATOM 2618 N N . SER B 1 122 ? 49.440 20.350 97.280 1.00 99.01 1097 SER B N 1
ATOM 2619 C CA . SER B 1 122 ? 50.443 20.723 96.284 1.00 85.85 1097 SER B CA 1
ATOM 2620 C C . SER B 1 122 ? 49.994 20.263 94.904 1.00 93.07 1097 SER B C 1
ATOM 2621 O O . SER B 1 122 ? 49.396 19.195 94.761 1.00 89.36 1097 SER B O 1
ATOM 2624 N N . SER B 1 123 ? 50.274 21.079 93.894 1.00 87.10 1098 SER B N 1
ATOM 2625 C CA . SER B 1 123 ? 49.839 20.784 92.536 1.00 79.45 1098 SER B CA 1
ATOM 2626 C C . SER B 1 123 ? 50.448 19.488 92.019 1.00 72.03 1098 SER B C 1
ATOM 2627 O O . SER B 1 123 ? 51.634 19.224 92.208 1.00 80.62 1098 SER B O 1
ATOM 2630 N N . SER B 1 124 ? 49.613 18.678 91.378 1.00 81.82 1099 SER B N 1
ATOM 2631 C CA . SER B 1 124 ? 50.048 17.413 90.804 1.00 75.70 1099 SER B CA 1
ATOM 2632 C C . SER B 1 124 ? 51.071 17.639 89.696 1.00 72.93 1099 SER B C 1
ATOM 2633 O O . SER B 1 124 ? 52.051 16.905 89.580 1.00 76.10 1099 SER B O 1
ATOM 2636 N N . ALA B 1 125 ? 50.826 18.659 88.880 1.00 75.94 1100 ALA B N 1
ATOM 2637 C CA . ALA B 1 125 ? 51.684 18.973 87.743 1.00 78.24 1100 ALA B CA 1
ATOM 2638 C C . ALA B 1 125 ? 52.945 19.743 88.139 1.00 76.50 1100 ALA B C 1
ATOM 2639 O O . ALA B 1 125 ? 52.870 20.803 88.767 1.00 69.08 1100 ALA B O 1
ATOM 2641 N N . LYS B 1 126 ? 54.100 19.214 87.748 1.00 73.09 1101 LYS B N 1
ATOM 2642 C CA . LYS B 1 126 ? 55.386 19.840 88.042 1.00 63.61 1101 LYS B CA 1
ATOM 2643 C C . LYS B 1 126 ? 55.920 20.505 86.778 1.00 64.47 1101 LYS B C 1
ATOM 2644 O O . LYS B 1 126 ? 56.083 19.844 85.752 1.00 65.48 1101 LYS B O 1
ATOM 2650 N N . ARG B 1 127 ? 56.154 21.814 86.843 1.00 54.66 1102 ARG B N 1
ATOM 2651 C CA . ARG B 1 127 ? 56.591 22.585 85.680 1.00 60.13 1102 ARG B CA 1
ATOM 2652 C C . ARG B 1 127 ? 58.065 22.384 85.318 1.00 72.46 1102 ARG B C 1
ATOM 2653 O O . ARG B 1 127 ? 58.940 22.445 86.183 1.00 62.64 1102 ARG B O 1
ATOM 2661 N N . CYS B 1 128 ? 58.335 22.195 84.028 1.00 63.75 1103 CYS B N 1
ATOM 2662 C CA . CYS B 1 128 ? 59.702 22.008 83.542 1.00 64.43 1103 CYS B CA 1
ATOM 2663 C C . CYS B 1 128 ? 59.987 22.843 82.300 1.00 52.17 1103 CYS B C 1
ATOM 2664 O O . CYS B 1 128 ? 59.073 23.232 81.574 1.00 57.42 1103 CYS B O 1
ATOM 2667 N N . HIS B 1 129 ? 61.264 23.107 82.058 1.00 58.84 1104 HIS B N 1
ATOM 2668 C CA . HIS B 1 129 ? 61.705 23.688 80.795 1.00 58.89 1104 HIS B CA 1
ATOM 2669 C C . HIS B 1 129 ? 63.004 23.021 80.350 1.00 56.62 1104 HIS B C 1
ATOM 2670 O O . HIS B 1 129 ? 63.822 22.636 81.182 1.00 57.53 1104 HIS B O 1
ATOM 2677 N N . LEU B 1 130 ? 63.184 22.879 79.041 1.00 51.46 1105 LEU B N 1
ATOM 2678 C CA . LEU B 1 130 ? 64.375 22.230 78.508 1.00 57.34 1105 LEU B CA 1
ATOM 2679 C C . LEU B 1 130 ? 65.616 23.075 78.771 1.00 56.51 1105 LEU B C 1
ATOM 2680 O O . LEU B 1 130 ? 65.668 24.250 78.416 1.00 49.58 1105 LEU B O 1
ATOM 2685 N N . HIS B 1 131 ? 66.621 22.458 79.382 1.00 58.72 1106 HIS B N 1
ATOM 2686 C CA . HIS B 1 131 ? 67.815 23.170 79.819 1.00 58.94 1106 HIS B CA 1
ATOM 2687 C C . HIS B 1 131 ? 68.754 23.456 78.656 1.00 56.64 1106 HIS B C 1
ATOM 2688 O O . HIS B 1 131 ? 68.892 22.640 77.742 1.00 53.57 1106 HIS B O 1
ATOM 2695 N N . GLY B 1 132 ? 69.372 24.633 78.681 1.00 62.59 1107 GLY B N 1
ATOM 2696 C CA . GLY B 1 132 ? 70.457 24.956 77.770 1.00 63.68 1107 GLY B CA 1
ATOM 2697 C C . GLY B 1 132 ? 70.056 25.381 76.370 1.00 63.18 1107 GLY B C 1
ATOM 2698 O O . GLY B 1 132 ? 70.912 25.517 75.494 1.00 60.85 1107 GLY B O 1
ATOM 2699 N N . ILE B 1 133 ? 68.760 25.573 76.148 1.00 54.30 1108 ILE B N 1
ATOM 2700 C CA . ILE B 1 133 ? 68.264 25.980 74.836 1.00 57.98 1108 ILE B CA 1
ATOM 2701 C C . ILE B 1 133 ? 67.259 27.130 74.914 1.00 64.95 1108 ILE B C 1
ATOM 2702 O O . ILE B 1 133 ? 66.695 27.413 75.971 1.00 62.83 1108 ILE B O 1
ATOM 2707 N N . ARG B 1 134 ? 67.073 27.808 73.788 1.00 50.68 1109 ARG B N 1
ATOM 2708 C CA . ARG B 1 134 ? 66.089 28.871 73.664 1.00 51.17 1109 ARG B CA 1
ATOM 2709 C C . ARG B 1 134 ? 65.628 28.927 72.207 1.00 55.21 1109 ARG B C 1
ATOM 2710 O O . ARG B 1 134 ? 66.323 28.420 71.331 1.00 58.77 1109 ARG B O 1
ATOM 2718 N N . PRO B 1 135 ? 64.465 29.549 71.935 1.00 56.07 1110 PRO B N 1
ATOM 2719 C CA . PRO B 1 135 ? 64.004 29.641 70.544 1.00 52.75 1110 PRO B CA 1
ATOM 2720 C C . PRO B 1 135 ? 64.945 30.485 69.695 1.00 60.75 1110 PRO B C 1
ATOM 2721 O O . PRO B 1 135 ? 65.717 31.278 70.241 1.00 62.29 1110 PRO B O 1
ATOM 2725 N N . ILE B 1 136 ? 64.895 30.311 68.379 1.00 50.95 1111 ILE B N 1
ATOM 2726 C CA . ILE B 1 136 ? 65.740 31.110 67.500 1.00 82.67 1111 ILE B CA 1
ATOM 2727 C C . ILE B 1 136 ? 65.156 32.508 67.316 1.00 81.81 1111 ILE B C 1
ATOM 2728 O O . ILE B 1 136 ? 65.863 33.509 67.445 1.00 85.76 1111 ILE B O 1
ATOM 2733 N N . GLY B 1 137 ? 63.861 32.574 67.039 1.00 65.03 1112 GLY B N 1
ATOM 2734 C CA . GLY B 1 137 ? 63.177 33.845 66.886 1.00 71.76 1112 GLY B CA 1
ATOM 2735 C C . GLY B 1 137 ? 62.813 34.428 68.240 1.00 65.46 1112 GLY B C 1
ATOM 2736 O O . GLY B 1 137 ? 63.395 34.056 69.260 1.00 73.01 1112 GLY B O 1
ATOM 2737 N N . ASP B 1 138 ? 61.863 35.357 68.250 1.00 77.15 1113 ASP B N 1
ATOM 2738 C CA . ASP B 1 138 ? 61.409 35.977 69.490 1.00 73.46 1113 ASP B CA 1
ATOM 2739 C C . ASP B 1 138 ? 60.725 34.949 70.384 1.00 67.00 1113 ASP B C 1
ATOM 2740 O O . ASP B 1 138 ? 60.890 34.951 71.602 1.00 72.01 1113 ASP B O 1
ATOM 2745 N N . GLU B 1 139 ? 59.942 34.077 69.763 1.00 63.23 1114 GLU B N 1
ATOM 2746 C CA . GLU B 1 139 ? 59.123 33.119 70.491 1.00 60.58 1114 GLU B CA 1
ATOM 2747 C C . GLU B 1 139 ? 59.236 31.744 69.837 1.00 56.27 1114 GLU B C 1
ATOM 2748 O O . GLU B 1 139 ? 59.642 31.633 68.680 1.00 55.68 1114 GLU B O 1
ATOM 2754 N N . TRP B 1 140 ? 58.872 30.697 70.568 1.00 57.74 1115 TRP B N 1
ATOM 2755 C CA . TRP B 1 140 ? 58.851 29.362 69.987 1.00 67.57 1115 TRP B CA 1
ATOM 2756 C C . TRP B 1 140 ? 57.880 29.277 68.814 1.00 54.16 1115 TRP B C 1
ATOM 2757 O O . TRP B 1 140 ? 56.696 29.576 68.943 1.00 68.19 1115 TRP B O 1
ATOM 2768 N N . SER B 1 141 ? 58.411 28.874 67.666 1.00 65.90 1116 SER B N 1
ATOM 2769 C CA . SER B 1 141 ? 57.623 28.722 66.453 1.00 58.18 1116 SER B CA 1
ATOM 2770 C C . SER B 1 141 ? 56.760 27.469 66.525 1.00 66.43 1116 SER B C 1
ATOM 2771 O O . SER B 1 141 ? 57.000 26.583 67.349 1.00 61.61 1116 SER B O 1
ATOM 2774 N N . LYS B 1 142 ? 55.743 27.403 65.677 1.00 67.23 1117 LYS B N 1
ATOM 2775 C CA . LYS B 1 142 ? 54.897 26.221 65.621 1.00 57.21 1117 LYS B CA 1
ATOM 2776 C C . LYS B 1 142 ? 55.719 25.006 65.194 1.00 65.17 1117 LYS B C 1
ATOM 2777 O O . LYS B 1 142 ? 55.487 23.893 65.665 1.00 63.32 1117 LYS B O 1
ATOM 2783 N N . ASP B 1 143 ? 56.688 25.234 64.312 1.00 60.10 1118 ASP B N 1
ATOM 2784 C CA . ASP B 1 143 ? 57.568 24.171 63.838 1.00 67.87 1118 ASP B CA 1
ATOM 2785 C C . ASP B 1 143 ? 58.306 23.512 64.995 1.00 62.70 1118 ASP B C 1
ATOM 2786 O O . ASP B 1 143 ? 58.351 22.287 65.096 1.00 61.59 1118 ASP B O 1
ATOM 2791 N N . ALA B 1 144 ? 58.888 24.332 65.865 1.00 62.83 1119 ALA B N 1
ATOM 2792 C CA . ALA B 1 144 ? 59.666 23.819 66.987 1.00 63.07 1119 ALA B CA 1
ATOM 2793 C C . ALA B 1 144 ? 58.773 23.069 67.970 1.00 55.79 1119 ALA B C 1
ATOM 2794 O O . ALA B 1 144 ? 59.144 22.004 68.469 1.00 61.35 1119 ALA B O 1
ATOM 2796 N N . ILE B 1 145 ? 57.593 23.619 68.240 1.00 52.18 1120 ILE B N 1
ATOM 2797 C CA . ILE B 1 145 ? 56.658 22.972 69.150 1.00 45.03 1120 ILE B CA 1
ATOM 2798 C C . ILE B 1 145 ? 56.211 21.620 68.599 1.00 46.56 1120 ILE B C 1
ATOM 2799 O O . ILE B 1 145 ? 56.149 20.636 69.335 1.00 55.92 1120 ILE B O 1
ATOM 2804 N N . ASP B 1 146 ? 55.930 21.567 67.300 1.00 51.98 1121 ASP B N 1
ATOM 2805 C CA . ASP B 1 146 ? 55.509 20.318 66.670 1.00 50.13 1121 ASP B CA 1
ATOM 2806 C C . ASP B 1 146 ? 56.626 19.284 66.716 1.00 59.18 1121 ASP B C 1
ATOM 2807 O O . ASP B 1 146 ? 56.371 18.099 66.942 1.00 53.63 1121 ASP B O 1
ATOM 2812 N N . PHE B 1 147 ? 57.860 19.739 66.496 1.00 46.32 1122 PHE B N 1
ATOM 2813 C CA . PHE B 1 147 ? 59.027 18.858 66.540 1.00 55.29 1122 PHE B CA 1
ATOM 2814 C C . PHE B 1 147 ? 59.191 18.276 67.935 1.00 49.81 1122 PHE B C 1
ATOM 2815 O O . PHE B 1 147 ? 59.409 17.075 68.094 1.00 53.11 1122 PHE B O 1
ATOM 2823 N N . PHE B 1 148 ? 59.066 19.137 68.943 1.00 45.59 1123 PHE B N 1
ATOM 2824 C CA . PHE B 1 148 ? 59.164 18.706 70.331 1.00 45.90 1123 PHE B CA 1
ATOM 2825 C C . PHE B 1 148 ? 58.107 17.635 70.653 1.00 53.72 1123 PHE B C 1
ATOM 2826 O O . PHE B 1 148 ? 58.428 16.597 71.240 1.00 56.11 1123 PHE B O 1
ATOM 2842 N N . ASP B 1 150 ? 56.648 15.638 68.554 1.00 62.52 1125 ASP B N 1
ATOM 2843 C CA . ASP B 1 150 ? 56.986 14.441 67.791 1.00 52.84 1125 ASP B CA 1
ATOM 2844 C C . ASP B 1 150 ? 58.046 13.610 68.493 1.00 58.60 1125 ASP B C 1
ATOM 2845 O O . ASP B 1 150 ? 57.980 12.379 68.494 1.00 59.02 1125 ASP B O 1
ATOM 2850 N N . GLN B 1 151 ? 59.023 14.286 69.091 1.00 51.68 1126 GLN B N 1
ATOM 2851 C CA . GLN B 1 151 ? 60.079 13.594 69.820 1.00 55.09 1126 GLN B CA 1
ATOM 2852 C C . GLN B 1 151 ? 59.517 12.816 71.000 1.0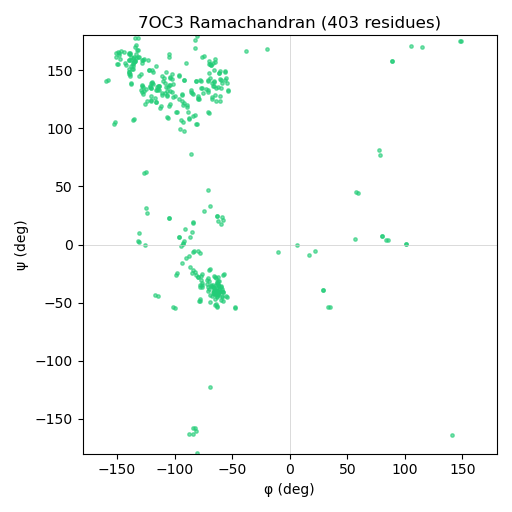0 63.22 1126 GLN B C 1
ATOM 2853 O O . GLN B 1 151 ? 59.907 11.674 71.240 1.00 58.64 1126 GLN B O 1
ATOM 2859 N N . LEU B 1 152 ? 58.589 13.431 71.725 1.00 50.20 1127 LEU B N 1
ATOM 2860 C CA . LEU B 1 152 ? 58.057 12.835 72.943 1.00 46.43 1127 LEU B CA 1
ATOM 2861 C C . LEU B 1 152 ? 57.328 11.523 72.678 1.00 56.28 1127 LEU B C 1
ATOM 2862 O O . LEU B 1 152 ? 57.320 10.634 73.522 1.00 60.76 1127 LEU B O 1
ATOM 2867 N N . LYS B 1 153 ? 56.704 11.407 71.513 1.00 48.11 1128 LYS B N 1
ATOM 2868 C CA . LYS B 1 153 ? 55.962 10.197 71.194 1.00 62.91 1128 LYS B CA 1
ATOM 2869 C C . LYS B 1 153 ? 56.795 9.191 70.406 1.00 63.70 1128 LYS B C 1
ATOM 2870 O O . LYS B 1 153 ? 56.334 8.098 70.100 1.00 63.88 1128 LYS B O 1
ATOM 2876 N N . ALA B 1 154 ? 58.036 9.546 70.106 1.00 62.84 1129 ALA B N 1
ATOM 2877 C CA . ALA B 1 154 ? 58.865 8.684 69.281 1.00 64.27 1129 ALA B CA 1
ATOM 2878 C C . ALA B 1 154 ? 59.689 7.710 70.121 1.00 61.86 1129 ALA B C 1
ATOM 2879 O O . ALA B 1 154 ? 60.483 6.943 69.583 1.00 71.35 1129 ALA B O 1
ATOM 2881 N N . TYR B 1 155 ? 59.494 7.736 71.435 1.00 60.62 1130 TYR B N 1
ATOM 2882 C CA . TYR B 1 155 ? 60.295 6.901 72.323 1.00 60.33 1130 TYR B CA 1
ATOM 2883 C C . TYR B 1 155 ? 59.454 6.031 73.247 1.00 80.73 1130 TYR B C 1
ATOM 2884 O O . TYR B 1 155 ? 58.275 6.296 73.483 1.00 63.63 1130 TYR B O 1
ATOM 2893 N N . ASN B 1 156 ? 60.082 4.978 73.755 1.00 77.27 1131 ASN B N 1
ATOM 2894 C CA . ASN B 1 156 ? 59.443 4.038 74.660 1.00 66.57 1131 ASN B CA 1
ATOM 2895 C C . ASN B 1 156 ? 59.040 4.697 75.978 1.00 60.69 1131 ASN B C 1
ATOM 2896 O O . ASN B 1 156 ? 57.901 4.573 76.423 1.00 68.12 1131 ASN B O 1
ATOM 2901 N N . GLU B 1 157 ? 59.986 5.395 76.602 1.00 65.94 1132 GLU B N 1
ATOM 2902 C CA . GLU B 1 157 ? 59.731 6.102 77.856 1.00 65.46 1132 GLU B CA 1
ATOM 2903 C C . GLU B 1 157 ? 60.432 7.454 77.853 1.00 62.75 1132 GLU B C 1
ATOM 2904 O O . GLU B 1 157 ? 61.303 7.705 77.022 1.00 59.24 1132 GLU B O 1
ATOM 2910 N N . ILE B 1 158 ? 60.046 8.324 78.779 1.00 65.25 1133 ILE B N 1
ATOM 2911 C CA . ILE B 1 158 ? 60.662 9.644 78.891 1.00 61.19 1133 ILE B CA 1
ATOM 2912 C C . ILE B 1 158 ? 61.298 9.794 80.268 1.00 57.56 1133 ILE B C 1
ATOM 2913 O O . ILE B 1 158 ? 60.727 9.363 81.270 1.00 56.49 1133 ILE B O 1
ATOM 2918 N N . HIS B 1 159 ? 62.485 10.396 80.312 1.00 53.03 1134 HIS B N 1
ATOM 2919 C CA . HIS B 1 159 ? 63.220 10.557 81.563 1.00 52.71 1134 HIS B CA 1
ATOM 2920 C C . HIS B 1 159 ? 63.800 11.959 81.676 1.00 58.75 1134 HIS B C 1
ATOM 2921 O O . HIS B 1 159 ? 64.117 12.590 80.666 1.00 60.79 1134 HIS B O 1
ATOM 2928 N N . VAL B 1 160 ? 63.954 12.441 82.905 1.00 55.63 1135 VAL B N 1
ATOM 2929 C CA . VAL B 1 160 ? 64.512 13.769 83.130 1.00 57.08 1135 VAL B CA 1
ATOM 2930 C C . VAL B 1 160 ? 65.758 13.725 84.000 1.00 64.16 1135 VAL B C 1
ATOM 2931 O O . VAL B 1 160 ? 65.929 12.830 84.832 1.00 63.34 1135 VAL B O 1
ATOM 2935 N N . THR B 1 161 ? 66.647 14.683 83.766 1.00 62.98 1136 THR B N 1
ATOM 2936 C CA . THR B 1 161 ? 67.780 14.915 84.643 1.00 57.26 1136 THR B CA 1
ATOM 2937 C C . THR B 1 161 ? 67.764 16.372 85.072 1.00 49.91 1136 THR B C 1
ATOM 2938 O O . THR B 1 161 ? 67.835 17.263 84.223 1.00 67.77 1136 THR B O 1
ATOM 2942 N N . GLY B 1 162 ? 67.683 16.626 86.376 1.00 57.30 1137 GLY B N 1
ATOM 2943 C CA . GLY B 1 162 ? 67.603 17.997 86.860 1.00 60.32 1137 GLY B CA 1
ATOM 2944 C C . GLY B 1 162 ? 68.954 18.699 86.786 1.00 79.58 1137 GLY B C 1
ATOM 2945 O O . GLY B 1 162 ? 69.961 18.167 87.252 1.00 85.08 1137 GLY B O 1
ATOM 2946 N N . ARG B 1 163 ? 68.979 19.894 86.207 1.00 69.54 1138 ARG B N 1
ATOM 2947 C CA . ARG B 1 163 ? 70.202 20.682 86.119 1.00 78.05 1138 ARG B CA 1
ATOM 2948 C C . ARG B 1 163 ? 69.996 22.068 86.731 1.00 85.94 1138 ARG B C 1
ATOM 2949 O O . ARG B 1 163 ? 70.592 23.049 86.296 1.00 90.28 1138 ARG B O 1
ATOM 2957 N N . GLY B 1 164 ? 69.131 22.132 87.738 1.00 76.75 1139 GLY B N 1
ATOM 2958 C CA . GLY B 1 164 ? 68.885 23.352 88.481 1.00 67.60 1139 GLY B CA 1
ATOM 2959 C C . GLY B 1 164 ? 67.467 23.856 88.296 1.00 90.86 1139 GLY B C 1
ATOM 2960 O O . GLY B 1 164 ? 66.721 23.364 87.452 1.00 87.53 1139 GLY B O 1
ATOM 2961 N N . ARG B 1 165 ? 67.092 24.842 89.101 1.00 97.07 1140 ARG B N 1
ATOM 2962 C CA . ARG B 1 165 ? 65.734 25.368 89.083 1.00 89.05 1140 ARG B CA 1
ATOM 2963 C C . ARG B 1 165 ? 65.657 26.891 89.004 1.00 98.77 1140 ARG B C 1
ATOM 2964 O O . ARG B 1 165 ? 66.505 27.591 89.562 1.00 103.25 1140 ARG B O 1
ATOM 2972 N N . THR B 1 166 ? 64.653 27.404 88.295 1.00 97.05 1141 THR B N 1
ATOM 2973 C CA . THR B 1 166 ? 64.282 28.809 88.439 1.00 95.01 1141 THR B CA 1
ATOM 2974 C C . THR B 1 166 ? 63.294 28.822 89.605 1.00 104.36 1141 THR B C 1
ATOM 2975 O O . THR B 1 166 ? 63.231 27.851 90.362 1.00 108.08 1141 THR B O 1
ATOM 2979 N N . GLU B 1 167 ? 62.516 29.885 89.768 1.00 89.00 1142 GLU B N 1
ATOM 2980 C CA . GLU B 1 167 ? 61.653 29.951 90.949 1.00 95.44 1142 GLU B CA 1
ATOM 2981 C C . GLU B 1 167 ? 60.350 29.152 90.788 1.00 102.07 1142 GLU B C 1
ATOM 2982 O O . GLU B 1 167 ? 59.778 28.687 91.779 1.00 107.01 1142 GLU B O 1
ATOM 2988 N N . ASN B 1 168 ? 59.890 28.962 89.554 1.00 100.89 1143 ASN B N 1
ATOM 2989 C CA . ASN B 1 168 ? 58.667 28.186 89.349 1.00 89.59 1143 ASN B CA 1
ATOM 2990 C C . ASN B 1 168 ? 58.790 27.012 88.387 1.00 80.65 1143 ASN B C 1
ATOM 2991 O O . ASN B 1 168 ? 57.811 26.304 88.147 1.00 70.55 1143 ASN B O 1
ATOM 2996 N N . SER B 1 169 ? 59.976 26.802 87.828 1.00 73.10 1144 SER B N 1
ATOM 2997 C CA . SER B 1 169 ? 60.138 25.742 86.841 1.00 73.76 1144 SER B CA 1
ATOM 2998 C C . SER B 1 169 ? 61.465 25.024 87.050 1.00 79.57 1144 SER B C 1
ATOM 2999 O O . SER B 1 169 ? 62.449 25.640 87.457 1.00 69.85 1144 SER B O 1
ATOM 3002 N N . LEU B 1 170 ? 61.500 23.731 86.742 1.00 58.48 1145 LEU B N 1
ATOM 3003 C CA . LEU B 1 170 ? 62.721 22.954 86.917 1.00 75.99 1145 LEU B CA 1
ATOM 3004 C C . LEU B 1 170 ? 63.422 22.756 85.579 1.00 67.61 1145 LEU B C 1
ATOM 3005 O O . LEU B 1 170 ? 62.817 22.290 84.615 1.00 66.78 1145 LEU B O 1
ATOM 3010 N N . SER B 1 171 ? 64.700 23.116 85.528 1.00 66.44 1146 SER B N 1
ATOM 3011 C CA . SER B 1 171 ? 65.485 22.993 84.305 1.00 64.73 1146 SER B CA 1
ATOM 3012 C C . SER B 1 171 ? 65.938 21.544 84.131 1.00 66.47 1146 SER B C 1
ATOM 3013 O O . SER B 1 171 ? 66.573 20.976 85.021 1.00 66.72 1146 SER B O 1
ATOM 3016 N N . VAL B 1 172 ? 65.622 20.945 82.984 1.00 52.25 1147 VAL B N 1
ATOM 3017 C CA . VAL B 1 172 ? 65.922 19.534 82.774 1.00 48.70 1147 VAL B CA 1
ATOM 3018 C C . VAL B 1 172 ? 66.522 19.193 81.411 1.00 57.78 1147 VAL B C 1
ATOM 3019 O O . VAL B 1 172 ? 66.342 19.908 80.421 1.00 47.10 1147 VAL B O 1
ATOM 3023 N N . ILE B 1 173 ? 67.243 18.077 81.386 1.00 55.39 1148 ILE B N 1
ATOM 3024 C CA . ILE B 1 173 ? 67.601 17.406 80.146 1.00 53.03 1148 ILE B CA 1
ATOM 3025 C C . ILE B 1 173 ? 66.611 16.261 79.960 1.00 58.16 1148 ILE B C 1
ATOM 3026 O O . ILE B 1 173 ? 66.567 15.339 80.772 1.00 58.02 1148 ILE B O 1
ATOM 3031 N N . LEU B 1 174 ? 65.787 16.346 78.922 1.00 59.32 1149 LEU B N 1
ATOM 3032 C CA . LEU B 1 174 ? 64.794 15.316 78.647 1.00 60.39 1149 LEU B CA 1
ATOM 3033 C C . LEU B 1 174 ? 65.389 14.164 77.847 1.00 53.23 1149 LEU B C 1
ATOM 3034 O O . LEU B 1 174 ? 66.043 14.390 76.828 1.00 54.62 1149 LEU B O 1
ATOM 3039 N N . TRP B 1 175 ? 65.155 12.936 78.305 1.00 57.04 1150 TRP B N 1
ATOM 3040 C CA . TRP B 1 175 ? 65.704 11.751 77.647 1.00 55.83 1150 TRP B CA 1
ATOM 3041 C C . TRP B 1 175 ? 64.614 10.860 77.071 1.00 52.13 1150 TRP B C 1
ATOM 3042 O O . TRP B 1 175 ? 63.622 10.574 77.734 1.00 57.14 1150 TRP B O 1
ATOM 3053 N N . GLY B 1 176 ? 64.822 10.396 75.844 1.00 57.25 1151 GLY B N 1
ATOM 3054 C CA . GLY B 1 176 ? 63.956 9.391 75.262 1.00 54.13 1151 GLY B CA 1
ATOM 3055 C C . GLY B 1 176 ? 64.662 8.048 75.282 1.00 57.22 1151 GLY B C 1
ATOM 3056 O O . GLY B 1 176 ? 65.847 7.966 74.978 1.00 60.98 1151 GLY B O 1
ATOM 3057 N N . SER B 1 177 ? 63.942 6.992 75.641 1.00 60.57 1152 SER B N 1
ATOM 3058 C CA . SER B 1 177 ? 64.550 5.665 75.705 1.00 66.83 1152 SER B CA 1
ATOM 3059 C C . SER B 1 177 ? 63.985 4.713 74.663 1.00 60.85 1152 SER B C 1
ATOM 3060 O O . SER B 1 177 ? 62.781 4.686 74.419 1.00 73.36 1152 SER B O 1
ATOM 3063 N N . LEU B 1 178 ? 64.879 3.961 74.030 1.00 70.24 1153 LEU B N 1
ATOM 3064 C CA . LEU B 1 178 ? 64.514 2.897 73.103 1.00 65.31 1153 LEU B CA 1
ATOM 3065 C C . LEU B 1 178 ? 64.879 1.558 73.730 1.00 69.87 1153 LEU B C 1
ATOM 3066 O O . LEU B 1 178 ? 65.887 1.457 74.433 1.00 66.01 1153 LEU B O 1
ATOM 3071 N N . SER B 1 179 ? 64.070 0.533 73.481 1.00 72.38 1154 SER B N 1
ATOM 3072 C CA . SER B 1 179 ? 64.401 -0.811 73.943 1.00 81.58 1154 SER B CA 1
ATOM 3073 C C . SER B 1 179 ? 64.743 -1.717 72.772 1.00 82.11 1154 SER B C 1
ATOM 3074 O O . SER B 1 179 ? 64.000 -1.789 71.791 1.00 80.93 1154 SER B O 1
ATOM 3077 N N . ILE B 1 180 ? 65.870 -2.410 72.885 1.00 69.50 1155 ILE B N 1
ATOM 3078 C CA . ILE B 1 180 ? 66.357 -3.277 71.818 1.00 80.95 1155 ILE B CA 1
ATOM 3079 C C . ILE B 1 180 ? 66.283 -4.741 72.251 1.00 62.62 1155 ILE B C 1
ATOM 3080 O O . ILE B 1 180 ? 66.902 -5.132 73.243 1.00 72.43 1155 ILE B O 1
ATOM 3085 N N . LEU B 1 181 ? 65.516 -5.542 71.518 1.00 67.01 1156 LEU B N 1
ATOM 3086 C CA . LEU B 1 181 ? 65.337 -6.954 71.859 1.00 73.87 1156 LEU B CA 1
ATOM 3087 C C . LEU B 1 181 ? 66.415 -7.802 71.196 1.00 76.33 1156 LEU B C 1
ATOM 3088 O O . LEU B 1 181 ? 66.505 -7.848 69.969 1.00 77.42 1156 LEU B O 1
ATOM 3093 N N . THR B 1 182 ? 67.226 -8.481 72.005 1.00 85.90 1157 THR B N 1
ATOM 3094 C CA . THR B 1 182 ? 68.381 -9.207 71.484 1.00 85.15 1157 THR B CA 1
ATOM 3095 C C . THR B 1 182 ? 68.392 -10.671 71.921 1.00 85.06 1157 THR B C 1
ATOM 3096 O O . THR B 1 182 ? 69.326 -11.120 72.589 1.00 94.41 1157 THR B O 1
ATOM 3100 N N . GLY B 1 183 ? 67.366 -11.419 71.534 1.00 74.94 1158 GLY B N 1
ATOM 3101 C CA . GLY B 1 183 ? 67.301 -12.828 71.878 1.00 88.81 1158 GLY B CA 1
ATOM 3102 C C . GLY B 1 183 ? 66.630 -13.097 73.211 1.00 90.42 1158 GLY B C 1
ATOM 3103 O O . GLY B 1 183 ? 66.568 -12.218 74.068 1.00 81.50 1158 GLY B O 1
ATOM 3104 N N . PRO B 1 184 ? 66.124 -14.326 73.393 1.00 92.92 1159 PRO B N 1
ATOM 3105 C CA . PRO B 1 184 ? 65.389 -14.733 74.597 1.00 91.89 1159 PRO B CA 1
ATOM 3106 C C . PRO B 1 184 ? 66.282 -14.870 75.828 1.00 75.08 1159 PRO B C 1
ATOM 3107 O O . PRO B 1 184 ? 65.813 -14.694 76.953 1.00 88.21 1159 PRO B O 1
ATOM 3111 N N . PHE B 1 185 ? 67.549 -15.202 75.611 1.00 67.22 1160 PHE B N 1
ATOM 3112 C CA . PHE B 1 185 ? 68.487 -15.435 76.703 1.00 79.36 1160 PHE B CA 1
ATOM 3113 C C . PHE B 1 185 ? 69.062 -14.168 77.332 1.00 86.14 1160 PHE B C 1
ATOM 3114 O O . PHE B 1 185 ? 69.434 -14.172 78.505 1.00 99.05 1160 PHE B O 1
ATOM 3122 N N . SER B 1 186 ? 69.151 -13.091 76.560 1.00 84.35 1161 SER B N 1
ATOM 3123 C CA . SER B 1 186 ? 69.680 -11.836 77.089 1.00 74.18 1161 SER B CA 1
ATOM 3124 C C . SER B 1 186 ? 68.557 -10.836 77.356 1.00 82.66 1161 SER B C 1
ATOM 3125 O O . SER B 1 186 ? 67.582 -10.773 76.604 1.00 75.51 1161 SER B O 1
ATOM 3128 N N . PRO B 1 187 ? 68.686 -10.049 78.437 1.00 94.18 1162 PRO B N 1
ATOM 3129 C CA . PRO B 1 187 ? 67.691 -8.999 78.688 1.00 90.47 1162 PRO B CA 1
ATOM 3130 C C . PRO B 1 187 ? 67.798 -7.878 77.658 1.00 80.94 1162 PRO B C 1
ATOM 3131 O O . PRO B 1 187 ? 68.867 -7.683 77.077 1.00 72.01 1162 PRO B O 1
ATOM 3135 N N . ALA B 1 188 ? 66.705 -7.156 77.434 1.00 84.98 1163 ALA B N 1
ATOM 3136 C CA . ALA B 1 188 ? 66.701 -6.065 76.466 1.00 73.89 1163 ALA B CA 1
ATOM 3137 C C . ALA B 1 188 ? 67.689 -4.977 76.867 1.00 59.43 1163 ALA B C 1
ATOM 3138 O O . ALA B 1 188 ? 67.910 -4.741 78.055 1.00 73.73 1163 ALA B O 1
ATOM 3140 N N . THR B 1 189 ? 68.286 -4.322 75.876 1.00 56.71 1164 THR B N 1
ATOM 3141 C CA . THR B 1 189 ? 69.181 -3.197 76.135 1.00 78.87 1164 THR B CA 1
ATOM 3142 C C . THR B 1 189 ? 68.476 -1.861 75.864 1.00 82.87 1164 THR B C 1
ATOM 3143 O O . THR B 1 189 ? 67.676 -1.741 74.931 1.00 71.17 1164 THR B O 1
ATOM 3147 N N . ILE B 1 190 ? 68.771 -0.867 76.697 1.00 75.23 1165 ILE B N 1
ATOM 3148 C CA . ILE B 1 190 ? 68.152 0.449 76.584 1.00 72.42 1165 ILE B CA 1
ATOM 3149 C C . ILE B 1 190 ? 69.140 1.466 76.034 1.00 79.21 1165 ILE B C 1
ATOM 3150 O O . ILE B 1 190 ? 70.278 1.536 76.496 1.00 86.29 1165 ILE B O 1
ATOM 3155 N N . LYS B 1 191 ? 68.717 2.247 75.046 1.00 67.97 1166 LYS B N 1
ATOM 3156 C CA . LYS B 1 191 ? 69.528 3.373 74.604 1.00 58.67 1166 LYS B CA 1
ATOM 3157 C C . LYS B 1 191 ? 68.762 4.674 74.807 1.00 70.24 1166 LYS B C 1
ATOM 3158 O O . LYS B 1 191 ? 67.563 4.757 74.529 1.00 63.67 1166 LYS B O 1
ATOM 3164 N N . TYR B 1 192 ? 69.474 5.688 75.285 1.00 61.44 1167 TYR B N 1
ATOM 3165 C CA . TYR B 1 192 ? 68.873 6.973 75.604 1.00 50.50 1167 TYR B CA 1
ATOM 3166 C C . TYR B 1 192 ? 69.237 8.024 74.572 1.00 67.85 1167 TYR B C 1
ATOM 3167 O O . TYR B 1 192 ? 70.394 8.119 74.159 1.00 62.35 1167 TYR B O 1
ATOM 3176 N N . VAL B 1 193 ? 68.244 8.807 74.159 1.00 63.01 1168 VAL B N 1
ATOM 3177 C CA . VAL B 1 193 ? 68.468 9.916 73.240 1.00 60.93 1168 VAL B CA 1
ATOM 3178 C C . VAL B 1 193 ? 68.198 11.245 73.934 1.00 53.73 1168 VAL B C 1
ATOM 3179 O O . VAL B 1 193 ? 67.187 11.401 74.621 1.00 58.84 1168 VAL B O 1
ATOM 3183 N N . ASN B 1 194 ? 69.117 12.190 73.759 1.00 49.05 1169 ASN B N 1
ATOM 3184 C CA . ASN B 1 194 ? 69.008 13.505 74.372 1.00 56.51 1169 ASN B CA 1
ATOM 3185 C C . ASN B 1 194 ? 68.072 14.369 73.540 1.00 52.57 1169 ASN B C 1
ATOM 3186 O O . ASN B 1 194 ? 68.458 14.867 72.480 1.00 57.71 1169 ASN B O 1
ATOM 3191 N N . ILE B 1 195 ? 66.849 14.553 74.027 1.00 53.36 1170 ILE B N 1
ATOM 3192 C CA . ILE B 1 195 ? 65.846 15.315 73.286 1.00 51.75 1170 ILE B CA 1
ATOM 3193 C C . ILE B 1 195 ? 66.235 16.792 73.151 1.00 44.39 1170 ILE B C 1
ATOM 3194 O O . ILE B 1 195 ? 66.009 17.395 72.099 1.00 55.97 1170 ILE B O 1
ATOM 3199 N N . ASN B 1 196 ? 66.841 17.368 74.191 1.00 46.93 1171 ASN B N 1
ATOM 3200 C CA . ASN B 1 196 ? 67.318 18.755 74.111 1.00 50.06 1171 ASN B CA 1
ATOM 3201 C C . ASN B 1 196 ? 68.249 18.940 72.924 1.00 51.36 1171 ASN B C 1
ATOM 3202 O O . ASN B 1 196 ? 68.132 19.902 72.166 1.00 44.96 1171 ASN B O 1
ATOM 3207 N N . LYS B 1 197 ? 69.158 17.984 72.763 1.00 55.81 1172 LYS B N 1
ATOM 3208 C CA . LYS B 1 197 ? 70.169 18.022 71.718 1.00 56.18 1172 LYS B CA 1
ATOM 3209 C C . LYS B 1 197 ? 69.558 17.795 70.344 1.00 54.59 1172 LYS B C 1
ATOM 3210 O O . LYS B 1 197 ? 69.968 18.412 69.361 1.00 54.89 1172 LYS B O 1
ATOM 3216 N N . ALA B 1 198 ? 68.556 16.924 70.292 1.00 47.39 1173 ALA B N 1
ATOM 3217 C CA . ALA B 1 198 ? 67.838 16.652 69.054 1.00 60.02 1173 ALA B CA 1
ATOM 3218 C C . ALA B 1 198 ? 67.234 17.933 68.484 1.00 44.63 1173 ALA B C 1
ATOM 3219 O O . ALA B 1 198 ? 67.284 18.165 67.276 1.00 58.36 1173 ALA B O 1
ATOM 3221 N N . LEU B 1 199 ? 66.684 18.769 69.359 1.00 46.33 1174 LEU B N 1
ATOM 3222 C CA . LEU B 1 199 ? 66.137 20.056 68.936 1.00 57.10 1174 LEU B CA 1
ATOM 3223 C C . LEU B 1 199 ? 67.234 20.969 68.394 1.00 54.32 1174 LEU B C 1
ATOM 3224 O O . LEU B 1 199 ? 67.042 21.647 67.383 1.00 54.14 1174 LEU B O 1
ATOM 3229 N N . LEU B 1 200 ? 68.381 20.987 69.068 1.00 57.07 1175 LEU B N 1
ATOM 3230 C CA . LEU B 1 200 ? 69.518 21.777 68.602 1.00 57.93 1175 LEU B CA 1
ATOM 3231 C C . LEU B 1 200 ? 70.011 21.267 67.253 1.00 51.14 1175 LEU B C 1
ATOM 3232 O O . LEU B 1 200 ? 70.317 22.051 66.356 1.00 60.15 1175 LEU B O 1
ATOM 3245 N N . ALA B 1 202 ? 68.350 19.585 64.953 1.00 59.59 1177 ALA B N 1
ATOM 3246 C CA . ALA B 1 202 ? 67.373 19.839 63.901 1.00 47.80 1177 ALA B CA 1
ATOM 3247 C C . ALA B 1 202 ? 67.290 21.319 63.530 1.00 56.06 1177 ALA B C 1
ATOM 3248 O O . ALA B 1 202 ? 66.622 21.686 62.566 1.00 63.47 1177 ALA B O 1
ATOM 3250 N N . GLY B 1 203 ? 67.951 22.171 64.305 1.00 56.72 1178 GLY B N 1
ATOM 3251 C CA . GLY B 1 203 ? 67.948 23.592 64.015 1.00 52.35 1178 GLY B CA 1
ATOM 3252 C C . GLY B 1 203 ? 66.639 24.221 64.449 1.00 67.87 1178 GLY B C 1
ATOM 3253 O O . GLY B 1 203 ? 66.240 25.267 63.941 1.00 67.83 1178 GLY B O 1
ATOM 3262 N N . ALA B 1 205 ? 66.126 25.045 67.534 1.00 51.13 1180 ALA B N 1
ATOM 3263 C CA . ALA B 1 205 ? 66.478 25.775 68.744 1.00 53.69 1180 ALA B CA 1
ATOM 3264 C C . ALA B 1 205 ? 67.936 26.199 68.701 1.00 56.74 1180 ALA B C 1
ATOM 3265 O O . ALA B 1 205 ? 68.700 25.749 67.847 1.00 64.85 1180 ALA B O 1
ATOM 3267 N N . GLU B 1 206 ? 68.316 27.075 69.623 1.00 50.11 1181 GLU B N 1
ATOM 3268 C CA . GLU B 1 206 ? 69.704 27.508 69.730 1.00 63.06 1181 GLU B CA 1
ATOM 3269 C C . GLU B 1 206 ? 70.226 27.369 71.159 1.00 57.44 1181 GLU B C 1
ATOM 3270 O O . GLU B 1 206 ? 69.440 27.383 72.111 1.00 57.03 1181 GLU B O 1
ATOM 3276 N N . LYS B 1 207 ? 71.547 27.248 71.300 1.00 63.82 1182 LYS B N 1
ATOM 3277 C CA . LYS B 1 207 ? 72.200 27.125 72.608 1.00 59.79 1182 LYS B CA 1
ATOM 3278 C C . LYS B 1 207 ? 71.959 28.352 73.478 1.00 73.36 1182 LYS B C 1
ATOM 3279 O O . LYS B 1 207 ? 71.832 29.463 72.969 1.00 81.89 1182 LYS B O 1
ATOM 3285 N N . ASP B 1 208 ? 71.884 28.142 74.790 1.00 70.74 1183 ASP B N 1
ATOM 3286 C CA . ASP B 1 208 ? 71.596 29.227 75.721 1.00 87.17 1183 ASP B CA 1
ATOM 3287 C C . ASP B 1 208 ? 72.833 30.092 75.982 1.00 97.20 1183 ASP B C 1
ATOM 3288 O O . ASP B 1 208 ? 72.719 31.309 76.127 1.00 119.94 1183 ASP B O 1
ATOM 3293 N N . HIS B 1 209 ? 74.006 29.464 76.032 1.00 100.28 1184 HIS B N 1
ATOM 3294 C CA . HIS B 1 209 ? 75.280 30.143 76.325 1.00 107.89 1184 HIS B CA 1
ATOM 3295 C C . HIS B 1 209 ? 75.331 30.917 77.648 1.00 107.33 1184 HIS B C 1
ATOM 3296 O O . HIS B 1 209 ? 76.336 31.564 77.944 1.00 110.84 1184 HIS B O 1
ATOM 3303 N N . ASN B 1 210 ? 74.275 30.834 78.450 1.00 119.00 1185 ASN B N 1
ATOM 3304 C CA . ASN B 1 210 ? 74.289 31.420 79.785 1.00 110.32 1185 ASN B CA 1
ATOM 3305 C C . ASN B 1 210 ? 74.457 30.311 80.809 1.00 108.97 1185 ASN B C 1
ATOM 3306 O O . ASN B 1 210 ? 73.914 29.219 80.634 1.00 108.22 1185 ASN B O 1
#

Organism: Drosophila melanogaster (NCBI:txid7227)

Secondary structure (DSSP, 8-state):
---EEEEEEEEEETTEEEEE-GGGHHHHHHHHHHHHHHHH-----------TT--EEEE--TT-SS-EEEEEEEEEEE---SS--S-EEEEEETTT--EEEEE-GGGEE---S---PPPS-EEEEETTEE-SSSS--HHHHHH---GGGSSEEEEEEEEE-SS-EEEEEEEEEEE---SSSPPEEEEEEHHHHH----EE-TT--/--EEEEEEEEEETTEEEEE-GGGHHHHHHHHHHHHHHHH-----------TT--EEEE--TT-SS-EEEEEEEEEEE---SS--S-EEEEEETTT--EEEEE-GGGEE---S---PPPS-EEEEETTEE-SSSS--HHHHHH--TTTSSSEEEEEEEEE-SS-EEEEEEEEEEE---SSSPPEEEEEEHHHHH----EE---

Solvent-accessible surface area: 22772 Å² total